Protein AF-A0AB34JRW6-F1 (afdb_monomer_lite)

InterPro domains:
  IPR007140 Protein of unknown function DUF350 [PF03994] (34-172)
  IPR007140 Protein of unknown function DUF350 [PF03994] (275-368)
  IPR007140 Protein of unknown function DUF350 [PF03994] (418-549)
  IPR007140 Protein of unknown function DUF350 [PF03994] (557-683)

Sequence (696 aa):
MVNCSLEADFTWAERIGSTCPYEAEYSPFQWNYFVSFIVVVVWFLIARLLFDGYYRLTGSLPNFSLAEHLTRRDNPALAVQVAAYFFSIGLVTRGSLISLPIDDDKLGEYFYTFFAYQTLGLAFMACVMLINDYLILRQIHNFTAIIQKHNVGVACVEGGSLIASAIVVAAAADGQYRTSEINPAGEAITSTDFGLGVLATLVYWALGQTLLISYVLLHGWLYSMDIDISNVAIVHTLYMEQEAEVEMTSASASDAPPAAPEAPLAPSARPQSMLSQIEANGNPAAGLSLAFDLVVAGVAIRTPIRAGYSLMTMAIWVPSVLLVALPLIHVYMDVIILRATNYRHNVIHKRNWGAALLLGSLKLLVVLLLDTIYQSNCATHAYIDHGLCEEPKYPNSLGGRLAVSAIPDVLRWQAPLALVLLLLLLLAIKLLVRLRFALLSSSFSLDDSLADASTSATAIVFAGHSFGQGLVLVGVATCADADVGRHAADLFGWTAIGCVLMLVSQLLNDKLIVRGLSNAQALLDDNVAVAMMEAGQSVATGVVIHATMVGGGTDFAEALGSTLIFWVLSQVLLLLFTAVYRKMTVFDDLEQIKSGNVAAGLGGAMTLVSLALGMAYPIRQYGSIAVFVPVALTGFALLVALRRVLDWLILPGDKLDDEILQVNWGAALIEGALACAIGLITNTYIKQRPDFDVCA

Secondary structure (DSSP, 8-state):
-------TT--HHHHHH---THHHHT-S--HHHHHHHHHHHHHHHHHHHHHHHHHHHHSS-TT--HHHHHTTT--HHHHHHHHHHHHHHHHHHHHHHTTS---GGGHHHHHHHHHHHHHHHHHHHHHHHHHIIIIISTTS-HHIIIIIT--HHHHHHHHHHHHHHHHHHHHHHHS--EEEEE-TTS-EEEEE-HHHHHHHHHHHHHHHHHHHHHHHHHHHHHHHS---GGGSHHHHHHHHHHHHHHHHHHTTS--PPPPPPPPPPPS------HHHHHHHH--HHHHHHHHHHHHHHHHHHHHHHHHH--HHHHHHHHHHIIIIIHHHHHHHIIIIII-SS-HHIIIIIS--HHHHHHHHHHHHHHHHHHHHHHHHHHHTTTTS-SSSS--S---SSHHHHHH------TTSTHHHHHHHHHHHHHHHHHHHHHHHHHTT-TT--HHHHHH-TT--HHHHHHHHHHHHHHHHHHHHHHS--SSHHHHHHHHHHHHHHHHHHHHHHHHHHHHHTSTTS-HHHHHHTT-HHHHHHHHHHHHHHHHHHHHHHHS--SSHHHHHHHHHHHHHHHHHHHHHHHHHHHHHSSS-HHHHHHTT-HHHHHHHHHHHHHHHHHHHHHHHHH--HHHHHHHHHHHHHHHHHHHHHHHHHT--SS-HHHHHHTT-HHHHHHHHHHHHHHHHHHTTSSPPPTT--TT-

Structure (mmCIF, N/CA/C/O backbone):
data_AF-A0AB34JRW6-F1
#
_entry.id   AF-A0AB34JRW6-F1
#
loop_
_atom_site.group_PDB
_atom_site.id
_atom_site.type_symbol
_atom_site.label_atom_id
_atom_site.label_alt_id
_atom_site.label_comp_id
_atom_site.label_asym_id
_atom_site.label_entity_id
_atom_site.label_seq_id
_atom_site.pdbx_PDB_ins_code
_atom_site.Cartn_x
_atom_site.Cartn_y
_atom_site.Cartn_z
_atom_site.occupancy
_atom_site.B_iso_or_equiv
_atom_site.auth_seq_id
_atom_site.auth_comp_id
_atom_site.auth_asym_id
_atom_site.auth_atom_id
_atom_site.pdbx_PDB_model_num
ATOM 1 N N . MET A 1 1 ? 13.818 -32.829 -27.548 1.00 27.98 1 MET A N 1
ATOM 2 C CA . MET A 1 1 ? 14.180 -31.577 -26.858 1.00 27.98 1 MET A CA 1
ATOM 3 C C . MET A 1 1 ? 13.610 -30.465 -27.708 1.00 27.98 1 MET A C 1
ATOM 5 O O . MET A 1 1 ? 14.049 -30.323 -28.840 1.00 27.98 1 MET A O 1
ATOM 9 N N . VAL A 1 2 ? 12.542 -29.817 -27.247 1.00 27.11 2 VAL A N 1
ATOM 10 C CA . VAL A 1 2 ? 11.942 -28.687 -27.966 1.00 27.11 2 VAL A CA 1
ATOM 11 C C . VAL A 1 2 ? 12.869 -27.494 -27.755 1.00 27.11 2 VAL A C 1
ATOM 13 O O . VAL A 1 2 ? 13.210 -27.172 -26.618 1.00 27.11 2 VAL A O 1
ATOM 16 N N . ASN A 1 3 ? 13.345 -26.918 -28.853 1.00 27.55 3 ASN A N 1
ATOM 17 C CA . ASN A 1 3 ? 14.213 -25.752 -28.851 1.00 27.55 3 ASN A CA 1
ATOM 18 C C . ASN A 1 3 ? 13.314 -24.530 -28.588 1.00 27.55 3 ASN A C 1
ATOM 20 O O . ASN A 1 3 ? 12.630 -24.082 -29.499 1.00 27.55 3 ASN A O 1
ATOM 24 N N . CYS A 1 4 ? 13.257 -24.024 -27.350 1.00 39.09 4 CYS A N 1
ATOM 25 C CA . CYS A 1 4 ? 12.584 -22.752 -27.027 1.00 39.09 4 CYS A CA 1
ATOM 26 C C . CYS A 1 4 ? 13.472 -21.560 -27.445 1.00 39.09 4 CYS A C 1
ATOM 28 O O . CYS A 1 4 ? 13.741 -20.673 -26.640 1.00 39.09 4 CYS A O 1
ATOM 30 N N . SER A 1 5 ? 13.991 -21.560 -28.675 1.00 33.88 5 SER A N 1
ATOM 31 C CA . SER A 1 5 ? 14.497 -20.340 -29.303 1.00 33.88 5 SER A CA 1
ATOM 32 C C . SER A 1 5 ? 13.310 -19.666 -29.970 1.00 33.88 5 SER A C 1
ATOM 34 O O . SER A 1 5 ? 12.653 -20.299 -30.790 1.00 33.88 5 SER A O 1
ATOM 36 N N . LEU A 1 6 ? 13.044 -18.423 -29.575 1.00 44.66 6 LEU A N 1
ATOM 37 C CA . LEU A 1 6 ? 12.052 -17.504 -30.130 1.00 44.66 6 LEU A CA 1
ATOM 38 C C . LEU A 1 6 ? 11.912 -17.633 -31.657 1.00 44.66 6 LEU A C 1
ATOM 40 O O . LEU A 1 6 ? 12.622 -16.979 -32.414 1.00 44.66 6 LEU A O 1
ATOM 44 N N . GLU A 1 7 ? 10.958 -18.437 -32.106 1.00 32.19 7 GLU A N 1
ATOM 45 C CA . GLU A 1 7 ? 10.229 -18.149 -33.333 1.00 32.19 7 GLU A CA 1
ATOM 46 C C . GLU A 1 7 ? 8.869 -17.607 -32.894 1.00 32.19 7 GLU A C 1
ATOM 48 O O . GLU A 1 7 ? 8.283 -18.080 -31.916 1.00 32.19 7 GLU A O 1
ATOM 53 N N . ALA A 1 8 ? 8.390 -16.579 -33.589 1.00 41.38 8 ALA A N 1
ATOM 54 C CA . ALA A 1 8 ? 7.147 -15.851 -33.329 1.00 41.38 8 ALA A CA 1
ATOM 55 C C . ALA A 1 8 ? 5.862 -16.711 -33.445 1.00 41.38 8 ALA A C 1
ATOM 57 O O . ALA A 1 8 ? 4.761 -16.171 -33.481 1.00 41.38 8 ALA A O 1
ATOM 58 N N . ASP A 1 9 ? 5.996 -18.038 -33.469 1.00 37.75 9 ASP A N 1
ATOM 59 C CA . ASP A 1 9 ? 4.977 -19.002 -33.877 1.00 37.75 9 ASP A CA 1
ATOM 60 C C . ASP A 1 9 ? 4.357 -19.794 -32.708 1.00 37.75 9 ASP A C 1
ATOM 62 O O . ASP A 1 9 ? 3.50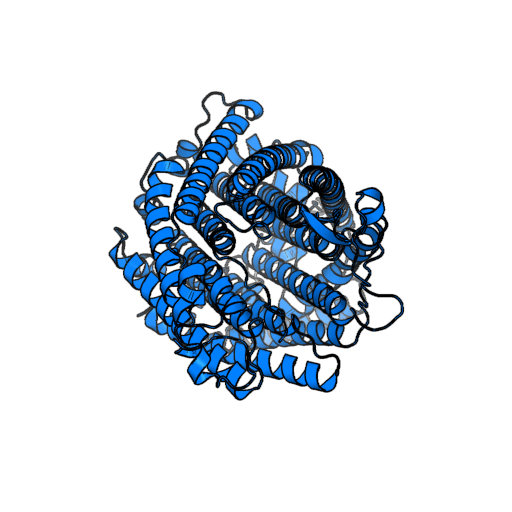9 -20.654 -32.938 1.00 37.75 9 ASP A O 1
ATOM 66 N N . PHE A 1 10 ? 4.716 -19.513 -31.447 1.00 43.59 10 PHE A N 1
ATOM 67 C CA . PHE A 1 10 ? 4.037 -20.146 -30.307 1.00 43.59 10 PHE A CA 1
ATOM 68 C C . PHE A 1 10 ? 2.667 -19.518 -30.048 1.00 43.59 10 PHE A C 1
ATOM 70 O O . PHE A 1 10 ? 2.553 -18.348 -29.653 1.00 43.59 10 PHE A O 1
ATOM 77 N N . THR A 1 11 ? 1.628 -20.341 -30.189 1.00 49.56 11 THR A N 1
ATOM 78 C CA . THR A 1 11 ? 0.256 -19.966 -29.841 1.00 49.56 11 THR A CA 1
ATOM 79 C C . THR A 1 11 ? 0.128 -19.745 -28.328 1.00 49.56 11 THR A C 1
ATOM 81 O O . THR A 1 11 ? 0.809 -20.381 -27.522 1.00 49.56 11 THR A O 1
ATOM 84 N N . TRP A 1 12 ? -0.760 -18.844 -27.900 1.00 47.09 12 TRP A N 1
ATOM 85 C CA . TRP A 1 12 ? -0.991 -18.542 -26.477 1.00 47.09 12 TRP A CA 1
ATOM 86 C C . TRP A 1 12 ? -1.320 -19.796 -25.637 1.00 47.09 12 TRP A C 1
ATOM 88 O O . TRP A 1 12 ? -0.900 -19.923 -24.486 1.00 47.09 12 TRP A O 1
ATOM 98 N N . ALA A 1 13 ? -2.022 -20.764 -26.236 1.00 48.78 13 ALA A N 1
ATOM 99 C CA . ALA A 1 13 ? -2.359 -22.040 -25.611 1.00 48.78 13 ALA A CA 1
ATOM 100 C C . ALA A 1 13 ? -1.110 -22.888 -25.316 1.00 48.78 13 ALA A C 1
ATOM 102 O O . ALA A 1 13 ? -1.056 -23.582 -24.299 1.00 48.78 13 ALA A O 1
ATOM 103 N N . GLU A 1 14 ? -0.086 -22.797 -26.167 1.00 52.56 14 GLU A N 1
ATOM 104 C CA . GLU A 1 14 ? 1.203 -23.444 -25.942 1.00 52.56 14 GLU A CA 1
ATOM 105 C C . GLU A 1 14 ? 1.994 -22.715 -24.854 1.00 52.56 14 GLU A C 1
ATOM 107 O O . GLU A 1 14 ? 2.523 -23.390 -23.984 1.00 52.56 14 GLU A O 1
ATOM 112 N N . ARG A 1 15 ? 1.979 -21.375 -24.779 1.00 53.22 15 ARG A N 1
ATOM 113 C CA . ARG A 1 15 ? 2.625 -20.620 -23.677 1.00 53.22 15 ARG A CA 1
ATOM 114 C C . ARG A 1 15 ? 2.057 -20.933 -22.290 1.00 53.22 15 ARG A C 1
ATOM 116 O O . ARG A 1 15 ? 2.799 -20.942 -21.311 1.00 53.22 15 ARG A O 1
ATOM 123 N N . ILE A 1 16 ? 0.754 -21.196 -22.196 1.00 52.34 16 ILE A N 1
ATOM 124 C CA . ILE A 1 16 ? 0.094 -21.557 -20.933 1.00 52.34 16 ILE A CA 1
ATOM 125 C C . ILE A 1 16 ? 0.426 -22.996 -20.498 1.00 52.34 16 ILE A C 1
ATOM 127 O O . ILE A 1 16 ? 0.453 -23.274 -19.296 1.00 52.34 16 ILE A O 1
ATOM 131 N N . GLY A 1 17 ? 0.659 -23.904 -21.455 1.00 42.84 17 GLY A N 1
ATOM 132 C CA . GLY A 1 17 ? 0.840 -25.341 -21.213 1.00 42.84 17 GLY A CA 1
ATOM 133 C C . GLY A 1 17 ? 2.259 -25.897 -21.402 1.00 42.84 17 GLY A C 1
ATOM 134 O O . GLY A 1 17 ? 2.504 -27.038 -21.010 1.00 42.84 17 GLY A O 1
ATOM 135 N N . SER A 1 18 ? 3.187 -25.157 -22.013 1.00 46.69 18 SER A N 1
ATOM 136 C CA . SER A 1 18 ? 4.520 -25.657 -22.363 1.00 46.69 18 SER A CA 1
ATOM 137 C C . SER A 1 18 ? 5.499 -25.539 -21.203 1.00 46.69 18 SER A C 1
ATOM 139 O O . SER A 1 18 ? 5.735 -24.443 -20.705 1.00 46.69 18 SER A O 1
ATOM 141 N N . THR A 1 19 ? 6.162 -26.645 -20.870 1.00 45.03 19 THR A N 1
ATOM 142 C CA . THR A 1 19 ? 7.348 -26.647 -20.014 1.00 45.03 19 THR A CA 1
ATOM 143 C C . THR A 1 19 ? 8.577 -26.245 -20.836 1.00 45.03 19 THR A C 1
ATOM 145 O O . THR A 1 19 ? 9.192 -27.104 -21.479 1.00 45.03 19 THR A O 1
ATOM 148 N N . CYS A 1 20 ? 8.932 -24.958 -20.895 1.00 45.50 20 CYS A N 1
ATOM 149 C CA . CYS A 1 20 ? 10.197 -24.569 -21.534 1.00 45.50 20 CYS A CA 1
ATOM 150 C C . CYS A 1 20 ? 11.399 -24.983 -20.657 1.00 45.50 20 CYS A C 1
ATOM 152 O O . CYS A 1 20 ? 11.293 -24.969 -19.432 1.00 45.50 20 CYS A O 1
ATOM 154 N N . PRO A 1 21 ? 12.576 -25.289 -21.242 1.00 41.41 21 PRO A N 1
ATOM 155 C CA . PRO A 1 21 ? 13.793 -25.637 -20.493 1.00 41.41 21 PRO A CA 1
ATOM 156 C C . PRO A 1 21 ? 14.215 -24.583 -19.455 1.00 41.41 21 PRO A C 1
ATOM 158 O O . PRO A 1 21 ? 14.851 -24.921 -18.461 1.00 41.41 21 PRO A O 1
ATOM 161 N N . TYR A 1 22 ? 13.814 -23.325 -19.665 1.00 47.12 22 TYR A N 1
ATOM 162 C CA . TYR A 1 22 ? 14.003 -22.214 -18.735 1.00 47.12 22 TYR A CA 1
ATOM 163 C C . TYR A 1 22 ? 13.305 -22.431 -17.376 1.00 47.12 22 TYR A C 1
ATOM 165 O O . TYR A 1 22 ? 13.802 -21.966 -16.357 1.00 47.12 22 TYR A O 1
ATOM 173 N N . GLU A 1 23 ? 12.203 -23.185 -17.294 1.00 49.03 23 GLU A N 1
ATOM 174 C CA . GLU A 1 23 ? 11.442 -23.358 -16.042 1.00 49.03 23 GLU A CA 1
ATOM 175 C C . GLU A 1 23 ? 12.239 -24.024 -14.907 1.00 49.03 23 GLU A C 1
ATOM 177 O O . GLU A 1 23 ? 11.952 -23.783 -13.736 1.00 49.03 23 GLU A O 1
ATOM 182 N N . ALA A 1 24 ? 13.270 -24.816 -15.228 1.00 47.69 24 ALA A N 1
ATOM 183 C CA . ALA A 1 24 ? 14.164 -25.392 -14.223 1.00 47.69 24 ALA A CA 1
ATOM 184 C C . ALA A 1 24 ? 15.139 -24.352 -13.634 1.00 47.69 24 ALA A C 1
ATOM 186 O O . ALA A 1 24 ? 15.441 -24.407 -12.442 1.00 47.69 24 ALA A O 1
ATOM 187 N N . GLU A 1 25 ? 15.594 -23.390 -14.443 1.00 52.62 25 GLU A N 1
ATOM 188 C CA . GLU A 1 25 ? 16.485 -22.299 -14.022 1.00 52.62 25 GLU A CA 1
ATOM 189 C C . GLU A 1 25 ? 15.723 -21.211 -13.241 1.00 52.62 25 GLU A C 1
ATOM 191 O O . GLU A 1 25 ? 16.265 -20.613 -12.315 1.00 52.62 25 GLU A O 1
ATOM 196 N N . TYR A 1 26 ? 14.430 -21.035 -13.534 1.00 56.06 26 TYR A N 1
ATOM 197 C CA . TYR A 1 26 ? 13.517 -20.101 -12.856 1.00 56.06 26 TYR A CA 1
ATOM 198 C C . TYR A 1 26 ? 12.636 -20.763 -11.780 1.00 56.06 26 TYR A C 1
ATOM 200 O O . TYR A 1 26 ? 11.609 -20.208 -11.379 1.00 56.06 26 TYR A O 1
ATOM 208 N N . SER A 1 27 ? 13.017 -21.952 -11.301 1.00 59.50 27 SER A N 1
ATOM 209 C CA . SER A 1 27 ? 12.303 -22.634 -10.218 1.00 59.50 27 SER A CA 1
ATOM 210 C C . SER A 1 27 ? 12.288 -21.769 -8.949 1.00 59.50 27 SER A C 1
ATOM 212 O O . SER A 1 27 ? 13.347 -21.314 -8.516 1.00 59.50 27 SER A O 1
ATOM 214 N N . PRO A 1 28 ? 11.135 -21.593 -8.274 1.00 56.53 28 PRO A N 1
ATOM 215 C CA . PRO A 1 28 ? 11.078 -20.879 -6.997 1.00 56.53 28 PRO A CA 1
ATOM 216 C C . PRO A 1 28 ? 11.750 -21.635 -5.842 1.00 56.53 28 PRO A C 1
ATOM 218 O O . PRO A 1 28 ? 11.892 -21.092 -4.749 1.00 56.53 28 PRO A O 1
ATOM 221 N N . PHE A 1 29 ? 12.157 -22.890 -6.051 1.00 64.31 29 PHE A N 1
ATOM 222 C CA . PHE A 1 29 ? 12.715 -23.762 -5.019 1.00 64.31 29 PHE A CA 1
ATOM 223 C C . PHE A 1 29 ? 14.243 -23.808 -5.061 1.00 64.31 29 PHE A C 1
ATOM 225 O O . PHE A 1 29 ? 14.841 -24.884 -5.083 1.00 64.31 29 PHE A O 1
ATOM 232 N N . GLN A 1 30 ? 14.888 -22.642 -5.072 1.00 72.75 30 GLN A N 1
ATOM 233 C CA . GLN A 1 30 ? 16.339 -22.571 -4.938 1.00 72.75 30 GLN A CA 1
ATOM 234 C C . GLN A 1 30 ? 16.746 -22.463 -3.470 1.00 72.75 30 GLN A C 1
ATOM 236 O O . GLN A 1 30 ? 16.150 -21.724 -2.680 1.00 72.75 30 GLN A O 1
ATOM 241 N N . TRP A 1 31 ? 17.814 -23.175 -3.111 1.00 78.62 31 TRP A N 1
ATOM 242 C CA . TRP A 1 31 ? 18.386 -23.122 -1.766 1.00 78.62 31 TRP A CA 1
ATOM 243 C C . TRP A 1 31 ? 18.749 -21.687 -1.359 1.00 78.62 31 TRP A C 1
ATOM 245 O O . TRP A 1 31 ? 18.465 -21.270 -0.237 1.00 78.62 31 TRP A O 1
ATOM 255 N N . ASN A 1 32 ? 19.280 -20.895 -2.292 1.00 81.25 32 ASN A N 1
ATOM 256 C CA . ASN A 1 32 ? 19.655 -19.506 -2.035 1.00 81.25 32 ASN A CA 1
ATOM 257 C C . ASN A 1 32 ? 18.455 -18.620 -1.680 1.00 81.25 32 ASN A C 1
ATOM 259 O O . ASN A 1 32 ? 18.581 -17.734 -0.833 1.00 81.25 32 ASN A O 1
ATOM 263 N N . TYR A 1 33 ? 17.281 -18.868 -2.271 1.00 82.06 33 TYR A N 1
ATOM 264 C CA . TYR A 1 33 ? 16.058 -18.130 -1.943 1.00 82.06 33 TYR A CA 1
ATOM 265 C C . TYR A 1 33 ? 15.588 -18.461 -0.526 1.00 82.06 33 TYR A C 1
ATOM 267 O O . TYR A 1 33 ? 15.254 -17.561 0.243 1.00 82.06 33 TYR A O 1
ATOM 275 N N . PHE A 1 34 ? 15.644 -19.739 -0.140 1.00 81.94 34 PHE A N 1
ATOM 276 C CA . PHE A 1 34 ? 15.315 -20.170 1.219 1.00 81.94 34 PHE A CA 1
ATOM 277 C C . PHE A 1 34 ? 16.259 -19.558 2.264 1.00 81.94 34 PHE A C 1
ATOM 279 O O . PHE A 1 34 ? 15.800 -19.011 3.269 1.00 81.94 34 PHE A O 1
ATOM 286 N N . VAL A 1 35 ? 17.573 -19.584 2.013 1.00 86.25 35 VAL A N 1
ATOM 287 C CA . VAL A 1 35 ? 18.565 -18.943 2.892 1.00 86.25 35 VAL A CA 1
ATOM 288 C C . VAL A 1 35 ? 18.308 -17.439 2.986 1.00 86.25 35 VAL A C 1
ATOM 290 O O . VAL A 1 35 ? 18.292 -16.890 4.087 1.00 86.25 35 VAL A O 1
ATOM 293 N N . SER A 1 36 ? 18.044 -16.778 1.858 1.00 86.00 36 SER A N 1
ATOM 294 C CA . SER A 1 36 ? 17.745 -15.342 1.818 1.00 86.00 36 SER A CA 1
ATOM 295 C C . SER A 1 36 ? 16.490 -14.991 2.615 1.00 86.00 36 SER A C 1
ATOM 297 O O . SER A 1 36 ? 16.491 -14.010 3.356 1.00 86.00 36 SER A O 1
ATOM 299 N N . PHE A 1 37 ? 15.446 -15.818 2.535 1.00 86.69 37 PHE A N 1
ATOM 300 C CA . PHE A 1 37 ? 14.238 -15.665 3.342 1.00 86.69 37 PHE A CA 1
ATOM 301 C C . PHE A 1 37 ? 14.528 -15.789 4.842 1.00 86.69 37 PHE A C 1
ATOM 303 O O . PHE A 1 37 ? 14.095 -14.940 5.621 1.00 86.69 37 PHE A O 1
ATOM 310 N N . ILE A 1 38 ? 15.312 -16.791 5.262 1.00 88.00 38 ILE A N 1
ATOM 311 C CA . ILE A 1 38 ? 15.716 -16.925 6.671 1.00 88.00 38 ILE A CA 1
ATOM 312 C C . ILE A 1 38 ? 16.501 -15.695 7.135 1.00 88.00 38 ILE A C 1
ATOM 314 O O . ILE A 1 38 ? 16.234 -15.181 8.220 1.00 88.00 38 ILE A O 1
ATOM 318 N N . VAL A 1 39 ? 17.431 -15.191 6.320 1.00 90.62 39 VAL A N 1
ATOM 319 C CA . VAL A 1 39 ? 18.201 -13.980 6.644 1.00 90.62 39 VAL A CA 1
ATOM 320 C C . VAL A 1 39 ? 17.282 -12.771 6.826 1.00 90.62 39 VAL A C 1
ATOM 322 O O . VAL A 1 39 ? 17.451 -12.027 7.790 1.00 90.62 39 VAL A O 1
ATOM 325 N N . VAL A 1 40 ? 16.270 -12.604 5.972 1.00 89.88 40 VAL A N 1
ATOM 326 C CA . VAL A 1 40 ? 15.258 -11.546 6.117 1.00 89.88 40 VAL A CA 1
ATOM 327 C C . VAL A 1 40 ? 14.470 -11.696 7.421 1.00 89.88 40 VAL A C 1
ATOM 329 O O . VAL A 1 40 ? 14.318 -10.722 8.155 1.00 89.88 40 VAL A O 1
ATOM 332 N N . VAL A 1 41 ? 14.019 -12.904 7.771 1.00 88.75 41 VAL A N 1
ATOM 333 C CA . VAL A 1 41 ? 13.300 -13.158 9.036 1.00 88.75 41 VAL A CA 1
ATOM 334 C C . VAL A 1 41 ? 14.179 -12.840 10.253 1.00 88.75 41 VAL A C 1
ATOM 336 O O . VAL A 1 41 ? 13.736 -12.165 11.185 1.00 88.75 41 VAL A O 1
ATOM 339 N N . VAL A 1 42 ? 15.447 -13.261 10.236 1.00 90.06 42 VAL A N 1
ATOM 340 C CA . VAL A 1 42 ? 16.431 -12.921 11.279 1.00 90.06 42 VAL A CA 1
ATOM 341 C C . VAL A 1 42 ? 16.696 -11.412 11.324 1.00 90.06 42 VAL A C 1
ATOM 343 O O . VAL A 1 42 ? 16.959 -10.856 12.390 1.00 90.06 42 VAL A O 1
ATOM 346 N N . TRP A 1 43 ? 16.584 -10.712 10.199 1.00 92.12 43 TRP A N 1
ATOM 347 C CA . TRP A 1 43 ? 16.726 -9.265 10.176 1.00 92.12 43 TRP A CA 1
ATOM 348 C C . TRP A 1 43 ? 15.549 -8.537 10.837 1.00 92.12 43 TRP A C 1
ATOM 350 O O . TRP A 1 43 ? 15.767 -7.622 11.630 1.00 92.12 43 TRP A O 1
ATOM 360 N N . PHE A 1 44 ? 14.308 -8.971 10.594 1.00 91.12 44 PHE A N 1
ATOM 361 C CA . PHE A 1 44 ? 13.128 -8.433 11.291 1.00 91.12 44 PHE A CA 1
ATOM 362 C C . PHE A 1 44 ? 13.228 -8.588 12.811 1.00 91.12 44 PHE A C 1
ATOM 364 O O . PHE A 1 44 ? 12.836 -7.703 13.572 1.00 91.12 44 PHE A O 1
ATOM 371 N N . LEU A 1 45 ? 13.840 -9.681 13.252 1.00 90.00 45 LEU A N 1
ATOM 372 C CA . LEU A 1 45 ? 14.218 -9.917 14.638 1.00 90.00 45 LEU A CA 1
ATOM 373 C C . LEU A 1 45 ? 15.167 -8.865 15.204 1.00 90.00 45 LEU A C 1
ATOM 375 O O . LEU A 1 45 ? 14.932 -8.310 16.277 1.00 90.00 45 LEU A O 1
ATOM 379 N N . ILE A 1 46 ? 16.260 -8.613 14.485 1.00 91.81 46 ILE A N 1
ATOM 380 C CA . ILE A 1 46 ? 17.267 -7.626 14.872 1.00 91.81 46 ILE A CA 1
ATOM 381 C C . ILE A 1 46 ? 16.622 -6.242 14.928 1.00 91.81 46 ILE A C 1
ATOM 383 O O . ILE A 1 46 ? 16.810 -5.519 15.903 1.00 91.81 46 ILE A O 1
ATOM 387 N N . ALA A 1 47 ? 15.802 -5.905 13.934 1.00 92.56 47 ALA A N 1
ATOM 388 C CA . ALA A 1 47 ? 15.050 -4.662 13.912 1.00 92.56 47 ALA A CA 1
ATOM 389 C C . ALA A 1 47 ? 14.125 -4.519 15.128 1.00 92.56 47 ALA A C 1
ATOM 391 O O . ALA A 1 47 ? 14.116 -3.474 15.771 1.00 92.56 47 ALA A O 1
ATOM 392 N N . ARG A 1 48 ? 13.414 -5.585 15.514 1.00 91.75 48 ARG A N 1
ATOM 393 C CA . ARG A 1 48 ? 12.591 -5.604 16.730 1.00 91.75 48 ARG A CA 1
ATOM 394 C C . ARG A 1 48 ? 13.421 -5.333 17.991 1.00 91.75 48 ARG A C 1
ATOM 396 O O . ARG A 1 48 ? 13.021 -4.528 18.826 1.00 91.75 48 ARG A O 1
ATOM 403 N N . LEU A 1 49 ? 14.593 -5.958 18.128 1.00 90.75 49 LEU A N 1
ATOM 404 C CA . LEU A 1 49 ? 15.490 -5.719 19.269 1.00 90.75 49 LEU A CA 1
ATOM 405 C C . LEU A 1 49 ? 16.044 -4.289 19.288 1.00 90.75 49 LEU A C 1
ATOM 407 O O . LEU A 1 49 ? 16.186 -3.694 20.356 1.00 90.75 49 LEU A O 1
ATOM 411 N N . LEU A 1 50 ? 16.352 -3.730 18.118 1.00 91.44 50 LEU A N 1
ATOM 412 C CA . LEU A 1 50 ? 16.822 -2.354 17.987 1.00 91.44 50 LEU A CA 1
ATOM 413 C C . LEU A 1 50 ? 15.712 -1.341 18.274 1.00 91.44 50 LEU A C 1
ATOM 415 O O . LEU A 1 50 ? 15.999 -0.309 18.872 1.00 91.44 50 LEU A O 1
ATOM 419 N N . PHE A 1 51 ? 14.461 -1.649 17.933 1.00 91.44 51 PHE A N 1
ATOM 420 C CA . PHE A 1 51 ? 13.300 -0.851 18.321 1.00 91.44 51 PHE A CA 1
ATOM 421 C C . PHE A 1 51 ? 13.115 -0.837 19.849 1.00 91.44 51 PHE A C 1
ATOM 423 O O . PHE A 1 51 ? 13.007 0.236 20.445 1.00 91.44 51 PHE A O 1
ATOM 430 N N . ASP A 1 52 ? 13.193 -2.000 20.511 1.00 89.19 52 ASP A N 1
ATOM 431 C CA . ASP A 1 52 ? 13.191 -2.090 21.983 1.00 89.19 52 ASP A CA 1
ATOM 432 C C . ASP A 1 52 ? 14.345 -1.268 22.584 1.00 89.19 52 ASP A C 1
ATOM 434 O O . ASP A 1 52 ? 14.162 -0.523 23.551 1.00 89.19 52 ASP A O 1
ATOM 438 N N . GLY A 1 53 ? 15.542 -1.382 21.998 1.00 89.25 53 GLY A N 1
ATOM 439 C CA . GLY A 1 53 ? 16.736 -0.640 22.399 1.00 89.25 53 GLY A CA 1
ATOM 440 C C . GLY A 1 53 ? 16.583 0.873 22.245 1.00 89.25 53 GLY A C 1
ATOM 441 O O . GLY A 1 53 ? 16.934 1.609 23.167 1.00 89.25 53 GLY A O 1
ATOM 442 N N . TYR A 1 54 ? 16.011 1.336 21.131 1.00 89.31 54 TYR A N 1
ATOM 443 C CA . TYR A 1 54 ? 15.716 2.747 20.889 1.00 89.31 54 TYR A CA 1
ATOM 444 C C . TYR A 1 54 ? 14.872 3.318 22.029 1.00 89.31 54 TYR A C 1
ATOM 446 O O . TYR A 1 54 ? 15.277 4.291 22.661 1.00 89.31 54 TYR A O 1
ATOM 454 N N . TYR A 1 55 ? 13.767 2.654 22.374 1.00 87.50 55 TYR A N 1
ATOM 455 C CA . TYR A 1 55 ? 12.863 3.103 23.433 1.00 87.50 55 TYR A CA 1
ATOM 456 C C . TYR A 1 55 ? 13.475 3.071 24.835 1.00 87.50 55 TYR A C 1
ATOM 458 O O . TYR A 1 55 ? 13.181 3.942 25.656 1.00 87.50 55 TYR A O 1
ATOM 466 N N . ARG A 1 56 ? 14.364 2.113 25.119 1.00 87.62 56 ARG A N 1
ATOM 467 C CA . ARG A 1 56 ? 15.120 2.085 26.383 1.00 87.62 56 ARG A CA 1
ATOM 468 C C . ARG A 1 56 ? 16.094 3.253 26.506 1.00 87.62 56 ARG A C 1
ATOM 470 O O . ARG A 1 56 ? 16.313 3.736 27.614 1.00 87.62 56 ARG A O 1
ATOM 477 N N . LEU A 1 57 ? 16.676 3.694 25.390 1.00 85.50 57 LEU A N 1
ATOM 478 C CA . LEU A 1 57 ? 17.640 4.793 25.354 1.00 85.50 57 LEU A CA 1
ATOM 479 C C . LEU A 1 57 ? 16.960 6.169 25.365 1.00 85.50 57 LEU A C 1
ATOM 481 O O . LEU A 1 57 ? 17.415 7.060 26.077 1.00 85.50 57 LEU A O 1
ATOM 485 N N . THR A 1 58 ? 15.881 6.352 24.600 1.00 81.19 58 THR A N 1
ATOM 486 C CA . THR A 1 58 ? 15.217 7.658 24.426 1.00 81.19 58 THR A CA 1
ATOM 487 C C . THR A 1 58 ? 14.081 7.900 25.423 1.00 81.19 58 THR A C 1
ATOM 489 O O . THR A 1 58 ? 13.828 9.037 25.814 1.00 81.19 58 THR A O 1
ATOM 492 N N . GLY A 1 59 ? 13.402 6.843 25.876 1.00 67.19 59 GLY A N 1
ATOM 493 C CA . GLY A 1 59 ? 12.117 6.930 26.571 1.00 67.19 59 GLY A CA 1
ATOM 494 C C . GLY A 1 59 ? 12.155 7.129 28.085 1.00 67.19 59 GLY A C 1
ATOM 495 O O . GLY A 1 59 ? 11.115 7.094 28.731 1.00 67.19 59 GLY A O 1
ATOM 496 N N . SER A 1 60 ? 13.326 7.289 28.706 1.00 64.44 60 SER A N 1
ATOM 497 C CA . SER A 1 60 ? 13.455 7.347 30.179 1.00 64.44 60 SER A CA 1
ATOM 498 C C . SER A 1 60 ? 12.861 6.132 30.936 1.00 64.44 60 SER A C 1
ATOM 500 O O . SER A 1 60 ? 12.714 6.183 32.157 1.00 64.44 60 SER A O 1
ATOM 502 N N . LEU A 1 61 ? 12.545 5.024 30.246 1.00 73.38 61 LEU A N 1
ATOM 503 C CA . LEU A 1 61 ? 12.111 3.745 30.824 1.00 73.38 61 LEU A CA 1
ATOM 504 C C . LEU A 1 61 ? 13.174 2.661 30.562 1.00 73.38 61 LEU A C 1
ATOM 506 O O . LEU A 1 61 ? 13.096 1.957 29.552 1.00 73.38 61 LEU A O 1
ATOM 510 N N . PRO A 1 62 ? 14.145 2.457 31.473 1.00 72.56 62 PRO A N 1
ATOM 511 C CA . PRO A 1 62 ? 15.201 1.458 31.277 1.00 72.56 62 PRO A CA 1
ATOM 512 C C . PRO A 1 62 ? 14.670 0.015 31.186 1.00 72.56 62 PRO A C 1
ATOM 514 O O . PRO A 1 62 ? 15.317 -0.840 30.586 1.00 72.56 62 PRO A O 1
ATOM 517 N N . ASN A 1 63 ? 13.467 -0.244 31.716 1.00 80.44 63 ASN A N 1
ATOM 518 C CA . ASN A 1 63 ? 12.805 -1.553 31.698 1.00 80.44 63 ASN A CA 1
ATOM 519 C C . ASN A 1 63 ? 11.722 -1.680 30.608 1.00 80.44 63 ASN A C 1
ATOM 521 O O . ASN A 1 63 ? 10.824 -2.507 30.742 1.00 80.44 63 ASN A O 1
ATOM 525 N N . PHE A 1 64 ? 11.763 -0.866 29.547 1.00 86.19 64 PHE A N 1
ATOM 526 C CA . PHE A 1 64 ? 10.789 -0.974 28.459 1.00 86.19 64 PHE A CA 1
ATOM 527 C C . PHE A 1 64 ? 10.792 -2.378 27.821 1.00 86.19 64 PHE A C 1
ATOM 529 O O . PHE A 1 64 ? 11.846 -2.925 27.462 1.00 86.19 64 PHE A O 1
ATOM 536 N N . SER A 1 65 ? 9.591 -2.938 27.664 1.00 87.19 65 SER A N 1
ATOM 537 C CA . SER A 1 65 ? 9.325 -4.211 26.995 1.00 87.19 65 SER A CA 1
ATOM 538 C C . SER A 1 65 ? 8.202 -4.025 25.982 1.00 87.19 65 SER A C 1
ATOM 540 O O . SER A 1 65 ? 7.051 -3.806 26.362 1.00 87.19 65 SER A O 1
ATOM 542 N N . LEU A 1 66 ? 8.527 -4.136 24.692 1.00 87.38 66 LEU A N 1
ATOM 543 C CA . LEU A 1 66 ? 7.549 -4.006 23.612 1.00 87.38 66 LEU A CA 1
ATOM 544 C C . LEU A 1 66 ? 6.411 -5.017 23.748 1.00 87.38 66 LEU A C 1
ATOM 546 O O . LEU A 1 66 ? 5.246 -4.652 23.624 1.00 87.38 66 LEU A O 1
ATOM 550 N N . ALA A 1 67 ? 6.741 -6.265 24.079 1.00 84.12 67 ALA A N 1
ATOM 551 C CA . ALA A 1 67 ? 5.741 -7.308 24.229 1.00 84.12 67 ALA A CA 1
ATOM 552 C C . ALA A 1 67 ? 4.743 -7.001 25.352 1.00 84.12 67 ALA A C 1
ATOM 554 O O . ALA A 1 67 ? 3.548 -7.172 25.150 1.00 84.12 67 ALA A O 1
ATOM 555 N N . GLU A 1 68 ? 5.198 -6.482 26.501 1.00 85.88 68 GLU A N 1
ATOM 556 C CA . GLU A 1 68 ? 4.297 -6.092 27.598 1.00 85.88 68 GLU A CA 1
ATOM 557 C C . GLU A 1 68 ? 3.325 -4.993 27.157 1.00 85.88 68 GLU A C 1
ATOM 559 O O . GLU A 1 68 ? 2.142 -5.038 27.491 1.00 85.88 68 GLU A O 1
ATOM 564 N N . HIS A 1 69 ? 3.820 -4.010 26.402 1.00 87.38 69 HIS A N 1
ATOM 565 C CA . HIS A 1 69 ? 3.002 -2.892 25.949 1.00 87.38 69 HIS A CA 1
ATOM 566 C C . HIS A 1 69 ? 2.007 -3.269 24.842 1.00 87.38 69 HIS A C 1
ATOM 568 O O . HIS A 1 69 ? 0.938 -2.668 24.788 1.00 87.38 69 HIS A O 1
ATOM 574 N N . LEU A 1 70 ? 2.339 -4.235 23.982 1.00 86.25 70 LEU A N 1
ATOM 575 C CA . LEU A 1 70 ? 1.459 -4.681 22.895 1.00 86.25 70 LEU A CA 1
ATOM 576 C C . LEU A 1 70 ? 0.416 -5.717 23.333 1.00 86.25 70 LEU A C 1
ATOM 578 O O . LEU A 1 70 ? -0.689 -5.690 22.811 1.00 86.25 70 LEU A O 1
ATOM 582 N N . THR A 1 71 ? 0.768 -6.606 24.266 1.00 82.81 71 THR A N 1
ATOM 583 C CA . THR A 1 71 ? -0.117 -7.685 24.747 1.00 82.81 71 THR A CA 1
ATOM 584 C C . THR A 1 71 ? -0.886 -7.214 25.983 1.00 82.81 71 THR A C 1
ATOM 586 O O . THR A 1 71 ? -1.996 -6.704 25.905 1.00 82.81 71 THR A O 1
ATOM 589 N N . ARG A 1 72 ? -0.234 -7.223 27.150 1.00 83.06 72 ARG A N 1
ATOM 590 C CA . ARG A 1 72 ? -0.866 -6.954 28.451 1.00 83.06 72 ARG A CA 1
ATOM 591 C C . ARG A 1 72 ? -1.444 -5.556 28.613 1.00 83.06 72 ARG A C 1
ATOM 593 O O . ARG A 1 72 ? -2.399 -5.389 29.367 1.00 83.06 72 ARG A O 1
ATOM 600 N N . ARG A 1 73 ? -0.818 -4.541 28.014 1.00 85.06 73 ARG A N 1
ATOM 601 C CA . ARG A 1 73 ? -1.321 -3.158 28.082 1.00 85.06 73 ARG A CA 1
ATOM 602 C C . ARG A 1 73 ? -2.175 -2.763 26.886 1.00 85.06 73 ARG A C 1
ATOM 604 O O . ARG A 1 73 ? -2.699 -1.652 26.932 1.00 85.06 73 ARG A O 1
ATOM 611 N N . ASP A 1 74 ? -2.250 -3.623 25.867 1.00 87.12 74 ASP A N 1
ATOM 612 C CA . ASP A 1 74 ? -2.984 -3.410 24.619 1.00 87.12 74 ASP A CA 1
ATOM 613 C C . ASP A 1 74 ? -2.873 -1.956 24.130 1.00 87.12 74 ASP A C 1
ATOM 615 O O . ASP A 1 74 ? -3.831 -1.184 24.154 1.00 87.12 74 ASP A O 1
ATOM 619 N N . ASN A 1 75 ? -1.645 -1.510 23.834 1.00 92.38 75 ASN A N 1
ATOM 620 C CA . ASN A 1 75 ? -1.403 -0.137 23.398 1.00 92.38 75 ASN A CA 1
ATOM 621 C C . ASN A 1 75 ? -1.588 -0.012 21.870 1.00 92.38 75 ASN A C 1
ATOM 623 O O . ASN A 1 75 ? -0.659 -0.335 21.116 1.00 92.38 75 ASN A O 1
ATOM 627 N N . PRO A 1 76 ? -2.720 0.544 21.390 1.00 92.56 76 PRO A N 1
ATOM 628 C CA . PRO A 1 76 ? -2.999 0.652 19.960 1.00 92.56 76 PRO A CA 1
ATOM 629 C C . PRO A 1 76 ? -2.077 1.636 19.237 1.00 92.56 76 PRO A C 1
ATOM 631 O O . PRO A 1 76 ? -1.743 1.439 18.071 1.00 92.56 76 PRO A O 1
ATOM 634 N N . ALA A 1 77 ? -1.646 2.703 19.915 1.00 94.94 77 ALA A N 1
ATOM 635 C CA . ALA A 1 77 ? -0.752 3.690 19.322 1.00 94.94 77 ALA A CA 1
ATOM 636 C C . ALA A 1 77 ? 0.618 3.065 19.039 1.00 94.94 77 ALA A C 1
ATOM 638 O O . ALA A 1 77 ? 1.158 3.207 17.944 1.00 94.94 77 ALA A O 1
ATOM 639 N N . LEU A 1 78 ? 1.149 2.306 20.000 1.00 94.75 78 LEU A N 1
ATOM 640 C CA . LEU A 1 78 ? 2.398 1.578 19.801 1.00 94.75 78 LEU A CA 1
ATOM 641 C C . LEU A 1 78 ? 2.268 0.550 18.671 1.00 94.75 78 LEU A C 1
ATOM 643 O O . LEU A 1 78 ? 3.182 0.424 17.859 1.00 94.75 78 LEU A O 1
ATOM 647 N N . ALA A 1 79 ? 1.126 -0.135 18.572 1.00 94.31 79 ALA A N 1
ATOM 648 C CA . ALA A 1 79 ? 0.896 -1.103 17.508 1.00 94.31 79 ALA A CA 1
ATOM 649 C C . ALA A 1 79 ? 0.937 -0.478 16.103 1.00 94.31 79 ALA A C 1
ATOM 651 O O . ALA A 1 79 ? 1.609 -1.010 15.220 1.00 94.31 79 ALA A O 1
ATOM 652 N N . VAL A 1 80 ? 0.296 0.683 15.908 1.00 96.69 80 VAL A N 1
ATOM 653 C CA . VAL A 1 80 ? 0.334 1.432 14.636 1.00 96.69 80 VAL A CA 1
ATOM 654 C C . VAL A 1 80 ? 1.767 1.784 14.238 1.00 96.69 80 VAL A C 1
ATOM 656 O O . VAL A 1 80 ? 2.174 1.564 13.096 1.00 96.69 80 VAL A O 1
ATOM 659 N N . GLN A 1 81 ? 2.550 2.300 15.182 1.00 96.00 81 GLN A N 1
ATOM 660 C CA . GLN A 1 81 ? 3.929 2.701 14.925 1.00 96.00 81 GLN A CA 1
ATOM 661 C C . GLN A 1 81 ? 4.827 1.501 14.586 1.00 96.00 81 GLN A C 1
ATOM 663 O O . GLN A 1 81 ? 5.607 1.559 13.636 1.00 96.00 81 GLN A O 1
ATOM 668 N N . VAL A 1 82 ? 4.707 0.403 15.336 1.00 95.00 82 VAL A N 1
ATOM 669 C CA . VAL A 1 82 ? 5.495 -0.824 15.135 1.00 95.00 82 VAL A CA 1
ATOM 670 C C . VAL A 1 82 ? 5.157 -1.480 13.797 1.00 95.00 82 VAL A C 1
ATOM 672 O O . VAL A 1 82 ? 6.059 -1.893 13.066 1.00 95.00 82 VAL A O 1
ATOM 675 N N . ALA A 1 83 ? 3.874 -1.527 13.434 1.00 96.00 83 ALA A N 1
ATOM 676 C CA . ALA A 1 83 ? 3.433 -2.029 12.139 1.00 96.00 83 ALA A CA 1
ATOM 677 C C . ALA A 1 83 ? 4.041 -1.216 10.984 1.00 96.00 83 ALA A C 1
ATOM 679 O O . ALA A 1 83 ? 4.602 -1.790 10.048 1.00 96.00 83 ALA A O 1
ATOM 680 N N . ALA A 1 84 ? 4.005 0.119 11.078 1.00 97.88 84 ALA A N 1
ATOM 681 C CA . ALA A 1 84 ? 4.621 0.999 10.089 1.00 97.88 84 ALA A CA 1
ATOM 682 C C . ALA A 1 84 ? 6.146 0.820 10.023 1.00 97.88 84 ALA A C 1
ATOM 684 O O . ALA A 1 84 ? 6.702 0.740 8.931 1.00 97.88 84 ALA A O 1
ATOM 685 N N . TYR A 1 85 ? 6.818 0.686 11.169 1.00 96.81 85 TYR A N 1
ATOM 686 C CA . TYR A 1 85 ? 8.259 0.443 11.246 1.00 96.81 85 TYR A CA 1
ATOM 687 C C . TYR A 1 85 ? 8.676 -0.848 10.525 1.00 96.81 85 TYR A C 1
ATOM 689 O O . TYR A 1 85 ? 9.586 -0.825 9.692 1.00 96.81 85 TYR A O 1
ATOM 697 N N . PHE A 1 86 ? 7.989 -1.968 10.778 1.00 95.38 86 PHE A N 1
ATOM 698 C CA . PHE A 1 86 ? 8.281 -3.221 10.079 1.00 95.38 86 PHE A CA 1
ATOM 699 C C . PHE A 1 86 ? 7.944 -3.148 8.590 1.00 95.38 86 PHE A C 1
ATOM 701 O O . PHE A 1 86 ? 8.732 -3.608 7.761 1.00 95.38 86 PHE A O 1
ATOM 708 N N . PHE A 1 87 ? 6.828 -2.518 8.223 1.00 97.12 87 PHE A N 1
ATOM 709 C CA . PHE A 1 87 ? 6.500 -2.322 6.814 1.00 97.12 87 PHE A CA 1
ATOM 710 C C . PHE A 1 87 ? 7.568 -1.487 6.087 1.00 97.12 87 PHE A C 1
ATOM 712 O O . PHE A 1 87 ? 8.006 -1.855 4.997 1.00 97.12 87 PHE A O 1
ATOM 719 N N . SER A 1 88 ? 8.066 -0.425 6.725 1.00 98.06 88 SER A N 1
ATOM 720 C CA . SER A 1 88 ? 9.167 0.405 6.229 1.00 98.06 88 SER A CA 1
ATOM 721 C C . SER A 1 88 ? 10.454 -0.380 6.002 1.00 98.06 88 SER A C 1
ATOM 723 O O . SER A 1 88 ? 11.097 -0.204 4.967 1.00 98.06 88 SER A O 1
ATOM 725 N N . ILE A 1 89 ? 10.825 -1.273 6.923 1.00 95.88 89 ILE A N 1
ATOM 726 C CA . ILE A 1 89 ? 11.984 -2.156 6.732 1.00 95.88 89 ILE A CA 1
ATOM 727 C C . ILE A 1 89 ? 11.777 -3.036 5.503 1.00 95.88 89 ILE A C 1
ATOM 729 O O . ILE A 1 89 ? 12.656 -3.092 4.650 1.00 95.88 89 ILE A O 1
ATOM 733 N N . GLY A 1 90 ? 10.592 -3.634 5.355 1.00 95.44 90 GLY A N 1
ATOM 734 C CA . GLY A 1 90 ? 10.250 -4.429 4.177 1.00 95.44 90 GLY A CA 1
ATOM 735 C C . GLY A 1 90 ? 10.364 -3.660 2.860 1.00 95.44 90 GLY A C 1
ATOM 736 O O . GLY A 1 90 ? 10.885 -4.190 1.878 1.00 95.44 90 GLY A O 1
ATOM 737 N N . LEU A 1 91 ? 9.934 -2.394 2.836 1.00 96.38 91 LEU A N 1
ATOM 738 C CA . LEU A 1 91 ? 10.083 -1.524 1.667 1.00 96.38 91 LEU A CA 1
ATOM 739 C C . LEU A 1 91 ? 11.554 -1.267 1.325 1.00 96.38 91 LEU A C 1
ATOM 741 O O . LEU A 1 91 ? 11.924 -1.380 0.154 1.00 96.38 91 LEU A O 1
ATOM 745 N N . VAL A 1 92 ? 12.391 -0.965 2.323 1.00 96.19 92 VAL A N 1
ATOM 746 C CA . VAL A 1 92 ? 13.840 -0.777 2.130 1.00 96.19 92 VAL A CA 1
ATOM 747 C C . VAL A 1 92 ? 14.487 -2.065 1.629 1.00 96.19 92 VAL A C 1
ATOM 749 O O . VAL A 1 92 ? 15.223 -2.024 0.644 1.00 96.19 92 VAL A O 1
ATOM 752 N N . THR A 1 93 ? 14.167 -3.208 2.245 1.00 94.00 93 THR A N 1
ATOM 753 C CA . THR A 1 93 ? 14.638 -4.527 1.812 1.00 94.00 93 THR A CA 1
ATOM 754 C C . THR A 1 93 ? 14.299 -4.768 0.347 1.00 94.00 93 THR A C 1
ATOM 756 O O . THR A 1 93 ? 15.202 -4.992 -0.457 1.00 94.00 93 THR A O 1
ATOM 759 N N . ARG A 1 94 ? 13.020 -4.638 -0.030 1.00 91.88 94 ARG A N 1
ATOM 760 C CA . ARG A 1 94 ? 12.581 -4.823 -1.416 1.00 91.88 94 ARG A CA 1
ATOM 761 C C . ARG A 1 94 ? 13.314 -3.881 -2.369 1.00 91.88 94 ARG A C 1
ATOM 763 O O . ARG A 1 94 ? 13.776 -4.328 -3.410 1.00 91.88 94 ARG A O 1
ATOM 770 N N . GLY A 1 95 ? 13.406 -2.593 -2.034 1.00 89.69 95 GLY A N 1
ATOM 771 C CA . GLY A 1 95 ? 14.068 -1.595 -2.877 1.00 89.69 95 GLY A CA 1
ATOM 772 C C . GLY A 1 95 ? 15.535 -1.927 -3.137 1.00 89.69 95 GLY A C 1
ATOM 773 O O . GLY A 1 95 ? 15.961 -1.917 -4.280 1.00 89.69 95 GLY A O 1
ATOM 774 N N . SER A 1 96 ? 16.283 -2.310 -2.102 1.00 90.06 96 SER A N 1
ATOM 775 C CA . SER A 1 96 ? 17.711 -2.635 -2.239 1.00 90.06 96 SER A CA 1
ATOM 776 C C . SER A 1 96 ? 18.013 -3.926 -3.006 1.00 90.06 96 SER A C 1
ATOM 778 O O . SER A 1 96 ? 19.151 -4.117 -3.421 1.00 90.06 96 SER A O 1
ATOM 780 N N . LEU A 1 97 ? 17.032 -4.824 -3.167 1.00 87.00 97 LEU A N 1
ATOM 781 C CA . LEU A 1 97 ? 17.256 -6.169 -3.715 1.00 87.00 97 LEU A CA 1
ATOM 782 C C . LEU A 1 97 ? 16.548 -6.435 -5.043 1.00 87.00 97 LEU A C 1
ATOM 784 O O . LEU A 1 97 ? 16.902 -7.385 -5.729 1.00 87.00 97 LEU A O 1
ATOM 788 N N . ILE A 1 98 ? 15.556 -5.631 -5.433 1.00 81.00 98 ILE A N 1
ATOM 789 C CA . ILE A 1 98 ? 14.745 -5.912 -6.629 1.00 81.00 98 ILE A CA 1
ATOM 790 C C . ILE A 1 98 ? 15.565 -5.969 -7.927 1.00 81.00 98 ILE A C 1
ATOM 792 O O . ILE A 1 98 ? 15.238 -6.752 -8.812 1.00 81.00 98 ILE A O 1
ATOM 796 N N . SER A 1 99 ? 16.641 -5.184 -8.017 1.00 72.00 99 SER A N 1
ATOM 797 C CA . SER A 1 99 ? 17.535 -5.133 -9.179 1.00 72.00 99 SER A CA 1
ATOM 798 C C . SER A 1 99 ? 18.762 -6.060 -9.052 1.00 72.00 99 SER A C 1
ATOM 800 O O . SER A 1 99 ? 19.632 -6.040 -9.925 1.00 72.00 99 SER A O 1
ATOM 802 N N . LEU A 1 100 ? 18.849 -6.868 -7.985 1.00 76.12 100 LEU A N 1
ATOM 803 C CA . LEU A 1 100 ? 19.970 -7.769 -7.697 1.00 76.12 100 LEU A CA 1
ATOM 804 C C . LEU A 1 100 ? 19.500 -9.232 -7.655 1.00 76.12 100 LEU A C 1
ATOM 806 O O . LEU A 1 100 ? 19.028 -9.690 -6.611 1.00 76.12 100 LEU A O 1
ATOM 810 N N . PRO A 1 101 ? 19.628 -9.987 -8.763 1.00 69.62 101 PRO A N 1
ATOM 811 C CA . PRO A 1 101 ? 19.250 -11.393 -8.775 1.00 69.62 101 PRO A CA 1
ATOM 812 C C . PRO A 1 101 ? 20.131 -12.203 -7.816 1.00 69.62 101 PRO A C 1
ATOM 814 O O . PRO A 1 101 ? 21.332 -11.960 -7.678 1.00 69.62 101 PRO A O 1
ATOM 817 N N . ILE A 1 102 ? 19.522 -13.194 -7.167 1.00 72.81 102 ILE A N 1
ATOM 818 C CA . ILE A 1 102 ? 20.224 -14.139 -6.297 1.00 72.81 102 ILE A CA 1
ATOM 819 C C . ILE A 1 102 ? 20.808 -15.249 -7.183 1.00 72.81 102 ILE A C 1
ATOM 821 O O . ILE A 1 102 ? 20.184 -16.291 -7.371 1.00 72.81 102 ILE A O 1
ATOM 825 N N . ASP A 1 103 ? 21.990 -14.999 -7.743 1.00 71.94 103 ASP A N 1
ATOM 826 C CA . ASP A 1 103 ? 22.770 -15.965 -8.530 1.00 71.94 103 ASP A CA 1
ATOM 827 C C . ASP A 1 103 ? 23.961 -16.497 -7.702 1.00 71.94 103 ASP A C 1
ATOM 829 O O . ASP A 1 103 ? 24.546 -15.750 -6.912 1.00 71.94 103 ASP A O 1
ATOM 833 N N . ASP A 1 104 ? 24.353 -17.766 -7.897 1.00 69.38 104 ASP A N 1
ATOM 834 C CA . ASP A 1 104 ? 25.431 -18.427 -7.128 1.00 69.38 104 ASP A CA 1
ATOM 835 C C . ASP A 1 104 ? 26.751 -17.634 -7.150 1.00 69.38 104 ASP A C 1
ATOM 837 O O . ASP A 1 104 ? 27.387 -17.441 -6.111 1.00 69.38 104 ASP A O 1
ATOM 841 N N . ASP A 1 105 ? 27.120 -17.086 -8.309 1.00 74.31 105 ASP A N 1
ATOM 842 C CA . ASP A 1 105 ? 28.363 -16.325 -8.492 1.00 74.31 105 ASP A CA 1
ATOM 843 C C . ASP A 1 105 ? 28.328 -14.925 -7.846 1.00 74.31 105 ASP A C 1
ATOM 845 O O . ASP A 1 105 ? 29.373 -14.313 -7.618 1.00 74.31 105 ASP A O 1
ATOM 849 N N . LYS A 1 106 ? 27.133 -14.404 -7.531 1.00 75.00 106 LYS A N 1
ATOM 850 C CA . LYS A 1 106 ? 26.913 -13.050 -6.982 1.00 75.00 106 LYS A CA 1
ATOM 851 C C . LYS A 1 106 ? 26.312 -13.047 -5.579 1.00 75.00 106 LYS A C 1
ATOM 853 O O . LYS A 1 106 ? 25.972 -11.990 -5.046 1.00 75.00 106 LYS A O 1
ATOM 858 N N . LEU A 1 107 ? 26.242 -14.207 -4.930 1.00 82.62 107 LEU A N 1
ATOM 859 C CA . LEU A 1 107 ? 25.654 -14.353 -3.599 1.00 82.62 107 LEU A CA 1
ATOM 860 C C . LEU A 1 107 ? 26.330 -13.448 -2.548 1.00 82.62 107 LEU A C 1
ATOM 862 O O . LEU A 1 107 ? 25.670 -12.907 -1.660 1.00 82.62 107 LEU A O 1
ATOM 866 N N . GLY A 1 108 ? 27.644 -13.229 -2.674 1.00 85.12 108 GLY A N 1
ATOM 867 C CA . GLY A 1 108 ? 28.388 -12.296 -1.823 1.00 85.12 108 GLY A CA 1
ATOM 868 C C . GLY A 1 108 ? 27.964 -10.830 -1.997 1.00 85.12 108 GLY A C 1
ATOM 869 O O . GLY A 1 108 ? 27.782 -10.132 -1.000 1.00 85.12 108 GLY A O 1
ATOM 870 N N . GLU A 1 109 ? 27.762 -10.376 -3.241 1.00 84.38 109 GLU A N 1
ATOM 871 C CA . GLU A 1 109 ? 27.282 -9.019 -3.565 1.00 84.38 109 GLU A CA 1
ATOM 872 C C . GLU A 1 109 ? 25.868 -8.804 -3.018 1.00 84.38 109 GLU A C 1
ATOM 874 O O . GLU A 1 109 ? 25.595 -7.774 -2.398 1.00 84.38 109 GLU A O 1
ATOM 879 N N . TYR A 1 110 ? 25.004 -9.812 -3.172 1.00 86.94 110 TYR A N 1
ATOM 880 C CA . TYR A 1 110 ? 23.646 -9.814 -2.634 1.00 86.94 110 TYR A CA 1
ATOM 881 C C . TYR A 1 110 ? 23.636 -9.620 -1.113 1.00 86.94 110 TYR A C 1
ATOM 883 O O . TYR A 1 110 ? 23.015 -8.679 -0.617 1.00 86.94 110 TYR A O 1
ATOM 891 N N . PHE A 1 111 ? 24.352 -10.459 -0.352 1.00 90.00 111 PHE A N 1
ATOM 892 C CA . PHE A 1 111 ? 24.334 -10.363 1.112 1.00 90.00 111 PHE A CA 1
ATOM 893 C C . PHE A 1 111 ? 25.022 -9.106 1.636 1.00 90.00 111 PHE A C 1
ATOM 895 O O . PHE A 1 111 ? 24.512 -8.484 2.569 1.00 90.00 111 PHE A O 1
ATOM 902 N N . TYR A 1 112 ? 26.149 -8.694 1.052 1.00 88.88 112 TYR A N 1
ATOM 903 C CA . TYR A 1 112 ? 26.796 -7.450 1.465 1.00 88.88 112 TYR A CA 1
ATOM 904 C C . TYR A 1 112 ? 25.886 -6.238 1.214 1.00 88.88 112 TYR A C 1
ATOM 906 O O . TYR A 1 112 ? 25.727 -5.399 2.103 1.00 88.88 112 TYR A O 1
ATOM 914 N N . THR A 1 113 ? 25.223 -6.189 0.053 1.00 89.19 113 THR A N 1
ATOM 915 C CA . THR A 1 113 ? 24.281 -5.117 -0.283 1.00 89.19 113 THR A CA 1
ATOM 916 C C . THR A 1 113 ? 23.067 -5.146 0.641 1.00 89.19 113 THR A C 1
ATOM 918 O O . THR A 1 113 ? 22.697 -4.106 1.188 1.00 89.19 113 THR A O 1
ATOM 921 N N . PHE A 1 114 ? 22.504 -6.331 0.901 1.00 92.50 114 PHE A N 1
ATOM 922 C CA . PHE A 1 114 ? 21.448 -6.525 1.890 1.00 92.50 114 PHE A CA 1
ATOM 923 C C . PHE A 1 114 ? 21.844 -5.911 3.236 1.00 92.50 114 PHE A C 1
ATOM 925 O O . PHE A 1 114 ? 21.195 -4.968 3.687 1.00 92.50 114 PHE A O 1
ATOM 932 N N . PHE A 1 115 ? 22.929 -6.381 3.861 1.00 94.31 115 PHE A N 1
ATOM 933 C CA . PHE A 1 115 ? 23.313 -5.930 5.200 1.00 94.31 115 PHE A CA 1
ATOM 934 C C . PHE A 1 115 ? 23.650 -4.438 5.248 1.00 94.31 115 PHE A C 1
ATOM 936 O O . PHE A 1 115 ? 23.303 -3.769 6.227 1.00 94.31 115 PHE A O 1
ATOM 943 N N . ALA A 1 116 ? 24.279 -3.893 4.205 1.00 93.12 116 ALA A N 1
ATOM 944 C CA . ALA A 1 116 ? 24.604 -2.475 4.148 1.00 93.12 116 ALA A CA 1
ATOM 945 C C . ALA A 1 116 ? 23.346 -1.598 4.081 1.00 93.12 116 ALA A C 1
ATOM 947 O O . ALA A 1 116 ? 23.177 -0.706 4.917 1.00 93.12 116 ALA A O 1
ATOM 948 N N . TYR A 1 117 ? 22.433 -1.879 3.147 1.00 94.44 117 TYR A N 1
ATOM 949 C CA . TYR A 1 117 ? 21.192 -1.114 3.017 1.00 94.44 117 TYR A CA 1
ATOM 950 C C . TYR A 1 117 ? 20.247 -1.331 4.185 1.00 94.44 117 TYR A C 1
ATOM 952 O O . TYR A 1 117 ? 19.564 -0.392 4.586 1.00 94.44 117 TYR A O 1
ATOM 960 N N . GLN A 1 118 ? 20.223 -2.526 4.770 1.00 94.88 118 GLN A N 1
ATOM 961 C CA . GLN A 1 118 ? 19.390 -2.757 5.934 1.00 94.88 118 GLN A CA 1
ATOM 962 C C . GLN A 1 118 ? 19.910 -1.992 7.159 1.00 94.88 118 GLN A C 1
ATOM 964 O O . GLN A 1 118 ? 19.126 -1.362 7.869 1.00 94.88 118 GLN A O 1
ATOM 969 N N . THR A 1 119 ? 21.227 -1.973 7.383 1.00 95.38 119 THR A N 1
ATOM 970 C CA . THR A 1 119 ? 21.838 -1.179 8.464 1.00 95.38 119 THR A CA 1
ATOM 971 C C . THR A 1 119 ? 21.580 0.314 8.258 1.00 95.38 119 THR A C 1
ATOM 973 O O . THR A 1 119 ? 21.165 1.007 9.188 1.00 95.38 119 THR A O 1
ATOM 976 N N . LEU A 1 120 ? 21.765 0.802 7.027 1.00 95.81 120 LEU A N 1
ATOM 977 C CA . LEU A 1 120 ? 21.479 2.187 6.661 1.00 95.81 120 LEU A CA 1
ATOM 978 C C . LEU A 1 120 ? 19.991 2.527 6.844 1.00 95.81 120 LEU A C 1
ATOM 980 O O . LEU A 1 120 ? 19.657 3.559 7.419 1.00 95.81 120 LEU A O 1
ATOM 984 N N . GLY A 1 121 ? 19.099 1.635 6.412 1.00 95.94 121 GLY A N 1
ATOM 985 C CA . GLY A 1 121 ? 17.654 1.768 6.558 1.00 95.94 121 GLY A CA 1
ATOM 986 C C . GLY A 1 121 ? 17.227 1.890 8.016 1.00 95.94 121 GLY A C 1
ATOM 987 O O . GLY A 1 121 ? 16.466 2.794 8.348 1.00 95.94 121 GLY A O 1
ATOM 988 N N . LEU A 1 122 ? 17.760 1.048 8.906 1.00 95.69 122 LEU A N 1
ATOM 989 C CA . LEU A 1 122 ? 17.484 1.136 10.343 1.00 95.69 122 LEU A CA 1
ATOM 990 C C . LEU A 1 122 ? 17.979 2.448 10.956 1.00 95.69 122 LEU A C 1
ATOM 992 O O . LEU A 1 122 ? 17.253 3.061 11.741 1.00 95.69 122 LEU A O 1
ATOM 996 N N . ALA A 1 123 ? 19.175 2.901 10.572 1.00 96.19 123 ALA A N 1
ATOM 997 C CA . ALA A 1 123 ? 19.694 4.195 11.005 1.00 96.19 123 ALA A CA 1
ATOM 998 C C . ALA A 1 123 ? 18.774 5.340 10.552 1.00 96.19 123 ALA A C 1
ATOM 1000 O O . ALA A 1 123 ? 18.411 6.194 11.360 1.00 96.19 123 ALA A O 1
ATOM 1001 N N . PHE A 1 124 ? 18.319 5.320 9.297 1.00 97.38 124 PHE A N 1
ATOM 1002 C CA . PHE A 1 124 ? 17.361 6.298 8.786 1.00 97.38 124 PHE A CA 1
ATOM 1003 C C . PHE A 1 124 ? 16.017 6.252 9.508 1.00 97.38 124 PHE A C 1
ATOM 1005 O O . PHE A 1 124 ? 15.501 7.314 9.845 1.00 97.38 124 PHE A O 1
ATOM 1012 N N . MET A 1 125 ? 15.458 5.070 9.788 1.00 96.06 125 MET A N 1
ATOM 1013 C CA . MET A 1 125 ? 14.205 4.971 10.547 1.00 96.06 125 MET A CA 1
ATOM 1014 C C . MET A 1 125 ? 14.364 5.566 11.949 1.00 96.06 125 MET A C 1
ATOM 1016 O O . MET A 1 125 ? 13.537 6.378 12.352 1.00 96.06 125 MET A O 1
ATOM 1020 N N . ALA A 1 126 ? 15.465 5.278 12.651 1.00 94.81 126 ALA A N 1
ATOM 1021 C CA . ALA A 1 126 ? 15.753 5.901 13.944 1.00 94.81 126 ALA A CA 1
ATOM 1022 C C . ALA A 1 126 ? 15.884 7.434 13.838 1.00 94.81 126 ALA A C 1
ATOM 1024 O O . ALA A 1 126 ? 15.349 8.162 14.675 1.00 94.81 126 ALA A O 1
ATOM 1025 N N . CYS A 1 127 ? 16.539 7.945 12.787 1.00 95.62 127 CYS A N 1
ATOM 1026 C CA . CYS A 1 127 ? 16.603 9.382 12.518 1.00 95.62 127 CYS A CA 1
ATOM 1027 C C . CYS A 1 127 ? 15.218 9.988 12.259 1.00 95.62 127 CYS A C 1
ATOM 1029 O O . CYS A 1 127 ? 14.936 11.069 12.766 1.00 95.62 127 CYS A O 1
ATOM 1031 N N . VAL A 1 128 ? 14.345 9.311 11.509 1.00 96.56 128 VAL A N 1
ATOM 1032 C CA . VAL A 1 128 ? 12.975 9.774 11.234 1.00 96.56 128 VAL A CA 1
ATOM 1033 C C . VAL A 1 128 ? 12.145 9.844 12.514 1.00 96.56 128 VAL A C 1
ATOM 1035 O O . VAL A 1 128 ? 11.413 10.816 12.694 1.00 96.56 128 VAL A O 1
ATOM 1038 N N . MET A 1 129 ? 12.285 8.877 13.424 1.00 93.38 129 MET A N 1
ATOM 1039 C CA . MET A 1 129 ? 11.618 8.917 14.733 1.00 93.38 129 MET A CA 1
ATOM 1040 C C . MET A 1 129 ? 12.075 10.142 15.547 1.00 93.38 129 MET A C 1
ATOM 1042 O O . MET A 1 129 ? 11.249 10.881 16.077 1.00 93.38 129 MET A O 1
ATOM 1046 N N . LEU A 1 130 ? 13.383 10.439 15.560 1.00 92.81 130 LEU A N 1
ATOM 1047 C CA . LEU A 1 130 ? 13.924 11.645 16.210 1.00 92.81 130 LEU A CA 1
ATOM 1048 C C . LEU A 1 130 ? 13.455 12.943 15.530 1.00 92.81 130 LEU A C 1
ATOM 1050 O O . LEU A 1 130 ? 13.110 13.909 16.204 1.00 92.81 130 LEU A O 1
ATOM 1054 N N . ILE A 1 131 ? 13.426 12.983 14.196 1.00 93.19 131 ILE A N 1
ATOM 1055 C CA . ILE A 1 131 ? 12.908 14.127 13.432 1.00 93.19 131 ILE A CA 1
ATOM 1056 C C . ILE A 1 131 ? 11.435 14.367 13.770 1.00 93.19 131 ILE A C 1
ATOM 1058 O O . ILE A 1 131 ? 11.035 15.518 13.936 1.00 93.19 131 ILE A O 1
ATOM 1062 N N . ASN A 1 132 ? 10.629 13.312 13.896 1.00 92.31 132 ASN A N 1
ATOM 1063 C CA . ASN A 1 132 ? 9.229 13.465 14.274 1.00 92.31 132 ASN A CA 1
ATOM 1064 C C . ASN A 1 132 ? 9.094 14.084 15.664 1.00 92.31 132 ASN A C 1
ATOM 1066 O O . ASN A 1 132 ? 8.373 15.068 15.790 1.00 92.31 132 ASN A O 1
ATOM 1070 N N . ASP A 1 133 ? 9.841 13.586 16.649 1.00 90.06 133 ASP A N 1
ATOM 1071 C CA . ASP A 1 133 ? 9.803 14.085 18.030 1.00 90.06 133 ASP A CA 1
ATOM 1072 C C . ASP A 1 133 ? 10.254 15.555 18.143 1.00 90.06 133 ASP A C 1
ATOM 1074 O O . ASP A 1 133 ? 9.625 16.372 18.811 1.00 90.06 133 ASP A O 1
ATOM 1078 N N . TYR A 1 134 ? 11.336 15.935 17.454 1.00 88.88 134 TYR A N 1
ATOM 1079 C CA . TYR A 1 134 ? 11.951 17.257 17.639 1.00 88.88 134 TYR A CA 1
ATOM 1080 C C . TYR A 1 134 ? 11.556 18.310 16.600 1.00 88.88 134 TYR A C 1
ATOM 1082 O O . TYR A 1 134 ? 11.686 19.508 16.872 1.00 88.88 134 TYR A O 1
ATOM 1090 N N . LEU A 1 135 ? 11.118 17.910 15.400 1.00 88.56 135 LEU A N 1
ATOM 1091 C CA . LEU A 1 135 ? 10.849 18.835 14.294 1.00 88.56 135 LEU A CA 1
ATOM 1092 C C . LEU A 1 135 ? 9.393 18.862 13.830 1.00 88.56 135 LEU A C 1
ATOM 1094 O O . LEU A 1 135 ? 8.953 19.949 13.448 1.00 88.56 135 LEU A O 1
ATOM 1098 N N . ILE A 1 136 ? 8.665 17.743 13.848 1.00 86.88 136 ILE A N 1
ATOM 1099 C CA . ILE A 1 136 ? 7.275 17.689 13.358 1.00 86.88 136 ILE A CA 1
ATOM 1100 C C . ILE A 1 136 ? 6.282 17.869 14.515 1.00 86.88 136 ILE A C 1
ATOM 1102 O O . ILE A 1 136 ? 5.461 18.784 14.473 1.00 86.88 136 ILE A O 1
ATOM 1106 N N . LEU A 1 137 ? 6.396 17.056 15.564 1.00 87.62 137 LEU A N 1
ATOM 1107 C CA . LEU A 1 137 ? 5.508 17.013 16.731 1.00 87.62 137 LEU A CA 1
ATOM 1108 C C . LEU A 1 137 ? 6.178 17.648 17.959 1.00 87.62 137 LEU A C 1
ATOM 1110 O O . LEU A 1 137 ? 6.409 17.019 18.985 1.00 87.62 137 LEU A O 1
ATOM 1114 N N . ARG A 1 138 ? 6.540 18.930 17.839 1.00 84.94 138 ARG A N 1
ATOM 1115 C CA . ARG A 1 138 ? 7.412 19.607 18.818 1.00 84.94 138 ARG A CA 1
ATOM 1116 C C . ARG A 1 138 ? 6.755 19.910 20.164 1.00 84.94 138 ARG A C 1
ATOM 1118 O O . ARG A 1 138 ? 7.463 20.299 21.092 1.00 84.94 138 ARG A O 1
ATOM 1125 N N . GLN A 1 139 ? 5.426 19.860 20.273 1.00 82.50 139 GLN A N 1
ATOM 1126 C CA . GLN A 1 139 ? 4.741 20.275 21.503 1.00 82.50 139 GLN A CA 1
ATOM 1127 C C . GLN A 1 139 ? 4.717 19.166 22.553 1.00 82.50 139 GLN A C 1
ATOM 1129 O O . GLN A 1 139 ? 4.539 19.456 23.738 1.00 82.50 139 GLN A O 1
ATOM 1134 N N . ILE A 1 140 ? 4.864 17.901 22.146 1.00 82.56 140 ILE A N 1
ATOM 1135 C CA . ILE A 1 140 ? 4.800 16.750 23.046 1.00 82.56 140 ILE A CA 1
ATOM 1136 C C . ILE A 1 140 ? 5.832 15.717 22.624 1.00 82.56 140 ILE A C 1
ATOM 1138 O O . ILE A 1 140 ? 5.848 15.305 21.476 1.00 82.56 140 ILE A O 1
ATOM 1142 N N . HIS A 1 141 ? 6.592 15.203 23.593 1.00 86.81 141 HIS A N 1
ATOM 1143 C CA . HIS A 1 141 ? 7.449 14.049 23.348 1.00 86.81 141 HIS A CA 1
ATOM 1144 C C . HIS A 1 141 ? 6.637 12.834 22.877 1.00 86.81 141 HIS A C 1
ATOM 1146 O O . HIS A 1 141 ? 5.772 12.340 23.612 1.00 86.81 141 HIS A O 1
ATOM 1152 N N . ASN A 1 142 ? 6.964 12.310 21.698 1.00 86.44 142 ASN A N 1
ATOM 1153 C CA . ASN A 1 142 ? 6.338 11.155 21.062 1.00 86.44 142 ASN A CA 1
ATOM 1154 C C . ASN A 1 142 ? 6.349 9.939 21.981 1.00 86.44 142 ASN A C 1
ATOM 1156 O O . ASN A 1 142 ? 5.350 9.232 22.071 1.00 86.44 142 ASN A O 1
ATOM 1160 N N . PHE A 1 143 ? 7.429 9.738 22.742 1.00 86.62 143 PHE A N 1
ATOM 1161 C CA . PHE A 1 143 ? 7.483 8.695 23.763 1.00 86.62 143 PHE A CA 1
ATOM 1162 C C . PHE A 1 143 ? 6.300 8.789 24.737 1.00 86.62 143 PHE A C 1
ATOM 1164 O O . PHE A 1 143 ? 5.545 7.836 24.920 1.00 86.62 143 PHE A O 1
ATOM 1171 N N . THR A 1 144 ? 6.111 9.960 25.342 1.00 87.19 144 THR A N 1
ATOM 1172 C CA . THR A 1 144 ? 5.022 10.210 26.288 1.00 87.19 144 THR A CA 1
ATOM 1173 C C . THR A 1 144 ? 3.668 10.082 25.597 1.00 87.19 144 THR A C 1
ATOM 1175 O O . THR A 1 144 ? 2.744 9.488 26.152 1.00 87.19 144 THR A O 1
ATOM 1178 N N . ALA A 1 145 ? 3.539 10.607 24.378 1.00 90.38 145 ALA A N 1
ATOM 1179 C CA . ALA A 1 145 ? 2.299 10.545 23.618 1.00 90.38 145 ALA A CA 1
ATOM 1180 C C . ALA A 1 145 ? 1.885 9.101 23.282 1.00 90.38 145 ALA A C 1
ATOM 1182 O O . ALA A 1 145 ? 0.748 8.719 23.544 1.00 90.38 145 ALA A O 1
ATOM 1183 N N . ILE A 1 146 ? 2.796 8.286 22.754 1.00 92.25 146 ILE A N 1
ATOM 1184 C CA . ILE A 1 146 ? 2.507 6.925 22.291 1.00 92.25 146 ILE A CA 1
ATOM 1185 C C . ILE A 1 146 ? 2.452 5.957 23.475 1.00 92.25 146 ILE A C 1
ATOM 1187 O O . ILE A 1 146 ? 1.470 5.238 23.640 1.00 92.25 146 ILE A O 1
ATOM 1191 N N . ILE A 1 147 ? 3.468 5.954 24.342 1.00 90.38 147 ILE A N 1
ATOM 1192 C CA . ILE A 1 147 ? 3.608 4.932 25.389 1.00 90.38 147 ILE A CA 1
ATOM 1193 C C . ILE A 1 147 ? 2.720 5.213 26.598 1.00 90.38 147 ILE A C 1
ATOM 1195 O O . ILE A 1 147 ? 2.124 4.284 27.133 1.00 90.38 147 ILE A O 1
ATOM 1199 N N . GLN A 1 148 ? 2.636 6.468 27.049 1.00 88.00 148 GLN A N 1
ATOM 1200 C CA . GLN A 1 148 ? 1.900 6.808 28.275 1.00 88.00 148 GLN A CA 1
ATOM 1201 C C . GLN A 1 148 ? 0.471 7.269 27.990 1.00 88.00 148 GLN A C 1
ATOM 1203 O O . GLN A 1 148 ? -0.434 6.940 28.750 1.00 88.00 148 GLN A O 1
ATOM 1208 N N . LYS A 1 149 ? 0.261 8.036 26.912 1.00 90.25 149 LYS A N 1
ATOM 1209 C CA . LYS A 1 149 ? -1.059 8.586 26.557 1.00 90.25 149 LYS A CA 1
ATOM 1210 C C . LYS A 1 149 ? -1.814 7.769 25.506 1.00 90.25 149 LYS A C 1
ATOM 1212 O O . LYS A 1 149 ? -2.952 8.116 25.213 1.00 90.25 149 LYS A O 1
ATOM 1217 N N . HIS A 1 150 ? -1.196 6.729 24.937 1.00 93.44 150 HIS A N 1
ATOM 1218 C CA . HIS A 1 150 ? -1.787 5.870 23.901 1.00 93.44 150 HIS A CA 1
ATOM 1219 C C . HIS A 1 150 ? -2.364 6.693 22.726 1.00 93.44 150 HIS A C 1
ATOM 1221 O O . HIS A 1 150 ? -3.416 6.383 22.169 1.00 93.44 150 HIS A O 1
ATOM 1227 N N . ASN A 1 151 ? -1.687 7.787 22.359 1.00 94.19 151 ASN A N 1
ATOM 1228 C CA . ASN A 1 151 ? -2.148 8.722 21.338 1.00 94.19 151 ASN A CA 1
ATOM 1229 C C . ASN A 1 151 ? -1.927 8.148 19.930 1.00 94.19 151 ASN A C 1
ATOM 1231 O O . ASN A 1 151 ? -0.847 8.273 19.348 1.00 94.19 151 ASN A O 1
ATOM 1235 N N . VAL A 1 152 ? -2.982 7.547 19.377 1.00 94.50 152 VAL A N 1
ATOM 1236 C CA . VAL A 1 152 ? -2.983 6.945 18.035 1.00 94.50 152 VAL A CA 1
ATOM 1237 C C . VAL A 1 152 ? -2.714 7.983 16.942 1.00 94.50 152 VAL A C 1
ATOM 1239 O O . VAL A 1 152 ? -2.046 7.671 15.965 1.00 94.50 152 VAL A O 1
ATOM 1242 N N . GLY A 1 153 ? -3.162 9.233 17.111 1.00 94.44 153 GLY A N 1
ATOM 1243 C CA . GLY A 1 153 ? -2.911 10.295 16.134 1.00 94.44 153 GLY A CA 1
ATOM 1244 C C . GLY A 1 153 ? -1.418 10.575 15.944 1.00 94.44 153 GLY A C 1
ATOM 1245 O O . GLY A 1 153 ? -0.950 10.652 14.810 1.00 94.44 153 GLY A O 1
ATOM 1246 N N . VAL A 1 154 ? -0.662 10.662 17.043 1.00 95.25 154 VAL A N 1
ATOM 1247 C CA . VAL A 1 154 ? 0.803 10.825 17.005 1.00 95.25 154 VAL A CA 1
ATOM 1248 C C . VAL A 1 154 ? 1.473 9.613 16.354 1.00 95.25 154 VAL A C 1
ATOM 1250 O O . VAL A 1 154 ? 2.316 9.780 15.474 1.00 95.25 154 VAL A O 1
ATOM 1253 N N . ALA A 1 155 ? 1.045 8.399 16.714 1.00 96.56 155 ALA A N 1
ATOM 1254 C CA . ALA A 1 155 ? 1.569 7.176 16.112 1.00 96.56 155 ALA A CA 1
ATOM 1255 C C . ALA A 1 155 ? 1.303 7.081 14.602 1.00 96.56 155 ALA A C 1
ATOM 1257 O O . ALA A 1 155 ? 2.180 6.642 13.860 1.00 96.56 155 ALA A O 1
ATOM 1258 N N . CYS A 1 156 ? 0.134 7.527 14.128 1.00 96.62 156 CYS A N 1
ATOM 1259 C CA . CYS A 1 156 ? -0.170 7.600 12.701 1.00 96.62 156 CYS A CA 1
ATOM 1260 C C . CYS A 1 156 ? 0.809 8.526 11.968 1.00 96.62 156 CYS A C 1
ATOM 1262 O O . CYS A 1 156 ? 1.363 8.122 10.950 1.00 96.62 156 CYS A O 1
ATOM 1264 N N . VAL A 1 157 ? 1.060 9.739 12.478 1.00 95.25 157 VAL A N 1
ATOM 1265 C CA . VAL A 1 157 ? 1.992 10.696 11.844 1.00 95.25 157 VAL A CA 1
ATOM 1266 C C . VAL A 1 157 ? 3.406 10.128 11.775 1.00 95.25 157 VAL A C 1
ATOM 1268 O O . VAL A 1 157 ? 4.057 10.201 10.729 1.00 95.25 157 VAL A O 1
ATOM 1271 N N . GLU A 1 158 ? 3.873 9.528 12.868 1.00 95.94 158 GLU A N 1
ATOM 1272 C CA . GLU A 1 158 ? 5.195 8.914 12.902 1.00 95.94 158 GLU A CA 1
ATOM 1273 C C . GLU A 1 158 ? 5.280 7.709 11.952 1.00 95.94 158 GLU A C 1
ATOM 1275 O O . GLU A 1 158 ? 6.229 7.601 11.175 1.00 95.94 158 GLU A O 1
ATOM 1280 N N . GLY A 1 159 ? 4.250 6.860 11.920 1.00 97.31 159 GLY A N 1
ATOM 1281 C CA . GLY A 1 159 ? 4.146 5.744 10.981 1.00 97.31 159 GLY A CA 1
ATOM 1282 C C . GLY A 1 159 ? 4.118 6.191 9.515 1.00 97.31 159 GLY A C 1
ATOM 1283 O O . GLY A 1 159 ? 4.850 5.648 8.688 1.00 97.31 159 GLY A O 1
ATOM 1284 N N . GLY A 1 160 ? 3.345 7.228 9.186 1.00 97.62 160 GLY A N 1
ATOM 1285 C CA . GLY A 1 160 ? 3.307 7.822 7.848 1.00 97.62 160 GLY A CA 1
ATOM 1286 C C . GLY A 1 160 ? 4.663 8.386 7.423 1.00 97.62 160 GLY A C 1
ATOM 1287 O O . GLY A 1 160 ? 5.105 8.138 6.303 1.00 97.62 160 GLY A O 1
ATOM 1288 N N . SER A 1 161 ? 5.370 9.060 8.336 1.00 97.62 161 SER A N 1
ATOM 1289 C CA . SER A 1 161 ? 6.740 9.539 8.110 1.00 97.62 161 SER A CA 1
ATOM 1290 C C . SER A 1 161 ? 7.730 8.399 7.855 1.00 97.62 161 SER A C 1
ATOM 1292 O O . SER A 1 161 ? 8.553 8.489 6.941 1.00 97.62 161 SER A O 1
ATOM 1294 N N . LEU A 1 162 ? 7.653 7.315 8.638 1.00 98.31 162 LEU A N 1
ATOM 1295 C CA . LEU A 1 162 ? 8.492 6.128 8.460 1.00 98.31 162 LEU A CA 1
ATOM 1296 C C . LEU A 1 162 ? 8.260 5.491 7.088 1.00 98.31 162 LEU A C 1
ATOM 1298 O O . LEU A 1 162 ? 9.226 5.158 6.395 1.00 98.31 162 LEU A O 1
ATOM 1302 N N . ILE A 1 163 ? 7.001 5.329 6.674 1.00 98.62 163 ILE A N 1
ATOM 1303 C CA . ILE A 1 163 ? 6.652 4.729 5.378 1.00 98.62 163 ILE A CA 1
ATOM 1304 C C . ILE A 1 163 ? 7.092 5.647 4.234 1.00 98.62 163 ILE A C 1
ATOM 1306 O O . ILE A 1 163 ? 7.742 5.186 3.297 1.00 98.62 163 ILE A O 1
ATOM 1310 N N . ALA A 1 164 ? 6.821 6.952 4.325 1.00 98.31 164 ALA A N 1
ATOM 1311 C CA . ALA A 1 164 ? 7.241 7.936 3.330 1.00 98.31 164 ALA A CA 1
ATOM 1312 C C . ALA A 1 164 ? 8.765 7.944 3.141 1.00 98.31 164 ALA A C 1
ATOM 1314 O O . ALA A 1 164 ? 9.257 7.863 2.014 1.00 98.31 164 ALA A O 1
ATOM 1315 N N . SER A 1 165 ? 9.519 7.960 4.245 1.00 98.19 165 SER A N 1
ATOM 1316 C CA . SER A 1 165 ? 10.978 7.845 4.229 1.00 98.19 165 SER A CA 1
ATOM 1317 C C . SER A 1 165 ? 11.436 6.547 3.567 1.00 98.19 165 SER A C 1
ATOM 1319 O O . SER A 1 165 ? 12.320 6.566 2.712 1.00 98.19 165 SER A O 1
ATOM 1321 N N . ALA A 1 166 ? 10.832 5.416 3.935 1.00 98.31 166 ALA A N 1
ATOM 1322 C CA . ALA A 1 166 ? 11.189 4.115 3.385 1.00 98.31 166 ALA A CA 1
ATOM 1323 C C . ALA A 1 166 ? 10.930 4.022 1.878 1.00 98.31 166 ALA A C 1
ATOM 1325 O O . ALA A 1 166 ? 11.735 3.427 1.171 1.00 98.31 166 ALA A O 1
ATOM 1326 N N . ILE A 1 167 ? 9.866 4.651 1.367 1.00 97.62 167 ILE A N 1
ATOM 1327 C CA . ILE A 1 167 ? 9.584 4.734 -0.073 1.00 97.62 167 ILE A CA 1
ATOM 1328 C C . ILE A 1 167 ? 10.709 5.472 -0.814 1.00 97.62 167 ILE A C 1
ATOM 1330 O O . ILE A 1 167 ? 11.151 5.004 -1.866 1.00 97.62 167 ILE A O 1
ATOM 1334 N N . VAL A 1 168 ? 11.197 6.589 -0.263 1.00 96.50 168 VAL A N 1
ATOM 1335 C CA . VAL A 1 168 ? 12.313 7.361 -0.841 1.00 96.50 168 VAL A CA 1
ATOM 1336 C C . VAL A 1 168 ? 13.606 6.545 -0.822 1.00 96.50 168 VAL A C 1
ATOM 1338 O O . VAL A 1 168 ? 14.282 6.446 -1.845 1.00 96.50 168 VAL A O 1
ATOM 1341 N N . VAL A 1 169 ? 13.924 5.910 0.312 1.00 96.38 169 VAL A N 1
ATOM 1342 C CA . VAL A 1 169 ? 15.108 5.042 0.444 1.00 96.38 169 VAL A CA 1
ATOM 1343 C C . VAL A 1 169 ? 15.028 3.874 -0.530 1.00 96.38 169 VAL A C 1
ATOM 1345 O O . VAL A 1 169 ? 15.996 3.609 -1.228 1.00 96.38 169 VAL A O 1
ATOM 1348 N N . ALA A 1 170 ? 13.878 3.206 -0.621 1.00 94.88 170 ALA A N 1
ATOM 1349 C CA . ALA A 1 170 ? 13.676 2.075 -1.515 1.00 94.88 170 ALA A CA 1
ATOM 1350 C C . ALA A 1 170 ? 13.857 2.468 -2.987 1.00 94.88 170 ALA A C 1
ATOM 1352 O O . ALA A 1 170 ? 14.470 1.724 -3.740 1.00 94.88 170 ALA A O 1
ATOM 1353 N N . ALA A 1 171 ? 13.356 3.637 -3.396 1.00 91.31 171 ALA A N 1
ATOM 1354 C CA . ALA A 1 171 ? 13.531 4.148 -4.755 1.00 91.31 171 ALA A CA 1
ATOM 1355 C C . ALA A 1 171 ? 14.987 4.521 -5.066 1.00 91.31 171 ALA A C 1
ATOM 1357 O O . ALA A 1 171 ? 15.464 4.294 -6.177 1.00 91.31 171 ALA A O 1
ATOM 1358 N N . ALA A 1 172 ? 15.694 5.092 -4.091 1.00 90.75 172 ALA A N 1
ATOM 1359 C CA . ALA A 1 172 ? 17.099 5.426 -4.256 1.00 90.75 172 ALA A CA 1
ATOM 1360 C C . ALA A 1 172 ? 17.986 4.173 -4.246 1.00 90.75 172 ALA A C 1
ATOM 1362 O O . ALA A 1 172 ? 18.921 4.108 -5.032 1.00 90.75 172 ALA A O 1
ATOM 1363 N N . ALA A 1 173 ? 17.674 3.172 -3.422 1.00 89.25 173 ALA A N 1
ATOM 1364 C CA . ALA A 1 173 ? 18.415 1.915 -3.328 1.00 89.25 173 ALA A CA 1
ATOM 1365 C C . ALA A 1 173 ? 18.222 1.004 -4.551 1.00 89.25 173 ALA A C 1
ATOM 1367 O O . ALA A 1 173 ? 19.161 0.327 -4.947 1.00 89.25 173 ALA A O 1
ATOM 1368 N N . ASP A 1 174 ? 17.031 1.020 -5.157 1.00 81.44 174 ASP A N 1
ATOM 1369 C CA . ASP A 1 174 ? 16.713 0.275 -6.386 1.00 81.44 174 ASP A CA 1
ATOM 1370 C C . ASP A 1 174 ? 17.520 0.763 -7.595 1.00 81.44 174 ASP A C 1
ATOM 1372 O O . ASP A 1 174 ? 17.752 0.018 -8.546 1.00 81.44 174 ASP A O 1
ATOM 1376 N N . GLY A 1 175 ? 17.965 2.022 -7.558 1.00 60.56 175 GLY A N 1
ATOM 1377 C CA . GLY A 1 175 ? 18.612 2.651 -8.691 1.00 60.56 175 GLY A CA 1
ATOM 1378 C C . GLY A 1 175 ? 19.689 1.801 -9.299 1.00 60.56 175 GLY A C 1
ATOM 1379 O O . GLY A 1 175 ? 20.631 1.396 -8.634 1.00 60.56 175 GLY A O 1
ATOM 1380 N N . GLN A 1 176 ? 19.542 1.499 -10.581 1.00 64.81 176 GLN A N 1
ATOM 1381 C CA . GLN A 1 176 ? 20.527 0.713 -11.294 1.00 64.81 176 GLN A CA 1
ATOM 1382 C C . GLN A 1 176 ? 21.781 1.581 -11.472 1.00 64.81 176 GLN A C 1
ATOM 1384 O O . GLN A 1 176 ? 21.986 2.258 -12.485 1.00 64.81 176 GLN A O 1
ATOM 1389 N N . TYR A 1 177 ? 22.628 1.608 -10.442 1.00 71.69 177 TYR A N 1
ATOM 1390 C CA . TYR A 1 177 ? 23.919 2.287 -10.422 1.00 71.69 177 TYR A CA 1
ATOM 1391 C C . TYR A 1 177 ? 24.917 1.460 -11.217 1.00 71.69 177 TYR A C 1
ATOM 1393 O O . TYR A 1 177 ? 25.886 0.952 -10.680 1.00 71.69 177 TYR A O 1
ATOM 1401 N N . ARG A 1 178 ? 24.647 1.262 -12.506 1.00 69.25 178 ARG A N 1
ATOM 1402 C CA . ARG A 1 178 ? 25.551 0.547 -13.400 1.00 69.25 178 ARG A CA 1
ATOM 1403 C C . ARG A 1 178 ? 26.582 1.517 -13.961 1.00 69.25 178 ARG A C 1
ATOM 1405 O O . ARG A 1 178 ? 26.219 2.607 -14.409 1.00 69.25 178 ARG A O 1
ATOM 1412 N N . THR A 1 179 ? 27.844 1.124 -13.938 1.00 67.56 179 THR A N 1
ATOM 1413 C CA . THR A 1 179 ? 28.928 1.763 -14.683 1.00 67.56 179 THR A CA 1
ATOM 1414 C C . THR A 1 179 ? 29.269 0.880 -15.872 1.00 67.56 179 THR A C 1
ATOM 1416 O O . THR A 1 179 ? 29.129 -0.338 -15.807 1.00 67.56 179 THR A O 1
ATOM 1419 N N . SER A 1 180 ? 29.653 1.490 -16.992 1.00 68.06 180 SER A N 1
ATOM 1420 C CA . SER A 1 180 ? 30.088 0.765 -18.187 1.00 68.06 180 SER A CA 1
ATOM 1421 C C . SER A 1 180 ? 31.554 1.070 -18.465 1.00 68.06 180 SER A C 1
ATOM 1423 O O . SER A 1 180 ? 31.927 2.239 -18.604 1.00 68.06 180 SER A O 1
ATOM 1425 N N . GLU A 1 181 ? 32.367 0.019 -18.551 1.00 71.31 181 GLU A N 1
ATOM 1426 C CA . GLU A 1 181 ? 33.780 0.066 -18.924 1.00 71.31 181 GLU A CA 1
ATOM 1427 C C . GLU A 1 181 ? 34.016 -0.771 -20.182 1.00 71.31 181 GLU A C 1
ATOM 1429 O O . GLU A 1 181 ? 33.369 -1.793 -20.383 1.00 71.31 181 GLU A O 1
ATOM 1434 N N . ILE A 1 182 ? 34.936 -0.352 -21.052 1.00 76.00 182 ILE A N 1
ATOM 1435 C CA . ILE A 1 182 ? 35.294 -1.119 -22.253 1.00 76.00 182 ILE A CA 1
ATOM 1436 C C . ILE A 1 182 ? 36.458 -2.041 -21.895 1.00 76.00 182 ILE A C 1
ATOM 1438 O O . ILE A 1 182 ? 37.511 -1.574 -21.458 1.00 76.00 182 ILE A O 1
ATOM 1442 N N . ASN A 1 183 ? 36.278 -3.346 -22.078 1.00 76.31 183 ASN A N 1
ATOM 1443 C CA . ASN A 1 183 ? 37.322 -4.329 -21.829 1.00 76.31 183 ASN A CA 1
ATOM 1444 C C . ASN A 1 183 ? 38.426 -4.269 -22.911 1.00 76.31 183 ASN A C 1
ATOM 1446 O O . ASN A 1 183 ? 38.233 -3.674 -23.974 1.00 76.31 183 ASN A O 1
ATOM 1450 N N . PRO A 1 184 ? 39.592 -4.907 -22.697 1.00 77.44 184 PRO A N 1
ATOM 1451 C CA . PRO A 1 184 ? 40.669 -4.936 -23.692 1.00 77.44 184 PRO A CA 1
ATOM 1452 C C . PRO A 1 184 ? 40.292 -5.580 -25.040 1.00 77.44 184 PRO A C 1
ATOM 1454 O O . PRO A 1 184 ? 41.022 -5.401 -26.012 1.00 77.44 184 PRO A O 1
ATOM 1457 N N . ALA A 1 185 ? 39.181 -6.323 -25.103 1.00 78.06 185 ALA A N 1
ATOM 1458 C CA . ALA A 1 185 ? 38.625 -6.912 -26.322 1.00 78.06 185 ALA A CA 1
ATOM 1459 C C . ALA A 1 185 ? 37.637 -5.978 -27.058 1.00 78.06 185 ALA A C 1
ATOM 1461 O O . ALA A 1 185 ? 37.164 -6.324 -28.137 1.00 78.06 185 ALA A O 1
ATOM 1462 N N . GLY A 1 186 ? 37.360 -4.785 -26.518 1.00 70.12 186 GLY A N 1
ATOM 1463 C CA . GLY A 1 186 ? 36.446 -3.801 -27.101 1.00 70.12 186 GLY A CA 1
ATOM 1464 C C . GLY A 1 186 ? 34.976 -3.965 -26.698 1.00 70.12 186 GLY A C 1
ATOM 1465 O O . GLY A 1 186 ? 34.129 -3.251 -27.230 1.00 70.12 186 GLY A O 1
ATOM 1466 N N . GLU A 1 187 ? 34.654 -4.862 -25.765 1.00 69.81 187 GLU A N 1
ATOM 1467 C CA . GLU A 1 187 ? 33.287 -5.108 -25.291 1.00 69.81 187 GLU A CA 1
ATOM 1468 C C . GLU A 1 187 ? 32.970 -4.260 -24.053 1.00 69.81 187 GLU A C 1
ATOM 1470 O O . GLU A 1 187 ? 33.802 -4.099 -23.158 1.00 69.81 187 GLU A O 1
ATOM 1475 N N . ALA A 1 188 ? 31.749 -3.734 -23.973 1.00 64.94 188 ALA A N 1
ATOM 1476 C CA . ALA A 1 188 ? 31.282 -2.998 -22.805 1.00 64.94 188 ALA A CA 1
ATOM 1477 C C . ALA A 1 188 ? 30.916 -3.965 -21.665 1.00 64.94 188 ALA A C 1
ATOM 1479 O O . ALA A 1 188 ? 29.947 -4.713 -21.763 1.00 64.94 188 ALA A O 1
ATOM 1480 N N . ILE A 1 189 ? 31.661 -3.919 -20.563 1.00 65.81 189 ILE A N 1
ATOM 1481 C CA . ILE A 1 189 ? 31.335 -4.586 -19.304 1.00 65.81 189 ILE A CA 1
ATOM 1482 C C . ILE A 1 189 ? 30.558 -3.599 -18.439 1.00 65.81 189 ILE A C 1
ATOM 1484 O O . ILE A 1 189 ? 31.053 -2.520 -18.116 1.00 65.81 189 ILE A O 1
ATOM 1488 N N . THR A 1 190 ? 29.339 -3.968 -18.052 1.00 66.81 190 THR A N 1
ATOM 1489 C CA . THR A 1 190 ? 28.548 -3.203 -17.083 1.00 66.81 190 THR A CA 1
ATOM 1490 C C . THR A 1 190 ? 28.628 -3.834 -15.700 1.00 66.81 190 THR A C 1
ATOM 1492 O O . THR A 1 190 ? 28.263 -5.001 -15.549 1.00 66.81 190 THR A O 1
ATOM 1495 N N . SER A 1 191 ? 29.052 -3.076 -14.691 1.00 68.19 191 SER A N 1
ATOM 1496 C CA . SER A 1 191 ? 29.104 -3.515 -13.291 1.00 68.19 191 SER A CA 1
ATOM 1497 C C . SER A 1 191 ? 28.253 -2.613 -12.399 1.00 68.19 191 SER A C 1
ATOM 1499 O O . SER A 1 191 ? 28.015 -1.450 -12.718 1.00 68.19 191 SER A O 1
ATOM 1501 N N . THR A 1 192 ? 27.739 -3.157 -11.296 1.00 74.69 192 THR A N 1
ATOM 1502 C CA . THR A 1 192 ? 27.022 -2.375 -10.283 1.00 74.69 192 THR A CA 1
ATOM 1503 C C . THR A 1 192 ? 28.030 -1.615 -9.418 1.00 74.69 192 THR A C 1
ATOM 1505 O O . THR A 1 192 ? 28.897 -2.217 -8.789 1.00 74.69 192 THR A O 1
ATOM 1508 N N . ASP A 1 193 ? 27.909 -0.294 -9.345 1.00 83.00 193 ASP A N 1
ATOM 1509 C CA . ASP A 1 193 ? 28.663 0.561 -8.434 1.00 83.00 193 ASP A CA 1
ATOM 1510 C C . ASP A 1 193 ? 27.887 0.733 -7.125 1.00 83.00 193 ASP A C 1
ATOM 1512 O O . ASP A 1 193 ? 27.059 1.634 -6.944 1.00 83.00 193 ASP A O 1
ATOM 1516 N N . PHE A 1 194 ? 28.178 -0.170 -6.193 1.00 85.56 194 PHE A N 1
ATOM 1517 C CA . PHE A 1 194 ? 27.617 -0.151 -4.850 1.00 85.56 194 PHE A CA 1
ATOM 1518 C C . PHE A 1 194 ? 27.890 1.175 -4.113 1.00 85.56 194 PHE A C 1
ATOM 1520 O O . PHE A 1 194 ? 27.006 1.709 -3.440 1.00 85.56 194 PHE A O 1
ATOM 1527 N N . GLY A 1 195 ? 29.101 1.730 -4.238 1.00 87.38 195 GLY A N 1
ATOM 1528 C CA . GLY A 1 195 ? 29.497 2.946 -3.524 1.00 87.38 195 GLY A CA 1
ATOM 1529 C C . GLY A 1 195 ? 28.708 4.164 -3.997 1.00 87.38 195 GLY A C 1
ATOM 1530 O O . GLY A 1 195 ? 28.209 4.946 -3.182 1.00 87.38 195 GLY A O 1
ATOM 1531 N N . LEU A 1 196 ? 28.531 4.282 -5.314 1.00 85.94 196 LEU A N 1
ATOM 1532 C CA . LEU A 1 196 ? 27.669 5.289 -5.919 1.00 85.94 196 LEU A CA 1
ATOM 1533 C C . LEU A 1 196 ? 26.217 5.138 -5.453 1.00 85.94 196 LEU A C 1
ATOM 1535 O O . LEU A 1 196 ? 25.575 6.145 -5.148 1.00 85.94 196 LEU A O 1
ATOM 1539 N N . GLY A 1 197 ? 25.722 3.903 -5.343 1.00 87.94 197 GLY A N 1
ATOM 1540 C CA . GLY A 1 197 ? 24.365 3.640 -4.875 1.00 87.94 197 GLY A CA 1
ATOM 1541 C C . GLY A 1 197 ? 24.113 4.049 -3.430 1.00 87.94 197 GLY A C 1
ATOM 1542 O O . GLY A 1 197 ? 23.106 4.704 -3.136 1.00 87.94 197 GLY A O 1
ATOM 1543 N N . VAL A 1 198 ? 25.051 3.757 -2.527 1.00 91.75 198 VAL A N 1
ATOM 1544 C CA . VAL A 1 198 ? 24.979 4.211 -1.130 1.00 91.75 198 VAL A CA 1
ATOM 1545 C C . VAL A 1 198 ? 25.023 5.737 -1.054 1.00 91.75 198 VAL A C 1
ATOM 1547 O O . VAL A 1 198 ? 24.206 6.342 -0.355 1.00 91.75 198 VAL A O 1
ATOM 1550 N N . LEU A 1 199 ? 25.930 6.379 -1.798 1.00 91.81 199 LEU A N 1
ATOM 1551 C CA . LEU A 1 199 ? 26.062 7.837 -1.798 1.00 91.81 199 LEU A CA 1
ATOM 1552 C C . LEU A 1 199 ? 24.801 8.527 -2.330 1.00 91.81 199 LEU A C 1
ATOM 1554 O O . LEU A 1 199 ? 24.310 9.476 -1.717 1.00 91.81 199 LEU A O 1
ATOM 1558 N N . ALA A 1 200 ? 24.250 8.038 -3.440 1.00 88.81 200 ALA A N 1
ATOM 1559 C CA . ALA A 1 200 ? 22.997 8.541 -3.983 1.00 88.81 200 ALA A CA 1
ATOM 1560 C C . ALA A 1 200 ? 21.854 8.364 -2.976 1.00 88.81 200 ALA A C 1
ATOM 1562 O O . ALA A 1 200 ? 21.101 9.305 -2.736 1.00 88.81 200 ALA A O 1
ATOM 1563 N N . THR A 1 201 ? 21.771 7.208 -2.315 1.00 93.62 201 THR A N 1
ATOM 1564 C CA . THR A 1 201 ? 20.753 6.944 -1.288 1.00 93.62 201 THR A CA 1
ATOM 1565 C C . THR A 1 201 ? 20.845 7.926 -0.120 1.00 93.62 201 THR A C 1
ATOM 1567 O O . THR A 1 201 ? 19.818 8.453 0.302 1.00 93.62 201 THR A O 1
ATOM 1570 N N . LEU A 1 202 ? 22.052 8.243 0.362 1.00 95.44 202 LEU A N 1
ATOM 1571 C CA . LEU A 1 202 ? 22.266 9.262 1.399 1.00 95.44 202 LEU A CA 1
ATOM 1572 C C . LEU A 1 202 ? 21.772 10.648 0.955 1.00 95.44 202 LEU A C 1
ATOM 1574 O O . LEU A 1 202 ? 21.061 11.320 1.704 1.00 95.44 202 LEU A O 1
ATOM 1578 N N . VAL A 1 203 ? 22.123 11.064 -0.266 1.00 94.06 203 VAL A N 1
ATOM 1579 C CA . VAL A 1 203 ? 21.729 12.368 -0.824 1.00 94.06 203 VAL A CA 1
ATOM 1580 C C . VAL A 1 203 ? 20.214 12.455 -1.002 1.00 94.06 203 VAL A C 1
ATOM 1582 O O . VAL A 1 203 ? 19.590 13.405 -0.528 1.00 94.06 203 VAL A O 1
ATOM 1585 N N . TYR A 1 204 ? 19.604 11.455 -1.637 1.00 93.12 204 TYR A N 1
ATOM 1586 C CA . TYR A 1 204 ? 18.164 11.432 -1.884 1.00 93.12 204 TYR A CA 1
ATOM 1587 C C . TYR A 1 204 ? 17.345 11.293 -0.615 1.00 93.12 204 TYR A C 1
ATOM 1589 O O . TYR A 1 204 ? 16.289 11.914 -0.516 1.00 93.12 204 TYR A O 1
ATOM 1597 N N . TRP A 1 205 ? 17.830 10.538 0.370 1.00 96.19 205 TRP A N 1
ATOM 1598 C CA . TRP A 1 205 ? 17.178 10.491 1.667 1.00 96.19 205 TRP A CA 1
ATOM 1599 C C . TRP A 1 205 ? 17.196 11.868 2.335 1.00 96.19 205 TRP A C 1
ATOM 1601 O O . TRP A 1 205 ? 16.138 12.353 2.719 1.00 96.19 205 TRP A O 1
ATOM 1611 N N . ALA A 1 206 ? 18.345 12.548 2.403 1.00 96.38 206 ALA A N 1
ATOM 1612 C CA . ALA A 1 206 ? 18.437 13.875 3.019 1.00 96.38 206 ALA A CA 1
ATOM 1613 C C . ALA A 1 206 ? 17.548 14.923 2.319 1.00 96.38 206 ALA A C 1
ATOM 1615 O O . ALA A 1 206 ? 16.844 15.697 2.978 1.00 96.38 206 ALA A O 1
ATOM 1616 N N . LEU A 1 207 ? 17.534 14.927 0.982 1.00 94.75 207 LEU A N 1
ATOM 1617 C CA . LEU A 1 207 ? 16.655 15.791 0.191 1.00 94.75 207 LEU A CA 1
ATOM 1618 C C . LEU A 1 207 ? 15.178 15.441 0.399 1.00 94.75 207 LEU A C 1
ATOM 1620 O O . LEU A 1 207 ? 14.366 16.330 0.650 1.00 94.75 207 LEU A O 1
ATOM 1624 N N . GLY A 1 208 ? 14.836 14.153 0.352 1.00 95.31 208 GLY A N 1
ATOM 1625 C CA . GLY A 1 208 ? 13.481 13.664 0.582 1.00 95.31 208 GLY A CA 1
ATOM 1626 C C . GLY A 1 208 ? 12.964 14.017 1.975 1.00 95.31 208 GLY A C 1
ATOM 1627 O O . GLY A 1 208 ? 11.857 14.531 2.089 1.00 95.31 208 GLY A O 1
ATOM 1628 N N . GLN A 1 209 ? 13.777 13.844 3.023 1.00 96.19 209 GLN A N 1
ATOM 1629 C CA . GLN A 1 209 ? 13.423 14.266 4.383 1.00 96.19 209 GLN A CA 1
ATOM 1630 C C . GLN A 1 209 ? 13.184 15.770 4.466 1.00 96.19 209 GLN A C 1
ATOM 1632 O O . GLN A 1 209 ? 12.208 16.205 5.071 1.00 96.19 209 GLN A O 1
ATOM 1637 N N . THR A 1 210 ? 14.039 16.569 3.823 1.00 95.00 210 THR A N 1
ATOM 1638 C CA . THR A 1 210 ? 13.867 18.026 3.782 1.00 95.00 210 THR A CA 1
ATOM 1639 C C . THR A 1 210 ? 12.530 18.393 3.137 1.00 95.00 210 THR A C 1
ATOM 1641 O O . THR A 1 210 ? 11.774 19.168 3.716 1.00 95.00 210 THR A O 1
ATOM 1644 N N . LEU A 1 211 ? 12.195 17.788 1.991 1.00 94.50 211 LEU A N 1
ATOM 1645 C CA . LEU A 1 211 ? 10.924 18.008 1.294 1.00 94.50 211 LEU A CA 1
ATOM 1646 C C . LEU A 1 211 ? 9.712 17.565 2.124 1.00 94.50 211 LEU A C 1
ATOM 1648 O O . LEU A 1 211 ? 8.736 18.307 2.194 1.00 94.50 211 LEU A O 1
ATOM 1652 N N . LEU A 1 212 ? 9.778 16.407 2.790 1.00 94.44 212 LEU A N 1
ATOM 1653 C CA . LEU A 1 212 ? 8.714 15.923 3.678 1.00 94.44 212 LEU A CA 1
ATOM 1654 C C . LEU A 1 212 ? 8.477 16.892 4.845 1.00 94.44 212 LEU A C 1
ATOM 1656 O O . LEU A 1 212 ? 7.340 17.286 5.098 1.00 94.44 212 LEU A O 1
ATOM 1660 N N . ILE A 1 213 ? 9.545 17.340 5.513 1.00 93.62 213 ILE A N 1
ATOM 1661 C CA . ILE A 1 213 ? 9.456 18.316 6.609 1.00 93.62 213 ILE A CA 1
ATOM 1662 C C . ILE A 1 213 ? 8.887 19.643 6.095 1.00 93.62 213 ILE A C 1
ATOM 1664 O O . ILE A 1 213 ? 7.970 20.196 6.702 1.00 93.62 213 ILE A O 1
ATOM 1668 N N . SER A 1 214 ? 9.396 20.156 4.969 1.00 91.00 214 SER A N 1
ATOM 1669 C CA . SER A 1 214 ? 8.889 21.386 4.352 1.00 91.00 214 SER A CA 1
ATOM 1670 C C . SER A 1 214 ? 7.407 21.279 4.003 1.00 91.00 214 SER A C 1
ATOM 1672 O O . SER A 1 214 ? 6.661 22.221 4.261 1.00 91.00 214 SER A O 1
ATOM 1674 N N . TYR A 1 215 ? 6.970 20.136 3.474 1.00 90.31 215 TYR A N 1
ATOM 1675 C CA . TYR A 1 215 ? 5.573 19.888 3.141 1.00 90.31 215 TYR A CA 1
ATOM 1676 C C . TYR A 1 215 ? 4.677 19.915 4.383 1.00 90.31 215 TYR A C 1
ATOM 1678 O O . TYR A 1 215 ? 3.680 20.633 4.384 1.00 90.31 215 TYR A O 1
ATOM 1686 N N . VAL A 1 216 ? 5.053 19.233 5.471 1.00 87.62 216 VAL A N 1
ATOM 1687 C CA . VAL A 1 216 ? 4.266 19.252 6.718 1.00 87.62 216 VAL A CA 1
ATOM 1688 C C . VAL A 1 216 ? 4.198 20.650 7.328 1.00 87.62 216 VAL A C 1
ATOM 1690 O O . VAL A 1 216 ? 3.128 21.080 7.758 1.00 87.62 216 VAL A O 1
ATOM 1693 N N . LEU A 1 217 ? 5.314 21.386 7.352 1.00 84.75 217 LEU A N 1
ATOM 1694 C CA . LEU A 1 217 ? 5.346 22.749 7.888 1.00 84.75 217 LEU A CA 1
ATOM 1695 C C . LEU A 1 217 ? 4.497 23.709 7.049 1.00 84.75 217 LEU A C 1
ATOM 1697 O O . LEU A 1 217 ? 3.751 24.514 7.607 1.00 84.75 217 LEU A O 1
ATOM 1701 N N . LEU A 1 218 ? 4.570 23.599 5.720 1.00 83.25 218 LEU A N 1
ATOM 1702 C CA . LEU A 1 218 ? 3.747 24.386 4.808 1.00 83.25 218 LEU A CA 1
ATOM 1703 C C . LEU A 1 218 ? 2.264 24.045 4.967 1.00 83.25 218 LEU A C 1
ATOM 1705 O O . LEU A 1 218 ? 1.439 24.948 5.049 1.00 83.25 218 LEU A O 1
ATOM 1709 N N . HIS A 1 219 ? 1.927 22.759 5.058 1.00 76.19 219 HIS A N 1
ATOM 1710 C CA . HIS A 1 219 ? 0.562 22.300 5.287 1.00 76.19 219 HIS A CA 1
ATOM 1711 C C . HIS A 1 219 ? 0.033 22.822 6.630 1.00 76.19 219 HIS A C 1
ATOM 1713 O O . HIS A 1 219 ? -1.038 23.417 6.689 1.00 76.19 219 HIS A O 1
ATOM 1719 N N . GLY A 1 220 ? 0.814 22.711 7.707 1.00 71.31 220 GLY A N 1
ATOM 1720 C CA . GLY A 1 220 ? 0.463 23.272 9.013 1.00 71.31 220 GLY A CA 1
ATOM 1721 C C . GLY A 1 220 ? 0.233 24.786 8.973 1.00 71.31 220 GLY A C 1
ATOM 1722 O O . GLY A 1 220 ? -0.712 25.276 9.592 1.00 71.31 220 GLY A O 1
ATOM 1723 N N . TRP A 1 221 ? 1.050 25.518 8.211 1.00 70.88 221 TRP A N 1
ATOM 1724 C CA . TRP A 1 221 ? 0.881 26.954 8.001 1.00 70.88 221 TRP A CA 1
ATOM 1725 C C . TRP A 1 221 ? -0.390 27.276 7.207 1.00 70.88 221 TRP A C 1
ATOM 1727 O O . TRP A 1 221 ? -1.193 28.082 7.672 1.00 70.88 221 TRP A O 1
ATOM 1737 N N . LEU A 1 222 ? -0.635 26.603 6.079 1.00 67.00 222 LEU A N 1
ATOM 1738 C CA . LEU A 1 222 ? -1.832 26.802 5.253 1.00 67.00 222 LEU A CA 1
ATOM 1739 C C . LEU A 1 222 ? -3.121 26.548 6.042 1.00 67.00 222 LEU A C 1
ATOM 1741 O O . LEU A 1 222 ? -4.043 27.349 5.969 1.00 67.00 222 LEU A O 1
ATOM 1745 N N . TYR A 1 223 ? -3.169 25.492 6.857 1.00 63.50 223 TYR A N 1
ATOM 1746 C CA . TYR A 1 223 ? -4.337 25.189 7.698 1.00 63.50 223 TYR A CA 1
ATOM 1747 C C . TYR A 1 223 ? -4.509 26.144 8.883 1.00 63.50 223 TYR A C 1
ATOM 1749 O O . TYR A 1 223 ? -5.581 26.190 9.484 1.00 63.50 223 TYR A O 1
ATOM 1757 N N . SER A 1 224 ? -3.458 26.880 9.251 1.00 60.28 224 SER A N 1
ATOM 1758 C CA . SER A 1 224 ? -3.551 27.951 10.247 1.00 60.28 224 SER A CA 1
ATOM 1759 C C . SER A 1 224 ? -4.075 29.261 9.656 1.00 60.28 224 SER A C 1
ATOM 1761 O O . SER A 1 224 ? -4.538 30.120 10.406 1.00 60.28 224 SER A O 1
ATOM 1763 N N . MET A 1 225 ? -4.022 29.418 8.328 1.00 55.38 225 MET A N 1
ATOM 1764 C CA . MET A 1 225 ? -4.670 30.527 7.642 1.00 55.38 225 MET A CA 1
ATOM 1765 C C . MET A 1 225 ? -6.174 30.250 7.612 1.00 55.38 225 MET A C 1
ATOM 1767 O O . MET A 1 225 ? -6.611 29.246 7.055 1.00 55.38 225 MET A O 1
ATOM 1771 N N . ASP A 1 226 ? -6.976 31.134 8.207 1.00 46.69 226 ASP A N 1
ATOM 1772 C CA . ASP A 1 226 ? -8.442 31.109 8.108 1.00 46.69 226 ASP A CA 1
ATOM 1773 C C . ASP A 1 226 ? -8.870 31.525 6.690 1.00 46.69 226 ASP A C 1
ATOM 1775 O O . ASP A 1 226 ? -9.423 32.597 6.449 1.00 46.69 226 ASP A O 1
ATOM 1779 N N . ILE A 1 227 ? -8.546 30.689 5.702 1.00 48.56 227 ILE A N 1
ATOM 1780 C CA . ILE A 1 227 ? -9.121 30.807 4.370 1.00 48.56 227 ILE A CA 1
ATOM 1781 C C . ILE A 1 227 ? -10.497 30.171 4.472 1.00 48.56 227 ILE A C 1
ATOM 1783 O O . ILE A 1 227 ? -10.662 28.955 4.389 1.00 48.56 227 ILE A O 1
ATOM 1787 N N . ASP A 1 228 ? -11.485 31.018 4.718 1.00 41.22 228 ASP A N 1
ATOM 1788 C CA . ASP A 1 228 ? -12.880 30.631 4.716 1.00 41.22 228 ASP A CA 1
ATOM 1789 C C . ASP A 1 228 ? -13.316 30.359 3.268 1.00 41.22 228 ASP A C 1
ATOM 1791 O O . ASP A 1 228 ? -13.783 31.246 2.552 1.00 41.22 228 ASP A O 1
ATOM 1795 N N . ILE A 1 229 ? -13.088 29.127 2.797 1.00 43.00 229 ILE A N 1
ATOM 1796 C CA . ILE A 1 229 ? -13.453 28.679 1.440 1.00 43.00 229 ILE A CA 1
ATOM 1797 C C . ILE A 1 229 ? -14.976 28.785 1.231 1.00 43.00 229 ILE A C 1
ATOM 1799 O O . ILE A 1 229 ? -15.430 28.884 0.092 1.00 43.00 229 ILE A O 1
ATOM 1803 N N . SER A 1 230 ? -15.764 28.862 2.312 1.00 38.91 230 SER A N 1
ATOM 1804 C CA . SER A 1 230 ? -17.200 29.141 2.236 1.00 38.91 230 SER A CA 1
ATOM 1805 C C . SER A 1 230 ? -17.514 30.522 1.645 1.00 38.91 230 SER A C 1
ATOM 1807 O O . SER A 1 230 ? -18.580 30.686 1.072 1.00 38.91 230 SER A O 1
ATOM 1809 N N . ASN A 1 231 ? -16.577 31.482 1.671 1.00 36.56 231 ASN A N 1
ATOM 1810 C CA . ASN A 1 231 ? -16.731 32.811 1.061 1.00 36.56 231 ASN A CA 1
ATOM 1811 C C . ASN A 1 231 ? -16.250 32.886 -0.400 1.00 36.56 231 ASN A C 1
ATOM 1813 O O . ASN A 1 231 ? -16.303 33.951 -1.022 1.00 36.56 231 ASN A O 1
ATOM 1817 N N . VAL A 1 232 ? -15.792 31.776 -0.991 1.00 44.81 232 VAL A N 1
ATOM 1818 C CA . VAL A 1 232 ? -15.610 31.700 -2.445 1.00 44.81 232 VAL A CA 1
ATOM 1819 C C . VAL A 1 232 ? -17.007 31.660 -3.059 1.00 44.81 232 VAL A C 1
ATOM 1821 O O . VAL A 1 232 ? -17.743 30.701 -2.854 1.00 44.81 232 VAL A O 1
ATOM 1824 N N . ALA A 1 233 ? -17.385 32.701 -3.806 1.00 36.34 233 ALA A N 1
ATOM 1825 C CA . ALA A 1 233 ? -18.764 32.938 -4.254 1.00 36.34 233 ALA A CA 1
ATOM 1826 C C . ALA A 1 233 ? -19.452 31.727 -4.917 1.00 36.34 233 ALA A C 1
ATOM 1828 O O . ALA A 1 233 ? -20.655 31.564 -4.750 1.00 36.34 233 ALA A O 1
ATOM 1829 N N . ILE A 1 234 ? -18.694 30.873 -5.618 1.00 45.66 234 ILE A N 1
ATOM 1830 C CA . ILE A 1 234 ? -19.172 29.633 -6.261 1.00 45.66 234 ILE A CA 1
ATOM 1831 C C . ILE A 1 234 ? -19.505 28.547 -5.224 1.00 45.66 234 ILE A C 1
ATOM 1833 O O . ILE A 1 234 ? -20.489 27.831 -5.357 1.00 45.66 234 ILE A O 1
ATOM 1837 N N . VAL A 1 235 ? -18.697 28.431 -4.173 1.00 42.62 235 VAL A N 1
ATOM 1838 C CA . VAL A 1 235 ? -18.867 27.449 -3.099 1.00 42.62 235 VAL A CA 1
ATOM 1839 C C . VAL A 1 235 ? -20.026 27.864 -2.185 1.00 42.62 235 VAL A C 1
ATOM 1841 O O . VAL A 1 235 ? -20.867 27.035 -1.859 1.00 42.62 235 VAL A O 1
ATOM 1844 N N . HIS A 1 236 ? -20.146 29.157 -1.867 1.00 40.75 236 HIS A N 1
ATOM 1845 C CA . HIS A 1 236 ? -21.274 29.706 -1.104 1.00 40.75 236 HIS A CA 1
ATOM 1846 C C . HIS A 1 236 ? -22.629 29.514 -1.807 1.00 40.75 236 HIS A C 1
ATOM 1848 O O . HIS A 1 236 ? -23.627 29.222 -1.156 1.00 40.75 236 HIS A O 1
ATOM 1854 N N . THR A 1 237 ? -22.689 29.693 -3.134 1.00 46.97 237 THR A N 1
ATOM 1855 C CA . THR A 1 237 ? -23.938 29.484 -3.894 1.00 46.97 237 THR A CA 1
ATOM 1856 C C . THR A 1 237 ? -24.328 28.012 -3.944 1.00 46.97 237 THR A C 1
ATOM 1858 O O . THR A 1 237 ? -25.497 27.708 -3.737 1.00 46.97 237 THR A O 1
ATOM 1861 N N . LEU A 1 238 ? -23.357 27.108 -4.119 1.00 47.88 238 LEU A N 1
ATOM 1862 C CA . LEU A 1 238 ? -23.601 25.664 -4.067 1.00 47.88 238 LEU A CA 1
ATOM 1863 C C . LEU A 1 238 ? -24.088 25.207 -2.682 1.00 47.88 238 LEU A C 1
ATOM 1865 O O . LEU A 1 238 ? -25.025 24.421 -2.609 1.00 47.88 238 LEU A O 1
ATOM 1869 N N . TYR A 1 239 ? -23.513 25.727 -1.591 1.00 45.59 239 TYR A N 1
ATOM 1870 C CA . TYR A 1 239 ? -23.950 25.378 -0.233 1.00 45.59 239 TYR A CA 1
ATOM 1871 C C . TYR A 1 239 ? -25.335 25.946 0.120 1.00 45.59 239 TYR A C 1
ATOM 1873 O O . TYR A 1 239 ? -26.134 25.249 0.741 1.00 45.59 239 TYR A O 1
ATOM 1881 N N . MET A 1 240 ? -25.656 27.170 -0.315 1.00 42.34 240 MET A N 1
ATOM 1882 C CA . MET A 1 240 ? -26.968 27.785 -0.060 1.00 42.34 240 MET A CA 1
ATOM 1883 C C . MET A 1 240 ? -28.114 27.116 -0.837 1.00 42.34 240 MET A C 1
ATOM 1885 O O . MET A 1 240 ? -29.220 27.008 -0.313 1.00 42.34 240 MET A O 1
ATOM 1889 N N . GLU A 1 241 ? -27.876 26.640 -2.066 1.00 49.12 241 GLU A N 1
ATOM 1890 C CA . GLU A 1 241 ? -28.865 25.817 -2.789 1.00 49.12 241 GLU A CA 1
ATOM 1891 C C . GLU A 1 241 ? -29.101 24.466 -2.090 1.00 49.12 241 GLU A C 1
ATOM 1893 O O . GLU A 1 241 ? -30.216 23.943 -2.104 1.00 49.12 241 GLU A O 1
ATOM 1898 N N . GLN A 1 242 ? -28.074 23.932 -1.427 1.00 48.06 242 GLN A N 1
ATOM 1899 C CA . GLN A 1 242 ? -28.088 22.621 -0.783 1.00 48.06 242 GLN A CA 1
ATOM 1900 C C . GLN A 1 242 ? -28.825 22.618 0.569 1.00 48.06 242 GLN A C 1
ATOM 1902 O O . GLN A 1 242 ? -29.586 21.690 0.839 1.00 48.06 242 GLN A O 1
ATOM 1907 N N . GLU A 1 243 ? -28.675 23.661 1.395 1.00 41.41 243 GLU A N 1
ATOM 1908 C CA . GLU A 1 243 ? -29.476 23.820 2.625 1.00 41.41 243 GLU A CA 1
ATOM 1909 C C . GLU A 1 243 ? -30.972 24.003 2.311 1.00 41.41 243 GLU A C 1
ATOM 1911 O O . GLU A 1 243 ? -31.825 23.422 2.987 1.00 41.41 243 GLU A O 1
ATOM 1916 N N . ALA A 1 244 ? -31.301 24.710 1.224 1.00 42.88 244 ALA A N 1
ATOM 1917 C CA . ALA A 1 244 ? -32.685 24.909 0.793 1.00 42.88 244 ALA A CA 1
ATOM 1918 C C . ALA A 1 244 ? -33.377 23.603 0.337 1.00 42.88 244 ALA A C 1
ATOM 1920 O O . ALA A 1 244 ? -34.578 23.431 0.561 1.00 42.88 244 ALA A O 1
ATOM 1921 N N . GLU A 1 245 ? -32.644 22.659 -0.270 1.00 39.94 245 GLU A N 1
ATOM 1922 C CA . GLU A 1 245 ? -33.166 21.336 -0.662 1.00 39.94 245 GLU A CA 1
ATOM 1923 C C . GLU A 1 245 ? -33.414 20.408 0.548 1.00 39.94 245 GLU A C 1
ATOM 1925 O O . GLU A 1 245 ? -34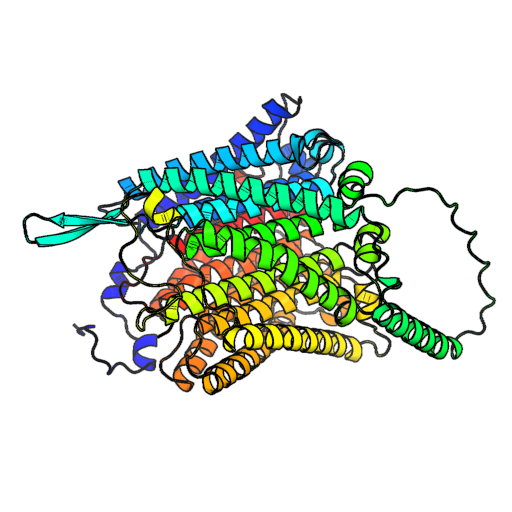.387 19.641 0.570 1.00 39.94 245 GLU A O 1
ATOM 1930 N N . VAL A 1 246 ? -32.575 20.504 1.586 1.00 41.16 246 VAL A N 1
ATOM 1931 C CA . VAL A 1 246 ? -32.696 19.723 2.833 1.00 41.16 246 VAL A CA 1
ATOM 1932 C C . VAL A 1 246 ? -33.832 20.250 3.727 1.00 41.16 246 VAL A C 1
ATOM 1934 O O . VAL A 1 246 ? -34.591 19.464 4.306 1.00 41.16 246 VAL A O 1
ATOM 1937 N N . GLU A 1 247 ? -34.036 21.568 3.796 1.00 41.22 247 GLU A N 1
ATOM 1938 C CA . GLU A 1 247 ? -35.180 22.152 4.515 1.00 41.22 247 GLU A CA 1
ATOM 1939 C C . GLU A 1 247 ? -36.522 21.838 3.833 1.00 41.22 247 GLU A C 1
ATOM 1941 O O . GLU A 1 247 ? -37.506 21.527 4.508 1.00 41.22 247 GLU A O 1
ATOM 1946 N N . MET A 1 248 ? -36.581 21.824 2.496 1.00 40.81 248 MET A N 1
ATOM 1947 C CA . MET A 1 248 ? -37.816 21.473 1.778 1.00 40.81 248 MET A CA 1
ATOM 1948 C C . MET A 1 248 ? -38.210 19.996 1.915 1.00 40.81 248 MET A C 1
ATOM 1950 O O . MET A 1 248 ? -39.401 19.678 1.897 1.00 40.81 248 MET A O 1
ATOM 1954 N N . THR A 1 249 ? -37.245 19.087 2.067 1.00 38.25 249 THR A N 1
ATOM 1955 C CA . THR A 1 249 ? -37.517 17.648 2.230 1.00 38.25 249 THR A CA 1
ATOM 1956 C C . THR A 1 249 ? -37.898 17.279 3.668 1.00 38.25 249 THR A C 1
ATOM 1958 O O . THR A 1 249 ? -38.797 16.457 3.869 1.00 38.25 249 THR A O 1
ATOM 1961 N N . SER A 1 250 ? -37.312 17.946 4.668 1.00 37.84 250 SER A N 1
ATOM 1962 C CA . SER A 1 250 ? -37.629 17.751 6.094 1.00 37.84 250 SER A CA 1
ATOM 1963 C C . SER A 1 250 ? -38.945 18.407 6.541 1.00 37.84 250 SER A C 1
ATOM 1965 O O . SER A 1 250 ? -39.609 17.893 7.442 1.00 37.84 250 SER A O 1
ATOM 1967 N N . ALA A 1 251 ? -39.407 19.461 5.857 1.00 39.19 251 ALA A N 1
ATOM 1968 C CA . ALA A 1 251 ? -40.684 20.120 6.157 1.00 39.19 251 ALA A CA 1
ATOM 1969 C C . ALA A 1 251 ? -41.935 19.246 5.907 1.00 39.19 251 ALA A C 1
ATOM 1971 O O . ALA A 1 251 ? -43.031 19.610 6.334 1.00 39.19 251 ALA A O 1
ATOM 1972 N N . SER A 1 252 ? -41.803 18.089 5.243 1.00 37.78 252 SER A N 1
ATOM 1973 C CA . SER A 1 252 ? -42.930 17.172 5.005 1.00 37.78 252 SER A CA 1
ATOM 1974 C C . SER A 1 252 ? -43.127 16.102 6.089 1.00 37.78 252 SER A C 1
ATOM 1976 O O . SER A 1 252 ? -44.095 15.343 6.017 1.00 37.78 252 SER A O 1
ATOM 1978 N N . ALA A 1 253 ? -42.253 16.034 7.104 1.00 42.97 253 ALA A N 1
ATOM 1979 C CA . ALA A 1 253 ? -42.276 14.944 8.077 1.00 42.97 253 ALA A CA 1
ATOM 1980 C C . ALA A 1 253 ? -41.787 15.331 9.488 1.00 42.97 253 ALA A C 1
ATOM 1982 O O . ALA A 1 253 ? -40.789 14.787 9.940 1.00 42.97 253 ALA A O 1
ATOM 1983 N N . SER A 1 254 ? -42.509 16.184 10.231 1.00 35.50 254 SER A N 1
ATOM 1984 C CA . SER A 1 254 ? -42.638 16.023 11.700 1.00 35.50 254 SER A CA 1
ATOM 1985 C C . SER A 1 254 ? -43.581 17.043 12.355 1.00 35.50 254 SER A C 1
ATOM 1987 O O . SER A 1 254 ? -43.309 18.240 12.329 1.00 35.50 254 SER A O 1
ATOM 1989 N N . ASP A 1 255 ? -44.604 16.549 13.061 1.00 35.91 255 ASP A N 1
ATOM 1990 C CA . ASP A 1 255 ? -45.410 17.269 14.070 1.00 35.91 255 ASP A CA 1
ATOM 1991 C C . ASP A 1 255 ? -44.745 17.211 15.472 1.00 35.91 255 ASP A C 1
ATOM 1993 O O . ASP A 1 255 ? -45.384 16.918 16.485 1.00 35.91 255 ASP A O 1
ATOM 1997 N N . ALA A 1 256 ? -43.430 17.442 15.562 1.00 37.28 256 ALA A N 1
ATOM 1998 C CA . ALA A 1 256 ? -42.717 17.478 16.844 1.00 37.28 256 ALA A CA 1
ATOM 1999 C C . ALA A 1 256 ? -42.408 18.930 17.260 1.00 37.28 256 ALA A C 1
ATOM 2001 O O . ALA A 1 256 ? -41.990 19.724 16.416 1.00 37.28 256 ALA A O 1
ATOM 2002 N N . PRO A 1 257 ? -42.596 19.314 18.540 1.00 33.66 257 PRO A N 1
ATOM 2003 C CA . PRO A 1 257 ? -42.292 20.668 18.990 1.00 33.66 257 PRO A CA 1
ATOM 2004 C C . PRO A 1 257 ? -40.785 20.955 18.869 1.00 33.66 257 PRO A C 1
ATOM 2006 O O . PRO A 1 257 ? -39.975 20.061 19.129 1.00 33.66 257 PRO A O 1
ATOM 2009 N N . PRO A 1 258 ? -40.396 22.191 18.504 1.00 36.75 258 PRO A N 1
ATOM 2010 C CA . PRO A 1 258 ? -39.004 22.534 18.251 1.00 36.75 258 PRO A CA 1
ATOM 2011 C C . PRO A 1 258 ? -38.168 22.360 19.521 1.00 36.75 258 PRO A C 1
ATOM 2013 O O . PRO A 1 258 ? -38.526 22.856 20.595 1.00 36.75 258 PRO A O 1
ATOM 2016 N N . ALA A 1 259 ? -37.045 21.653 19.389 1.00 36.97 259 ALA A N 1
ATOM 2017 C CA . ALA A 1 259 ? -36.020 21.605 20.420 1.00 36.97 259 ALA A CA 1
ATOM 2018 C C . ALA A 1 259 ? -35.516 23.029 20.709 1.00 36.97 259 ALA A C 1
ATOM 2020 O O . ALA A 1 259 ? -35.416 23.864 19.808 1.00 36.97 259 ALA A O 1
ATOM 2021 N N . ALA A 1 260 ? -35.241 23.318 21.983 1.00 31.70 260 ALA A N 1
ATOM 2022 C CA . ALA A 1 260 ? -34.756 24.624 22.412 1.00 31.70 260 ALA A CA 1
ATOM 2023 C C . ALA A 1 260 ? -33.470 25.007 21.651 1.00 31.70 260 ALA A C 1
ATOM 2025 O O . ALA A 1 260 ? -32.622 24.137 21.446 1.00 31.70 260 ALA A O 1
ATOM 2026 N N . PRO A 1 261 ? -33.300 26.284 21.258 1.00 36.78 261 PRO A N 1
ATOM 2027 C CA . PRO A 1 261 ? -32.113 26.718 20.535 1.00 36.78 261 PRO A CA 1
ATOM 2028 C C . PRO A 1 261 ? -30.871 26.483 21.397 1.00 36.78 261 PRO A C 1
ATOM 2030 O O . PRO A 1 261 ? -30.810 26.929 22.548 1.00 36.78 261 PRO A O 1
ATOM 2033 N N . GLU A 1 262 ? -29.892 25.768 20.842 1.00 36.91 262 GLU A N 1
ATOM 2034 C CA . GLU A 1 262 ? -28.572 25.634 21.449 1.00 36.91 262 GLU A CA 1
ATOM 2035 C C . GLU A 1 262 ? -27.999 27.029 21.721 1.00 36.91 262 GLU A C 1
ATOM 2037 O O . GLU A 1 262 ? -28.072 27.938 20.890 1.00 36.91 262 GLU A O 1
ATOM 2042 N N . ALA A 1 263 ? -27.468 27.220 22.930 1.00 30.12 263 ALA A N 1
ATOM 2043 C CA . ALA A 1 263 ? -26.854 28.479 23.318 1.00 30.12 263 ALA A CA 1
ATOM 2044 C C . ALA A 1 263 ? -25.705 28.819 22.348 1.00 30.12 263 ALA A C 1
ATOM 2046 O O . ALA A 1 263 ? -24.917 27.930 22.016 1.00 30.12 263 ALA A O 1
ATOM 2047 N N . PRO A 1 264 ? -25.560 30.086 21.919 1.00 33.47 264 PRO A N 1
ATOM 2048 C CA . PRO A 1 264 ? -24.484 30.466 21.019 1.00 33.47 264 PRO A CA 1
ATOM 2049 C C . PRO A 1 264 ? -23.136 30.165 21.681 1.00 33.47 264 PRO A C 1
ATOM 2051 O O . PRO A 1 264 ? -22.824 30.684 22.756 1.00 33.47 264 PRO A O 1
ATOM 2054 N N . LEU A 1 265 ? -22.356 29.295 21.033 1.00 35.34 265 LEU A N 1
ATOM 2055 C CA . LEU A 1 265 ? -20.974 28.985 21.386 1.00 35.34 265 LEU A CA 1
ATOM 2056 C C . LEU A 1 265 ? -20.203 30.292 21.617 1.00 35.34 265 LEU A C 1
ATOM 2058 O O . LEU A 1 265 ? -20.168 31.172 20.756 1.00 35.34 265 LEU A O 1
ATOM 2062 N N . ALA A 1 266 ? -19.591 30.426 22.795 1.00 31.08 266 ALA A N 1
ATOM 2063 C CA . ALA A 1 266 ? -18.759 31.576 23.121 1.00 31.08 266 ALA A CA 1
ATOM 2064 C C . ALA A 1 266 ? -17.626 31.731 22.081 1.00 31.08 266 ALA A C 1
ATOM 2066 O O . ALA A 1 266 ? -17.016 30.730 21.692 1.00 31.08 266 ALA A O 1
ATOM 2067 N N . PRO A 1 267 ? -17.288 32.961 21.648 1.00 41.12 267 PRO A N 1
ATOM 2068 C CA . PRO A 1 267 ? -16.223 33.187 20.683 1.00 41.12 267 PRO A CA 1
ATOM 2069 C C . PRO A 1 267 ? -14.867 33.062 21.388 1.00 41.12 267 PRO A C 1
ATOM 2071 O O . PRO A 1 267 ? -14.265 34.050 21.804 1.00 41.12 267 PRO A O 1
ATOM 2074 N N . SER A 1 268 ? -14.380 31.836 21.575 1.00 40.50 268 SER A N 1
ATOM 2075 C CA . SER A 1 268 ? -13.037 31.611 22.109 1.00 40.50 268 SER A CA 1
ATOM 2076 C C . SER A 1 268 ? -12.431 30.288 21.649 1.00 40.50 268 SER A C 1
ATOM 2078 O O . SER A 1 268 ? -12.484 29.290 22.360 1.00 40.50 268 SER A O 1
ATOM 2080 N N . ALA A 1 269 ? -11.775 30.301 20.493 1.00 40.66 269 ALA A N 1
ATOM 2081 C CA . ALA A 1 269 ? -10.518 29.587 20.278 1.00 40.66 269 ALA A CA 1
ATOM 2082 C C . ALA A 1 269 ? -9.917 30.063 18.953 1.00 40.66 269 ALA A C 1
ATOM 2084 O O . ALA A 1 269 ? -10.608 30.102 17.940 1.00 40.66 269 ALA A O 1
ATOM 2085 N N . ARG A 1 270 ? -8.622 30.402 18.941 1.00 43.12 270 ARG A N 1
ATOM 2086 C CA . ARG A 1 270 ? -7.856 30.470 17.686 1.00 43.12 270 ARG A CA 1
ATOM 2087 C C . ARG A 1 270 ? -8.109 29.186 16.879 1.00 43.12 270 ARG A C 1
ATOM 2089 O O . ARG A 1 270 ? -8.238 28.136 17.518 1.00 43.12 270 ARG A O 1
ATOM 2096 N N . PRO A 1 271 ? -8.120 29.228 15.535 1.00 48.91 271 PRO A N 1
ATOM 2097 C CA . PRO A 1 271 ? -8.167 28.010 14.738 1.00 48.91 271 PRO A CA 1
ATOM 2098 C C . PRO A 1 271 ? -7.047 27.072 15.210 1.00 48.91 271 PRO A C 1
ATOM 2100 O O . PRO A 1 271 ? -5.862 27.396 15.126 1.00 48.91 271 PRO A O 1
ATOM 2103 N N . GLN A 1 272 ? -7.429 25.945 15.817 1.00 60.22 272 GLN A N 1
ATOM 2104 C CA . GLN A 1 272 ? -6.477 24.944 16.289 1.00 60.22 272 GLN A CA 1
ATOM 2105 C C . GLN A 1 272 ? -5.904 24.250 15.052 1.00 60.22 272 GLN A C 1
ATOM 2107 O O . GLN A 1 272 ? -6.659 23.698 14.249 1.00 60.22 272 GLN A O 1
ATOM 2112 N N . SER A 1 273 ? -4.584 24.311 14.879 1.00 72.50 273 SER A N 1
ATOM 2113 C CA . SER A 1 273 ? -3.908 23.661 13.757 1.00 72.50 273 SER A CA 1
ATOM 2114 C C . SER A 1 273 ? -4.100 22.141 13.822 1.00 72.50 273 SER A C 1
ATOM 2116 O O . SER A 1 273 ? -4.327 21.565 14.891 1.00 72.50 273 SER A O 1
ATOM 2118 N N . MET A 1 274 ? -3.992 21.460 12.677 1.00 80.62 274 MET A N 1
ATOM 2119 C CA . MET A 1 274 ? -4.091 19.995 12.615 1.00 80.62 274 MET A CA 1
ATOM 2120 C C . MET A 1 274 ? -3.085 19.320 13.564 1.00 80.62 274 MET A C 1
ATOM 2122 O O . MET A 1 274 ? -3.446 18.397 14.288 1.00 80.62 274 MET A O 1
ATOM 2126 N N . LEU A 1 275 ? -1.858 19.847 13.639 1.00 83.12 275 LEU A N 1
ATOM 2127 C CA . LEU A 1 275 ? -0.830 19.371 14.569 1.00 83.12 275 LEU A CA 1
ATOM 2128 C C . LEU A 1 275 ? -1.250 19.561 16.032 1.00 83.12 275 LEU A C 1
ATOM 2130 O O . LEU A 1 275 ? -1.149 18.618 16.811 1.00 83.12 275 LEU A O 1
ATOM 2134 N N . SER A 1 276 ? -1.830 20.712 16.401 1.00 81.44 276 SER A N 1
ATOM 2135 C CA . SER A 1 276 ? -2.285 20.908 17.784 1.00 81.44 276 SER A CA 1
ATOM 2136 C C . SER A 1 276 ? -3.423 19.956 18.169 1.00 81.44 276 SER A C 1
ATOM 2138 O O . SER A 1 276 ? -3.504 19.531 19.315 1.00 81.44 276 SER A O 1
ATOM 2140 N N . GLN A 1 277 ? -4.293 19.586 17.223 1.00 83.44 277 GLN A N 1
ATOM 2141 C CA . GLN A 1 277 ? -5.352 18.591 17.448 1.00 83.44 277 GLN A CA 1
ATOM 2142 C C . GLN A 1 277 ? -4.791 17.182 17.672 1.00 83.44 277 GLN A C 1
ATOM 2144 O O . GLN A 1 277 ? -5.317 16.418 18.483 1.00 83.44 277 GLN A O 1
ATOM 2149 N N . ILE A 1 278 ? -3.716 16.838 16.967 1.00 85.62 278 ILE A N 1
ATOM 2150 C CA . ILE A 1 278 ? -3.021 15.557 17.117 1.00 85.62 278 ILE A CA 1
ATOM 2151 C C . ILE A 1 278 ? -2.317 15.503 18.475 1.00 85.62 278 ILE A C 1
ATOM 2153 O O . ILE A 1 278 ? -2.511 14.557 19.235 1.00 85.62 278 ILE A O 1
ATOM 2157 N N . GLU A 1 279 ? -1.552 16.540 18.809 1.00 84.50 279 GLU A N 1
ATOM 2158 C CA . GLU A 1 279 ? -0.758 16.600 20.035 1.00 84.50 279 GLU A CA 1
ATOM 2159 C C . GLU A 1 279 ? -1.656 16.739 21.278 1.00 84.50 279 GLU A C 1
ATOM 2161 O O . GLU A 1 279 ? -1.631 15.887 22.168 1.00 84.50 279 GLU A O 1
ATOM 2166 N N . ALA A 1 280 ? -2.492 17.779 21.345 1.00 81.75 280 ALA A N 1
ATOM 2167 C CA . ALA A 1 280 ? -3.244 18.110 22.556 1.00 81.75 280 ALA A CA 1
ATOM 2168 C C . ALA A 1 280 ? -4.470 17.214 22.778 1.00 81.75 280 ALA A C 1
ATOM 2170 O O . ALA A 1 280 ? -4.759 16.841 23.915 1.00 81.75 280 ALA A O 1
ATOM 2171 N N . ASN A 1 281 ? -5.181 16.864 21.702 1.00 82.38 281 ASN A N 1
ATOM 2172 C CA . ASN A 1 281 ? -6.492 16.214 21.785 1.00 82.38 281 ASN A CA 1
ATOM 2173 C C . ASN A 1 281 ? -6.478 14.736 21.372 1.00 82.38 281 ASN A C 1
ATOM 2175 O O . ASN A 1 281 ? -7.520 14.076 21.452 1.00 82.38 281 ASN A O 1
ATOM 2179 N N . GLY A 1 282 ? -5.326 14.234 20.914 1.00 86.62 282 GLY A N 1
ATOM 2180 C CA . GLY A 1 282 ? -5.149 12.854 20.474 1.00 86.62 282 GLY A CA 1
ATOM 2181 C C . GLY A 1 282 ? -6.076 12.448 19.337 1.00 86.62 282 GLY A C 1
ATOM 2182 O O . GLY A 1 282 ? -6.555 11.321 19.331 1.00 86.62 282 GLY A O 1
ATOM 2183 N N . ASN A 1 283 ? -6.389 13.366 18.414 1.00 91.44 283 ASN A N 1
ATOM 2184 C CA . ASN A 1 283 ? -7.329 13.102 17.325 1.00 91.44 283 ASN A CA 1
ATOM 2185 C C . ASN A 1 283 ? -6.739 12.082 16.316 1.00 91.44 283 ASN A C 1
ATOM 2187 O O . ASN A 1 283 ? -5.824 12.441 15.564 1.00 91.44 283 ASN A O 1
ATOM 2191 N N . PRO A 1 284 ? -7.262 10.838 16.250 1.00 92.12 284 PRO A N 1
ATOM 2192 C CA . PRO A 1 284 ? -6.719 9.802 15.375 1.00 92.12 284 PRO A CA 1
ATOM 2193 C C . PRO A 1 284 ? -7.013 10.071 13.897 1.00 92.12 284 PRO A C 1
ATOM 2195 O O . PRO A 1 284 ? -6.178 9.759 13.056 1.00 92.12 284 PRO A O 1
ATOM 2198 N N . ALA A 1 285 ? -8.148 10.698 13.567 1.00 92.62 285 ALA A N 1
ATOM 2199 C CA . ALA A 1 285 ? -8.510 11.030 12.191 1.00 92.62 285 ALA A CA 1
ATOM 2200 C C . ALA A 1 285 ? -7.553 12.072 11.597 1.00 92.62 285 ALA A C 1
ATOM 2202 O O . ALA A 1 285 ? -7.077 11.917 10.474 1.00 92.62 285 ALA A O 1
ATOM 2203 N N . ALA A 1 286 ? -7.223 13.109 12.376 1.00 91.88 286 ALA A N 1
ATOM 2204 C CA . ALA A 1 286 ? -6.251 14.122 11.970 1.00 91.88 286 ALA A CA 1
ATOM 2205 C C . ALA A 1 286 ? -4.855 13.513 11.765 1.00 91.88 286 ALA A C 1
ATOM 2207 O O . ALA A 1 286 ? -4.205 13.787 10.756 1.00 91.88 286 ALA A O 1
ATOM 2208 N N . GLY A 1 287 ? -4.421 12.649 12.690 1.00 93.81 287 GLY A N 1
ATOM 2209 C CA . GLY A 1 287 ? -3.142 11.949 12.576 1.00 93.81 287 GLY A CA 1
ATOM 2210 C C . GLY A 1 287 ? -3.088 11.016 11.369 1.00 93.81 287 GLY A C 1
ATOM 2211 O O . GLY A 1 287 ? -2.110 11.031 10.629 1.00 93.81 287 GLY A O 1
ATOM 2212 N N . LEU A 1 288 ? -4.159 10.252 11.130 1.00 95.19 288 LEU A N 1
ATOM 2213 C CA . LEU A 1 288 ? -4.275 9.352 9.984 1.00 95.19 288 LEU A CA 1
ATOM 2214 C C . LEU A 1 288 ? -4.250 10.113 8.656 1.00 95.19 288 LEU A C 1
ATOM 2216 O O . LEU A 1 288 ? -3.550 9.698 7.736 1.00 95.19 288 LEU A O 1
ATOM 2220 N N . SER A 1 289 ? -4.958 11.240 8.546 1.00 92.81 289 SER A N 1
ATOM 2221 C CA . SER A 1 289 ? -4.922 12.010 7.302 1.00 92.81 289 SER A CA 1
ATOM 2222 C C . SER A 1 289 ? -3.536 12.583 7.019 1.00 92.81 289 SER A C 1
ATOM 2224 O O . SER A 1 289 ? -3.062 12.475 5.890 1.00 92.81 289 SER A O 1
ATOM 2226 N N . LEU A 1 290 ? -2.863 13.148 8.029 1.00 92.69 290 LEU A N 1
ATOM 2227 C CA . LEU A 1 290 ? -1.500 13.651 7.852 1.00 92.69 290 LEU A CA 1
ATOM 2228 C C . LEU A 1 290 ? -0.521 12.516 7.508 1.00 92.69 290 LEU A C 1
ATOM 2230 O O . LEU A 1 290 ? 0.388 12.710 6.704 1.00 92.69 290 LEU A O 1
ATOM 2234 N N . ALA A 1 291 ? -0.728 11.319 8.066 1.00 95.94 291 ALA A N 1
ATOM 2235 C CA . ALA A 1 291 ? 0.046 10.133 7.717 1.00 95.94 291 ALA A CA 1
ATOM 2236 C C . ALA A 1 291 ? -0.093 9.771 6.231 1.00 95.94 291 ALA A C 1
ATOM 2238 O O . ALA A 1 291 ? 0.910 9.520 5.566 1.00 95.94 291 ALA A O 1
ATOM 2239 N N . PHE A 1 292 ? -1.315 9.787 5.690 1.00 95.44 292 PHE A N 1
ATOM 2240 C CA . PHE A 1 292 ? -1.532 9.575 4.260 1.00 95.44 292 PHE A CA 1
ATOM 2241 C C . PHE A 1 292 ? -0.899 10.677 3.414 1.00 95.44 292 PHE A C 1
ATOM 2243 O O . PHE A 1 292 ? -0.222 10.355 2.444 1.00 95.44 292 PHE A O 1
ATOM 2250 N N . ASP A 1 293 ? -1.052 11.948 3.788 1.00 93.62 293 ASP A N 1
ATOM 2251 C CA . ASP A 1 293 ? -0.433 13.067 3.066 1.00 93.62 293 ASP A CA 1
ATOM 2252 C C . ASP A 1 293 ? 1.105 12.930 3.013 1.00 93.62 293 ASP A C 1
ATOM 2254 O O . ASP A 1 293 ? 1.723 13.175 1.975 1.00 93.62 293 ASP A O 1
ATOM 2258 N N . LEU A 1 294 ? 1.730 12.442 4.090 1.00 96.19 294 LEU A N 1
ATOM 2259 C CA . LEU A 1 294 ? 3.156 12.102 4.125 1.00 96.19 294 LEU A CA 1
ATOM 2260 C C . LEU A 1 294 ? 3.514 10.949 3.181 1.00 96.19 294 LEU A C 1
ATOM 2262 O O . LEU A 1 294 ? 4.473 11.062 2.418 1.00 96.19 294 LEU A O 1
ATOM 2266 N N . VAL A 1 295 ? 2.755 9.850 3.198 1.00 97.75 295 VAL A N 1
ATOM 2267 C CA . VAL A 1 295 ? 2.987 8.703 2.300 1.00 97.75 295 VAL A CA 1
ATOM 2268 C C . VAL A 1 295 ? 2.832 9.120 0.837 1.00 97.75 295 VAL A C 1
ATOM 2270 O O . VAL A 1 295 ? 3.678 8.782 0.009 1.00 97.75 295 VAL A O 1
ATOM 2273 N N . VAL A 1 296 ? 1.801 9.906 0.527 1.00 96.81 296 VAL A N 1
ATOM 2274 C CA . VAL A 1 296 ? 1.555 10.501 -0.792 1.00 96.81 296 VAL A CA 1
ATOM 2275 C C . VAL A 1 296 ? 2.753 11.348 -1.229 1.00 96.81 296 VAL A C 1
ATOM 2277 O O . VAL A 1 296 ? 3.243 11.188 -2.349 1.00 96.81 296 VAL A O 1
ATOM 2280 N N . ALA A 1 297 ? 3.285 12.189 -0.338 1.00 96.56 297 ALA A N 1
ATOM 2281 C CA . ALA A 1 297 ? 4.497 12.951 -0.608 1.00 96.56 297 ALA A CA 1
ATOM 2282 C C . ALA A 1 297 ? 5.725 12.061 -0.831 1.00 96.56 297 ALA A C 1
ATOM 2284 O O . ALA A 1 297 ? 6.488 12.306 -1.764 1.00 96.56 297 ALA A O 1
ATOM 2285 N N . GLY A 1 298 ? 5.878 10.982 -0.061 1.00 97.12 298 GLY A N 1
ATOM 2286 C CA . GLY A 1 298 ? 6.919 9.979 -0.279 1.00 97.12 298 GLY A CA 1
ATOM 2287 C C . GLY A 1 298 ? 6.860 9.352 -1.677 1.00 97.12 298 GLY A C 1
ATOM 2288 O O . GLY A 1 298 ? 7.895 9.229 -2.334 1.00 97.12 298 GLY A O 1
ATOM 2289 N N . VAL A 1 299 ? 5.663 9.010 -2.175 1.00 96.44 299 VAL A N 1
ATOM 2290 C CA . VAL A 1 299 ? 5.489 8.484 -3.543 1.00 96.44 299 VAL A CA 1
ATOM 2291 C C . VAL A 1 299 ? 5.831 9.544 -4.593 1.00 96.44 299 VAL A C 1
ATOM 2293 O O . VAL A 1 299 ? 6.597 9.243 -5.507 1.00 96.44 299 VAL A O 1
ATOM 2296 N N . ALA A 1 300 ? 5.356 10.784 -4.434 1.00 94.44 300 ALA A N 1
ATOM 2297 C CA . ALA A 1 300 ? 5.655 11.878 -5.363 1.00 94.44 300 ALA A CA 1
ATOM 2298 C C . ALA A 1 300 ? 7.163 12.192 -5.445 1.00 94.44 300 ALA A C 1
ATOM 2300 O O . ALA A 1 300 ? 7.684 12.460 -6.527 1.00 94.44 300 ALA A O 1
ATOM 2301 N N . ILE A 1 301 ? 7.877 12.123 -4.314 1.00 94.62 301 ILE A N 1
ATOM 2302 C CA . ILE A 1 301 ? 9.338 12.286 -4.236 1.00 94.62 301 ILE A CA 1
ATOM 2303 C C . ILE A 1 301 ? 10.061 11.118 -4.917 1.00 94.62 301 ILE A C 1
ATOM 2305 O O . ILE A 1 301 ? 11.078 11.326 -5.577 1.00 94.62 301 ILE A O 1
ATOM 2309 N N . ARG A 1 302 ? 9.543 9.892 -4.788 1.00 92.56 302 ARG A N 1
ATOM 2310 C CA . ARG A 1 302 ? 10.124 8.692 -5.408 1.00 92.56 302 ARG A CA 1
ATOM 2311 C C . ARG A 1 302 ? 10.098 8.741 -6.942 1.00 92.56 302 ARG A C 1
ATOM 2313 O O . ARG A 1 302 ? 11.025 8.216 -7.555 1.00 92.56 302 ARG A O 1
ATOM 2320 N N . THR A 1 303 ? 9.055 9.293 -7.560 1.00 87.94 303 THR A N 1
ATOM 2321 C CA . THR A 1 303 ? 8.857 9.274 -9.024 1.00 87.94 303 THR A CA 1
ATOM 2322 C C . THR A 1 303 ? 10.096 9.725 -9.821 1.00 87.94 303 THR A C 1
ATOM 2324 O O . THR A 1 303 ? 10.624 8.927 -10.602 1.00 87.94 303 THR A O 1
ATOM 2327 N N . PRO A 1 304 ? 10.645 10.936 -9.597 1.00 84.88 304 PRO A N 1
ATOM 2328 C CA . PRO A 1 304 ? 11.834 11.416 -10.309 1.00 84.88 304 PRO A CA 1
ATOM 2329 C C . PRO A 1 304 ? 13.120 10.658 -9.951 1.00 84.88 304 PRO A C 1
ATOM 2331 O O . PRO A 1 304 ? 14.051 10.623 -10.757 1.00 84.88 304 PRO A O 1
ATOM 2334 N N . ILE A 1 305 ? 13.186 10.033 -8.767 1.00 86.06 305 ILE A N 1
ATOM 2335 C CA . ILE A 1 305 ? 14.323 9.188 -8.378 1.00 86.06 305 ILE A CA 1
ATOM 2336 C C . ILE A 1 305 ? 14.388 7.983 -9.319 1.00 86.06 305 ILE A C 1
ATOM 2338 O O . ILE A 1 305 ? 15.430 7.744 -9.917 1.00 86.06 305 ILE A O 1
ATOM 2342 N N . ARG A 1 306 ? 13.262 7.288 -9.528 1.00 79.38 306 ARG A N 1
ATOM 2343 C CA . ARG A 1 306 ? 13.195 6.115 -10.417 1.00 79.38 306 ARG A CA 1
ATOM 2344 C C . ARG A 1 306 ? 13.417 6.441 -11.889 1.00 79.38 306 ARG A C 1
ATOM 2346 O O . ARG A 1 306 ? 14.013 5.640 -12.596 1.00 79.38 306 ARG A O 1
ATOM 2353 N N . ALA A 1 307 ? 12.941 7.596 -12.343 1.00 73.00 307 ALA A N 1
ATOM 2354 C CA . ALA A 1 307 ? 12.974 7.931 -13.761 1.00 73.00 307 ALA A CA 1
ATOM 2355 C C . ALA A 1 307 ? 14.351 8.378 -14.280 1.00 73.00 307 ALA A C 1
ATOM 2357 O O . ALA A 1 307 ? 14.609 8.293 -15.476 1.00 73.00 307 ALA A O 1
ATOM 2358 N N . GLY A 1 308 ? 15.248 8.872 -13.420 1.00 69.44 308 GLY A N 1
ATOM 2359 C CA . GLY A 1 308 ? 16.546 9.351 -13.909 1.00 69.44 308 GLY A CA 1
ATOM 2360 C C . GLY A 1 308 ? 17.417 10.119 -12.926 1.00 69.44 308 GLY A C 1
ATOM 2361 O O . GLY A 1 308 ? 18.405 10.705 -13.356 1.00 69.44 308 GLY A O 1
ATOM 2362 N N . TYR A 1 309 ? 17.093 10.124 -11.627 1.00 75.56 309 TYR A N 1
ATOM 2363 C CA . TYR A 1 309 ? 17.922 10.756 -10.592 1.00 75.56 309 TYR A CA 1
ATOM 2364 C C . TYR A 1 309 ? 18.199 12.249 -10.847 1.00 75.56 309 TYR A C 1
ATOM 2366 O O . TYR A 1 309 ? 19.307 12.728 -10.617 1.00 75.56 309 TYR A O 1
ATOM 2374 N N . SER A 1 310 ? 17.192 12.992 -11.306 1.00 78.38 310 SER A N 1
ATOM 2375 C CA . SER A 1 310 ? 17.326 14.406 -11.666 1.00 78.38 310 SER A CA 1
ATOM 2376 C C . SER A 1 310 ? 16.866 15.348 -10.549 1.00 78.38 310 SER A C 1
ATOM 2378 O O . SER A 1 310 ? 15.694 15.332 -10.160 1.00 78.38 310 SER A O 1
ATOM 2380 N N . LEU A 1 311 ? 17.746 16.251 -10.093 1.00 84.06 311 LEU A N 1
ATOM 2381 C CA . LEU A 1 311 ? 17.383 17.275 -9.098 1.00 84.06 311 LEU A CA 1
ATOM 2382 C C . LEU A 1 311 ? 16.418 18.323 -9.655 1.00 84.06 311 LEU A C 1
ATOM 2384 O O . LEU A 1 311 ? 15.474 18.721 -8.974 1.00 84.06 311 LEU A O 1
ATOM 2388 N N . MET A 1 312 ? 16.637 18.763 -10.896 1.00 81.31 312 MET A N 1
ATOM 2389 C CA . MET A 1 312 ? 15.758 19.734 -11.553 1.00 81.31 312 MET A CA 1
ATOM 2390 C C . MET A 1 312 ? 14.337 19.184 -11.674 1.00 81.31 312 MET A C 1
ATOM 2392 O O . MET A 1 312 ? 13.360 19.874 -11.395 1.00 81.31 312 MET A O 1
ATOM 2396 N N . THR A 1 313 ? 14.233 17.908 -12.024 1.00 79.69 313 THR A N 1
ATOM 2397 C CA . THR A 1 313 ? 12.955 17.220 -12.136 1.00 79.69 313 THR A CA 1
ATOM 2398 C C . THR A 1 313 ? 12.255 17.123 -10.784 1.00 79.69 313 THR A C 1
ATOM 2400 O O . THR A 1 313 ? 11.071 17.434 -10.700 1.00 79.69 313 THR A O 1
ATOM 2403 N N . MET A 1 314 ? 12.972 16.780 -9.705 1.00 87.00 314 MET A N 1
ATOM 2404 C CA . MET A 1 314 ? 12.406 16.830 -8.351 1.00 87.00 314 MET A CA 1
ATOM 2405 C C . MET A 1 314 ? 11.869 18.222 -8.002 1.00 87.00 314 MET A C 1
ATOM 2407 O O . MET A 1 314 ? 10.767 18.328 -7.466 1.00 87.00 314 MET A O 1
ATOM 2411 N N . ALA A 1 315 ? 12.616 19.280 -8.333 1.00 86.06 315 ALA A N 1
ATOM 2412 C CA . ALA A 1 315 ? 12.243 20.661 -8.034 1.00 86.06 315 ALA A CA 1
ATOM 2413 C C . ALA A 1 315 ? 10.986 21.141 -8.783 1.00 86.06 315 ALA A C 1
ATOM 2415 O O . ALA A 1 315 ? 10.330 22.069 -8.319 1.00 86.06 315 ALA A O 1
ATOM 2416 N N . ILE A 1 316 ? 10.635 20.516 -9.910 1.00 85.69 316 ILE A N 1
ATOM 2417 C CA . ILE A 1 316 ? 9.436 20.848 -10.693 1.00 85.69 316 ILE A CA 1
ATOM 2418 C C . ILE A 1 316 ? 8.285 19.900 -10.346 1.00 85.69 316 ILE A C 1
ATOM 2420 O O . ILE A 1 316 ? 7.189 20.348 -10.004 1.00 85.69 316 ILE A O 1
ATOM 2424 N N . TRP A 1 317 ? 8.526 18.589 -10.406 1.00 87.69 317 TRP A N 1
ATOM 2425 C CA . TRP A 1 317 ? 7.503 17.559 -10.233 1.00 87.69 317 TRP A CA 1
ATOM 2426 C C . TRP A 1 317 ? 6.920 17.552 -8.824 1.00 87.69 317 TRP A C 1
ATOM 2428 O O . TRP A 1 317 ? 5.702 17.612 -8.666 1.00 87.69 317 TRP A O 1
ATOM 2438 N N . VAL A 1 318 ? 7.773 17.529 -7.792 1.00 91.06 318 VAL A N 1
ATOM 2439 C CA . VAL A 1 318 ? 7.304 17.384 -6.407 1.00 91.06 318 VAL A CA 1
ATOM 2440 C C . VAL A 1 318 ? 6.404 18.561 -6.009 1.00 91.06 318 VAL A C 1
ATOM 2442 O O . VAL A 1 318 ? 5.288 18.303 -5.556 1.00 91.06 318 VAL A O 1
ATOM 2445 N N . PRO A 1 319 ? 6.775 19.840 -6.233 1.00 89.88 319 PRO A N 1
ATOM 2446 C CA . PRO A 1 319 ? 5.867 20.949 -5.949 1.00 89.88 319 PRO A CA 1
ATOM 2447 C C . PRO A 1 319 ? 4.609 20.947 -6.822 1.00 89.88 319 PRO A C 1
ATOM 2449 O O . PRO A 1 319 ? 3.537 21.261 -6.314 1.00 89.88 319 PRO A O 1
ATOM 2452 N N . SER A 1 320 ? 4.696 20.560 -8.099 1.00 88.44 320 SER A N 1
ATOM 2453 C CA . SER A 1 320 ? 3.519 20.497 -8.982 1.00 88.44 320 SER A CA 1
ATOM 2454 C C . SER A 1 320 ? 2.485 19.490 -8.472 1.00 88.44 320 SER A C 1
ATOM 2456 O O . SER A 1 320 ? 1.293 19.787 -8.404 1.00 88.44 320 SER A O 1
ATOM 2458 N N . VAL A 1 321 ? 2.933 18.312 -8.035 1.00 89.69 321 VAL A N 1
ATOM 2459 C CA . VAL A 1 321 ? 2.040 17.308 -7.451 1.00 89.69 321 VAL A CA 1
ATOM 2460 C C . VAL A 1 321 ? 1.507 17.783 -6.097 1.00 89.69 321 VAL A C 1
ATOM 2462 O O . VAL A 1 321 ? 0.295 17.791 -5.884 1.00 89.69 321 VAL A O 1
ATOM 2465 N N . LEU A 1 322 ? 2.388 18.215 -5.189 1.00 89.88 322 LEU A N 1
ATOM 2466 C CA . LEU A 1 322 ? 2.015 18.497 -3.800 1.00 89.88 322 LEU A CA 1
ATOM 2467 C C . LEU A 1 322 ? 1.242 19.800 -3.600 1.00 89.88 322 LEU A C 1
ATOM 2469 O O . LEU A 1 322 ? 0.402 19.867 -2.705 1.00 89.88 322 LEU A O 1
ATOM 2473 N N . LEU A 1 323 ? 1.524 20.830 -4.399 1.00 87.81 323 LEU A N 1
ATOM 2474 C CA . LEU A 1 323 ? 0.970 22.176 -4.222 1.00 87.81 323 LEU A CA 1
ATOM 2475 C C . LEU A 1 323 ? -0.100 22.533 -5.256 1.00 87.81 323 LEU A C 1
ATOM 2477 O O . LEU A 1 323 ? -0.784 23.537 -5.076 1.00 87.81 323 LEU A O 1
ATOM 2481 N N . VAL A 1 324 ? -0.262 21.734 -6.317 1.00 86.94 324 VAL A N 1
ATOM 2482 C CA . VAL A 1 324 ? -1.281 21.972 -7.352 1.00 86.94 324 VAL A CA 1
ATOM 2483 C C . VAL A 1 324 ? -2.217 20.777 -7.489 1.00 86.94 324 VAL A C 1
ATOM 2485 O O . VAL A 1 324 ? -3.406 20.907 -7.203 1.00 86.94 324 VAL A O 1
ATOM 2488 N N . ALA A 1 325 ? -1.707 19.603 -7.871 1.00 86.62 325 ALA A N 1
ATOM 2489 C CA . ALA A 1 325 ? -2.565 18.449 -8.148 1.00 86.62 325 ALA A CA 1
ATOM 2490 C C . ALA A 1 325 ? -3.320 17.967 -6.896 1.00 86.62 325 ALA A C 1
ATOM 2492 O O . ALA A 1 325 ? -4.539 17.807 -6.934 1.00 86.62 325 ALA A O 1
ATOM 2493 N N . LEU A 1 326 ? -2.628 17.784 -5.767 1.00 87.19 326 LEU A N 1
ATOM 2494 C CA . LEU A 1 326 ? -3.256 17.303 -4.534 1.00 87.19 326 LEU A CA 1
ATOM 2495 C C . LEU A 1 326 ? -4.306 18.263 -3.956 1.00 87.19 326 LEU A C 1
ATOM 2497 O O . LEU A 1 326 ? -5.374 17.773 -3.587 1.00 87.19 326 LEU A O 1
ATOM 2501 N N . PRO A 1 327 ? -4.084 19.592 -3.893 1.00 86.88 327 PRO A N 1
ATOM 2502 C CA . PRO A 1 327 ? -5.137 20.525 -3.500 1.00 86.88 327 PRO A CA 1
ATOM 2503 C C . PRO A 1 327 ? -6.366 20.485 -4.415 1.00 86.88 327 PRO A C 1
ATOM 2505 O O . PRO A 1 327 ? -7.486 20.503 -3.913 1.00 86.88 327 PRO A O 1
ATOM 2508 N N . LEU A 1 328 ? -6.190 20.371 -5.738 1.00 85.44 328 LEU A N 1
ATOM 2509 C CA . LEU A 1 328 ? -7.319 20.255 -6.673 1.00 85.44 328 LEU A CA 1
ATOM 2510 C C . LEU A 1 328 ? -8.131 18.980 -6.430 1.00 85.44 328 LEU A C 1
ATOM 2512 O O . LEU A 1 328 ? -9.361 19.022 -6.384 1.00 85.44 328 LEU A O 1
ATOM 2516 N N . ILE A 1 329 ? -7.446 17.856 -6.217 1.00 85.69 329 ILE A N 1
ATOM 2517 C CA . ILE A 1 329 ? -8.096 16.598 -5.844 1.00 85.69 329 ILE A CA 1
ATOM 2518 C C . ILE A 1 329 ? -8.793 16.729 -4.498 1.00 85.69 329 ILE A C 1
ATOM 2520 O O . ILE A 1 329 ? -9.915 16.265 -4.356 1.00 85.69 329 ILE A O 1
ATOM 2524 N N . HIS A 1 330 ? -8.177 17.386 -3.519 1.00 86.31 330 HIS A N 1
ATOM 2525 C CA . HIS A 1 330 ? -8.802 17.604 -2.221 1.00 86.31 330 HIS A CA 1
ATOM 2526 C C . HIS A 1 330 ? -10.127 18.370 -2.349 1.00 86.31 330 HIS A C 1
ATOM 2528 O O . HIS A 1 330 ? -11.132 17.935 -1.796 1.00 86.31 330 HIS A O 1
ATOM 2534 N N . VAL A 1 331 ? -10.161 19.434 -3.158 1.00 84.81 331 VAL A N 1
ATOM 2535 C CA . VAL A 1 331 ? -11.396 20.181 -3.451 1.00 84.81 331 VAL A CA 1
ATOM 2536 C C . VAL A 1 331 ? -12.434 19.299 -4.145 1.00 84.81 331 VAL A C 1
ATOM 2538 O O . VAL A 1 331 ? -13.600 19.309 -3.756 1.00 84.81 331 VAL A O 1
ATOM 2541 N N . TYR A 1 332 ? -12.031 18.511 -5.146 1.00 85.25 332 TYR A N 1
ATOM 2542 C CA . TYR A 1 332 ? -12.932 17.564 -5.807 1.00 85.25 332 TYR A CA 1
ATOM 2543 C C . TYR A 1 332 ? -13.548 16.577 -4.808 1.00 85.25 332 TYR A C 1
ATOM 2545 O O . TYR A 1 332 ? -14.752 16.333 -4.822 1.00 85.25 332 TYR A O 1
ATOM 2553 N N . MET A 1 333 ? -12.725 16.032 -3.918 1.00 82.19 333 MET A N 1
ATOM 2554 C CA . MET A 1 333 ? -13.145 15.070 -2.910 1.00 82.19 333 MET A CA 1
ATOM 2555 C C . MET A 1 333 ? -14.158 15.670 -1.931 1.00 82.19 333 MET A C 1
ATOM 2557 O O . MET A 1 333 ? -15.201 15.062 -1.689 1.00 82.19 333 MET A O 1
ATOM 2561 N N . ASP A 1 334 ? -13.900 16.875 -1.435 1.00 82.62 334 ASP A N 1
ATOM 2562 C CA . ASP A 1 334 ? -14.804 17.570 -0.519 1.00 82.62 334 ASP A CA 1
ATOM 2563 C C . ASP A 1 334 ? -16.143 17.912 -1.187 1.00 82.62 334 ASP A C 1
ATOM 2565 O O . ASP A 1 334 ? -17.206 17.586 -0.659 1.00 82.62 334 ASP A O 1
ATOM 2569 N N . VAL A 1 335 ? -16.104 18.515 -2.379 1.00 82.38 335 VAL A N 1
ATOM 2570 C CA . VAL A 1 335 ? -17.304 19.051 -3.043 1.00 82.38 335 VAL A CA 1
ATOM 2571 C C . VAL A 1 335 ? -18.132 17.956 -3.718 1.00 82.38 335 VAL A C 1
ATOM 2573 O O . VAL A 1 335 ? -19.359 17.976 -3.665 1.00 82.38 335 VAL A O 1
ATOM 2576 N N . ILE A 1 336 ? -17.489 16.988 -4.375 1.00 84.25 336 ILE A N 1
ATOM 2577 C CA . ILE A 1 336 ? -18.177 16.020 -5.241 1.00 84.25 336 ILE A CA 1
ATOM 2578 C C . ILE A 1 336 ? -18.402 14.677 -4.544 1.00 84.25 336 ILE A C 1
ATOM 2580 O O . ILE A 1 336 ? -19.469 14.065 -4.712 1.00 84.25 336 ILE A O 1
ATOM 2584 N N . ILE A 1 337 ? -17.414 14.203 -3.779 1.00 83.69 337 ILE A N 1
ATOM 2585 C CA . ILE A 1 337 ? -17.462 12.876 -3.159 1.00 83.69 337 ILE A CA 1
ATOM 2586 C C . ILE A 1 337 ? -18.087 12.913 -1.769 1.00 83.69 337 ILE A C 1
ATOM 2588 O O . ILE A 1 337 ? -18.927 12.060 -1.506 1.00 83.69 337 ILE A O 1
ATOM 2592 N N . LEU A 1 338 ? -17.753 13.873 -0.907 1.00 78.50 338 LEU A N 1
ATOM 2593 C CA . LEU A 1 338 ? -18.355 13.943 0.428 1.00 78.50 338 LEU A CA 1
ATOM 2594 C C . LEU A 1 338 ? -19.720 14.640 0.423 1.00 78.50 338 LEU A C 1
ATOM 2596 O O . LEU A 1 338 ? -20.614 14.133 1.086 1.00 78.50 338 LEU A O 1
ATOM 2600 N N . ARG A 1 339 ? -19.910 15.706 -0.376 1.00 77.44 339 ARG A N 1
ATOM 2601 C CA . ARG A 1 339 ? -21.152 16.501 -0.581 1.00 77.44 339 ARG A CA 1
ATOM 2602 C C . 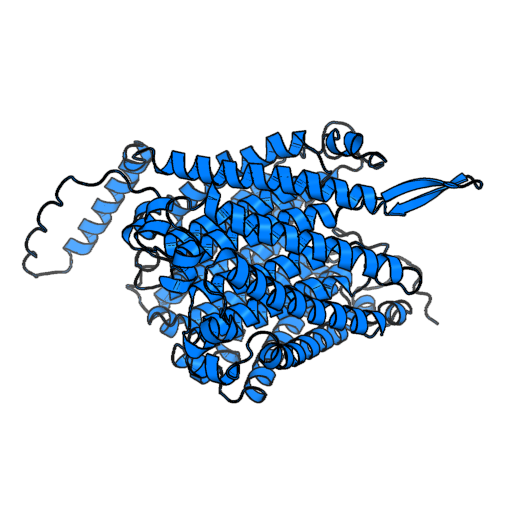ARG A 1 339 ? -21.835 17.058 0.677 1.00 77.44 339 ARG A C 1
ATOM 2604 O O . ARG A 1 339 ? -22.151 18.238 0.686 1.00 77.44 339 ARG A O 1
ATOM 2611 N N . ALA A 1 340 ? -22.104 16.251 1.698 1.00 70.19 340 ALA A N 1
ATOM 2612 C CA . ALA A 1 340 ? -22.849 16.618 2.899 1.00 70.19 340 ALA A CA 1
ATOM 2613 C C . ALA A 1 340 ? -22.030 17.448 3.901 1.00 70.19 340 ALA A C 1
ATOM 2615 O O . ALA A 1 340 ? -22.595 18.256 4.632 1.00 70.19 340 ALA A O 1
ATOM 2616 N N . THR A 1 341 ? -20.706 17.274 3.961 1.00 69.56 341 THR A N 1
ATOM 2617 C CA . THR A 1 341 ? -19.844 18.009 4.900 1.00 69.56 341 THR A CA 1
ATOM 2618 C C . THR A 1 341 ? -18.441 18.239 4.344 1.00 69.56 341 THR A C 1
ATOM 2620 O O . THR A 1 341 ? -17.938 17.468 3.527 1.00 69.56 341 THR A O 1
ATOM 2623 N N . ASN A 1 342 ? -17.780 19.298 4.822 1.00 75.81 342 ASN A N 1
ATOM 2624 C CA . ASN A 1 342 ? -16.393 19.591 4.461 1.00 75.81 342 ASN A CA 1
ATOM 2625 C C . ASN A 1 342 ? -15.389 18.735 5.260 1.00 75.81 342 ASN A C 1
ATOM 2627 O O . ASN A 1 342 ? -15.662 18.279 6.380 1.00 75.81 342 ASN A O 1
ATOM 2631 N N . TYR A 1 343 ? -14.191 18.536 4.702 1.00 76.81 343 TYR A N 1
ATOM 2632 C CA . TYR A 1 343 ? -13.155 17.710 5.321 1.00 76.81 343 TYR A CA 1
ATOM 2633 C C . TYR A 1 343 ? -12.720 18.228 6.690 1.00 76.81 343 TYR A C 1
ATOM 2635 O O . TYR A 1 343 ? -12.559 17.443 7.629 1.00 76.81 343 TYR A O 1
ATOM 2643 N N . ARG A 1 344 ? -12.565 19.551 6.832 1.00 79.00 344 ARG A N 1
ATOM 2644 C CA . ARG A 1 344 ? -12.151 20.177 8.096 1.00 79.00 344 ARG A CA 1
ATOM 2645 C C . ARG A 1 344 ? -13.117 19.801 9.219 1.00 79.00 344 ARG A C 1
ATOM 2647 O O . ARG A 1 344 ? -12.676 19.400 10.292 1.00 79.00 344 ARG A O 1
ATOM 2654 N N . HIS A 1 345 ? -14.421 19.871 8.976 1.00 81.44 345 HIS A N 1
ATOM 2655 C CA . HIS A 1 345 ? -15.435 19.510 9.956 1.00 81.44 345 HIS A CA 1
ATOM 2656 C C . HIS A 1 345 ? -15.429 18.008 10.261 1.00 81.44 345 HIS A C 1
ATOM 2658 O O . HIS A 1 345 ? -15.399 17.633 11.434 1.00 81.44 345 HIS A O 1
ATOM 2664 N N . ASN A 1 346 ? -15.350 17.143 9.246 1.00 82.75 346 ASN A N 1
ATOM 2665 C CA . ASN A 1 346 ? -15.310 15.693 9.463 1.00 82.75 346 ASN A CA 1
ATOM 2666 C C . ASN A 1 346 ? -14.072 15.243 10.248 1.00 82.75 346 ASN A C 1
ATOM 2668 O O . ASN A 1 346 ? -14.191 14.501 11.222 1.00 82.75 346 ASN A O 1
ATOM 2672 N N . VAL A 1 347 ? -12.881 15.695 9.861 1.00 85.31 347 VAL A N 1
ATOM 2673 C CA . VAL A 1 347 ? -11.623 15.192 10.427 1.00 85.31 347 VAL A CA 1
ATOM 2674 C C . VAL A 1 347 ? -11.231 15.919 11.707 1.00 85.31 347 VAL A C 1
ATOM 2676 O O . VAL A 1 347 ? -10.828 15.272 12.676 1.00 85.31 347 VAL A O 1
ATOM 2679 N N . ILE A 1 348 ? -11.367 17.247 11.761 1.00 83.56 348 ILE A N 1
ATOM 2680 C CA . ILE A 1 348 ? -10.956 18.018 12.942 1.00 83.56 348 ILE A CA 1
ATOM 2681 C C . ILE A 1 348 ? -12.028 17.978 14.031 1.00 83.56 348 ILE A C 1
ATOM 2683 O O . ILE A 1 348 ? -11.699 17.692 15.182 1.00 83.56 348 ILE A O 1
ATOM 2687 N N . HIS A 1 349 ? -13.290 18.247 13.683 1.00 82.75 349 HIS A N 1
ATOM 2688 C CA . HIS A 1 349 ? -14.359 18.398 14.674 1.00 82.75 349 HIS A CA 1
ATOM 2689 C C . HIS A 1 349 ? -15.030 17.066 15.010 1.00 82.75 349 HIS A C 1
ATOM 2691 O O . HIS A 1 349 ? -15.054 16.681 16.178 1.00 82.75 349 HIS A O 1
ATOM 2697 N N . LYS A 1 350 ? -15.516 16.332 14.002 1.00 86.25 350 LYS A N 1
ATOM 2698 C CA . LYS A 1 350 ? -16.189 15.041 14.213 1.00 86.25 350 LYS A CA 1
ATOM 2699 C C . LYS A 1 350 ? -15.225 13.882 14.485 1.00 86.25 350 LYS A C 1
ATOM 2701 O O . LYS A 1 350 ? -15.663 12.831 14.936 1.00 86.25 350 LYS A O 1
ATOM 2706 N N . ARG A 1 351 ? -13.921 14.060 14.231 1.00 90.88 351 ARG A N 1
ATOM 2707 C CA . ARG A 1 351 ? -12.888 13.011 14.359 1.00 90.88 351 ARG A CA 1
ATOM 2708 C C . ARG A 1 351 ? -13.218 11.750 13.548 1.00 90.88 351 ARG A C 1
ATOM 2710 O O . ARG A 1 351 ? -12.886 10.638 13.955 1.00 90.88 351 ARG A O 1
ATOM 2717 N N . ASN A 1 352 ? -13.863 11.926 12.397 1.00 90.31 352 ASN A N 1
ATOM 2718 C CA . ASN A 1 352 ? -14.252 10.840 11.509 1.00 90.31 352 ASN A CA 1
ATOM 2719 C C . ASN A 1 352 ? -13.008 10.246 10.828 1.00 90.31 352 ASN A C 1
ATOM 2721 O O . ASN A 1 352 ? -12.482 10.787 9.852 1.00 90.31 352 ASN A O 1
ATOM 2725 N N . TRP A 1 353 ? -12.516 9.133 11.366 1.00 90.88 353 TRP A N 1
ATOM 2726 C CA . TRP A 1 353 ? -11.332 8.448 10.852 1.00 90.88 353 TRP A CA 1
ATOM 2727 C C . TRP A 1 353 ? -11.621 7.671 9.561 1.00 90.88 353 TRP A C 1
ATOM 2729 O O . TRP A 1 353 ? -10.721 7.542 8.733 1.00 90.88 353 TRP A O 1
ATOM 2739 N N . GLY A 1 354 ? -12.863 7.219 9.345 1.00 89.25 354 GLY A N 1
ATOM 2740 C CA . GLY A 1 354 ? -13.294 6.598 8.091 1.00 89.25 354 GLY A CA 1
ATOM 2741 C C . GLY A 1 354 ? -13.192 7.572 6.915 1.00 89.25 354 GLY A C 1
ATOM 2742 O O . GLY A 1 354 ? -12.630 7.236 5.874 1.00 89.25 354 GLY A O 1
ATOM 2743 N N . ALA A 1 355 ? -13.631 8.820 7.109 1.00 87.69 355 ALA A N 1
ATOM 2744 C CA . ALA A 1 355 ? -13.459 9.890 6.125 1.00 87.69 355 ALA A CA 1
ATOM 2745 C C . ALA A 1 355 ? -11.974 10.217 5.868 1.00 87.69 355 ALA A C 1
ATOM 2747 O O . ALA A 1 355 ? -11.576 10.418 4.719 1.00 87.69 355 ALA A O 1
ATOM 2748 N N . ALA A 1 356 ? -11.139 10.227 6.917 1.00 91.31 356 ALA A N 1
ATOM 2749 C CA . ALA A 1 356 ? -9.693 10.427 6.780 1.00 91.31 356 ALA A CA 1
ATOM 2750 C C . ALA A 1 356 ? -9.024 9.297 5.972 1.00 91.31 356 ALA A C 1
ATOM 2752 O O . ALA A 1 356 ? -8.220 9.573 5.080 1.00 91.31 356 ALA A O 1
ATOM 2753 N N . LEU A 1 357 ? -9.390 8.038 6.238 1.00 93.50 357 LEU A N 1
ATOM 2754 C CA . LEU A 1 357 ? -8.927 6.865 5.493 1.00 93.50 357 LEU A CA 1
ATOM 2755 C C . LEU A 1 357 ? -9.336 6.941 4.017 1.00 93.50 357 LEU A C 1
ATOM 2757 O O . LEU A 1 357 ? -8.502 6.748 3.132 1.00 93.50 357 LEU A O 1
ATOM 2761 N N . LEU A 1 358 ? -10.607 7.256 3.751 1.00 91.56 358 LEU A N 1
ATOM 2762 C CA . LEU A 1 358 ? -11.139 7.405 2.400 1.00 91.56 358 LEU A CA 1
ATOM 2763 C C . LEU A 1 358 ? -10.367 8.466 1.615 1.00 91.56 358 LEU A C 1
ATOM 2765 O O . LEU A 1 358 ? -9.812 8.161 0.560 1.00 91.56 358 LEU A O 1
ATOM 2769 N N . LEU A 1 359 ? -10.268 9.687 2.143 1.00 89.69 359 LEU A N 1
ATOM 2770 C CA . LEU A 1 359 ? -9.551 10.767 1.469 1.00 89.69 359 LEU A CA 1
ATOM 2771 C C . LEU A 1 359 ? -8.077 10.411 1.239 1.00 89.69 359 LEU A C 1
ATOM 2773 O O . LEU A 1 359 ? -7.556 10.611 0.140 1.00 89.69 359 LEU A O 1
ATOM 2777 N N . GLY A 1 360 ? -7.410 9.881 2.266 1.00 92.38 360 GLY A N 1
ATOM 2778 C CA . GLY A 1 360 ? -6.005 9.501 2.198 1.00 92.38 360 GLY A CA 1
ATOM 2779 C C . GLY A 1 360 ? -5.730 8.438 1.134 1.00 92.38 360 GLY A C 1
ATOM 2780 O O . GLY A 1 360 ? -4.823 8.599 0.316 1.00 92.38 360 GLY A O 1
ATOM 2781 N N . SER A 1 361 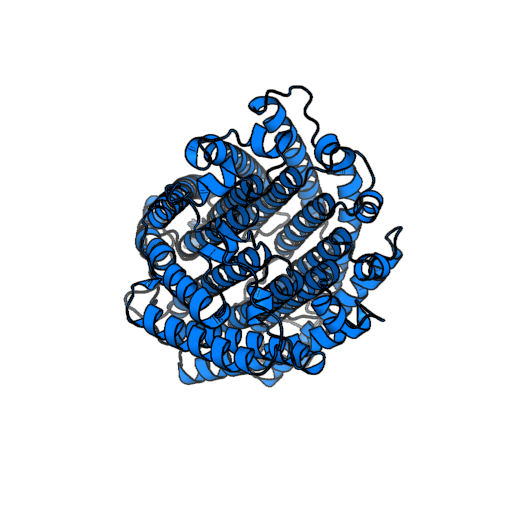? -6.562 7.393 1.081 1.00 94.12 361 SER A N 1
ATOM 2782 C CA . SER A 1 361 ? -6.458 6.330 0.072 1.00 94.12 361 SER A CA 1
ATOM 2783 C C . SER A 1 361 ? -6.643 6.855 -1.358 1.00 94.12 361 SER A C 1
ATOM 2785 O O . SER A 1 361 ? -5.943 6.425 -2.274 1.00 94.12 361 SER A O 1
ATOM 2787 N N . LEU A 1 362 ? -7.521 7.842 -1.551 1.00 92.56 362 LEU A N 1
ATOM 2788 C CA . LEU A 1 362 ? -7.802 8.428 -2.860 1.00 92.56 362 LEU A CA 1
ATOM 2789 C C . LEU A 1 362 ? -6.700 9.377 -3.332 1.00 92.56 362 LEU A C 1
ATOM 2791 O O . LEU A 1 362 ? -6.312 9.328 -4.498 1.00 92.56 362 LEU A O 1
ATOM 2795 N N . LYS A 1 363 ? -6.120 10.178 -2.431 1.00 93.50 363 LYS A N 1
ATOM 2796 C CA . LYS A 1 363 ? -4.908 10.959 -2.736 1.00 93.50 363 LYS A CA 1
ATOM 2797 C C . LYS A 1 363 ? -3.738 10.047 -3.117 1.00 93.50 363 LYS A C 1
ATOM 2799 O O . LYS A 1 363 ? -3.025 10.335 -4.078 1.00 93.50 363 LYS A O 1
ATOM 2804 N N . LEU A 1 364 ? -3.565 8.934 -2.398 1.00 95.69 364 LEU A N 1
ATOM 2805 C CA . LEU A 1 364 ? -2.542 7.934 -2.710 1.00 95.69 364 LEU A CA 1
ATOM 2806 C C . LEU A 1 364 ? -2.761 7.328 -4.094 1.00 95.69 364 LEU A C 1
ATOM 2808 O O . LEU A 1 364 ? -1.816 7.237 -4.872 1.00 95.69 364 LEU A O 1
ATOM 2812 N N . LEU A 1 365 ? -4.003 6.980 -4.423 1.00 95.19 365 LEU A N 1
ATOM 2813 C CA . LEU A 1 365 ? -4.361 6.475 -5.741 1.00 95.19 365 LEU A CA 1
ATOM 2814 C C . LEU A 1 365 ? -4.031 7.472 -6.862 1.00 95.19 365 LEU A C 1
ATOM 2816 O O . LEU A 1 365 ? -3.434 7.079 -7.863 1.00 95.19 365 LEU A O 1
ATOM 2820 N N . VAL A 1 366 ? -4.356 8.758 -6.691 1.00 93.12 366 VAL A N 1
ATOM 2821 C CA . VAL A 1 366 ? -4.017 9.782 -7.693 1.00 93.12 366 VAL A CA 1
ATOM 2822 C C . VAL A 1 366 ? -2.511 9.860 -7.909 1.00 93.12 366 VAL A C 1
ATOM 2824 O O . VAL A 1 366 ? -2.061 9.884 -9.051 1.00 93.12 366 VAL A O 1
ATOM 2827 N N . VAL A 1 367 ? -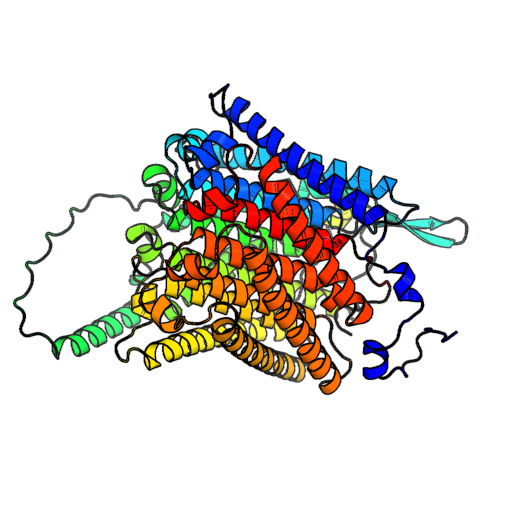1.712 9.880 -6.839 1.00 94.19 367 VAL A N 1
ATOM 2828 C CA . VAL A 1 367 ? -0.254 9.965 -6.990 1.00 94.19 367 VAL A CA 1
ATOM 2829 C C . VAL A 1 367 ? 0.344 8.686 -7.573 1.00 94.19 367 VAL A C 1
ATOM 2831 O O . VAL A 1 367 ? 1.301 8.781 -8.333 1.00 94.19 367 VAL A O 1
ATOM 2834 N N . LEU A 1 368 ? -0.229 7.507 -7.315 1.00 94.69 368 LEU A N 1
ATOM 2835 C CA . LEU A 1 368 ? 0.170 6.272 -8.002 1.00 94.69 368 LEU A CA 1
ATOM 2836 C C . LEU A 1 368 ? -0.135 6.322 -9.507 1.00 94.69 368 LEU A C 1
ATOM 2838 O O . LEU A 1 368 ? 0.682 5.872 -10.311 1.00 94.69 368 LEU A O 1
ATOM 2842 N N . LEU A 1 369 ? -1.275 6.897 -9.898 1.00 93.12 369 LEU A N 1
ATOM 2843 C CA . LEU A 1 369 ? -1.611 7.102 -11.306 1.00 93.12 369 LEU A CA 1
ATOM 2844 C C . LEU A 1 369 ? -0.670 8.120 -11.963 1.00 93.12 369 LEU A C 1
ATOM 2846 O O . LEU A 1 369 ? -0.151 7.855 -13.042 1.00 93.12 369 LEU A O 1
ATOM 2850 N N . LEU A 1 370 ? -0.389 9.242 -11.294 1.00 90.56 370 LEU A N 1
ATOM 2851 C CA . LEU A 1 370 ? 0.574 10.242 -11.765 1.00 90.56 370 LEU A CA 1
ATOM 2852 C C . LEU A 1 370 ? 1.989 9.666 -11.889 1.00 90.56 370 LEU A C 1
ATOM 2854 O O . LEU A 1 370 ? 2.644 9.924 -12.892 1.00 90.56 370 LEU A O 1
ATOM 2858 N N . ASP A 1 371 ? 2.445 8.870 -10.916 1.00 88.81 371 ASP A N 1
ATOM 2859 C CA . ASP A 1 371 ? 3.718 8.137 -10.984 1.00 88.81 371 ASP A CA 1
ATOM 2860 C C . ASP A 1 371 ? 3.742 7.221 -12.211 1.00 88.81 371 ASP A C 1
ATOM 2862 O O . ASP A 1 371 ? 4.714 7.205 -12.953 1.00 88.81 371 ASP A O 1
ATOM 2866 N N . THR A 1 372 ? 2.650 6.511 -12.481 1.00 87.69 372 THR A N 1
ATOM 2867 C CA . THR A 1 372 ? 2.561 5.589 -13.621 1.00 87.69 372 THR A CA 1
ATOM 2868 C C . THR A 1 372 ? 2.588 6.316 -14.961 1.00 87.69 372 THR A C 1
ATOM 2870 O O . THR A 1 372 ? 3.373 5.958 -15.834 1.00 87.69 372 THR A O 1
ATOM 2873 N N . ILE A 1 373 ? 1.799 7.383 -15.103 1.00 85.88 373 ILE A N 1
ATOM 2874 C CA . ILE A 1 373 ? 1.802 8.254 -16.287 1.00 85.88 373 ILE A CA 1
ATOM 2875 C C . ILE A 1 373 ? 3.201 8.826 -16.515 1.00 85.88 373 ILE A C 1
ATOM 2877 O O . ILE A 1 373 ? 3.697 8.835 -17.639 1.00 85.88 373 ILE A O 1
ATOM 2881 N N . TYR A 1 374 ? 3.848 9.281 -15.441 1.00 83.94 374 TYR A N 1
ATOM 2882 C CA . TYR A 1 374 ? 5.206 9.796 -15.490 1.00 83.94 374 TYR A CA 1
ATOM 2883 C C . TYR A 1 374 ? 6.167 8.752 -16.071 1.00 83.94 374 TYR A C 1
ATOM 2885 O O . TYR A 1 374 ? 6.903 9.053 -17.010 1.00 83.94 374 TYR A O 1
ATOM 2893 N N . GLN A 1 375 ? 6.161 7.527 -15.530 1.00 79.38 375 GLN A N 1
ATOM 2894 C CA . GLN A 1 375 ? 7.040 6.450 -15.999 1.00 79.38 375 GLN A CA 1
ATOM 2895 C C . GLN A 1 375 ? 6.734 6.063 -17.453 1.00 79.38 375 GLN A C 1
ATOM 2897 O O . GLN A 1 375 ? 7.655 5.926 -18.254 1.00 79.38 375 GLN A O 1
ATOM 2902 N N . SER A 1 376 ? 5.455 5.951 -17.819 1.00 76.88 376 SER A N 1
ATOM 2903 C CA . SER A 1 376 ? 5.022 5.597 -19.178 1.00 76.88 376 SER A CA 1
ATOM 2904 C C . SER A 1 376 ? 5.455 6.646 -20.215 1.00 76.88 376 SER A C 1
ATOM 2906 O O . SER A 1 376 ? 6.002 6.322 -21.273 1.00 76.88 376 SER A O 1
ATOM 2908 N N . ASN A 1 377 ? 5.321 7.931 -19.871 1.00 75.81 377 ASN A N 1
ATOM 2909 C CA . ASN A 1 377 ? 5.783 9.036 -20.712 1.00 75.81 377 ASN A CA 1
ATOM 2910 C C . ASN A 1 377 ? 7.309 9.086 -20.844 1.00 75.81 377 ASN A C 1
ATOM 2912 O O . ASN A 1 377 ? 7.804 9.601 -21.845 1.00 75.81 377 ASN A O 1
ATOM 2916 N N . CYS A 1 378 ? 8.048 8.562 -19.862 1.00 71.25 378 CYS A N 1
ATOM 2917 C CA . CYS A 1 378 ? 9.490 8.399 -19.991 1.00 71.25 378 CYS A CA 1
ATOM 2918 C C . CYS A 1 378 ? 9.892 7.191 -20.848 1.00 71.25 378 CYS A C 1
ATOM 2920 O O . CYS A 1 378 ? 10.894 7.268 -21.550 1.00 71.25 378 CYS A O 1
ATOM 2922 N N . ALA A 1 379 ? 9.141 6.089 -20.806 1.00 63.06 379 ALA A N 1
ATOM 2923 C CA . ALA A 1 379 ? 9.474 4.867 -21.543 1.00 63.06 379 ALA A CA 1
ATOM 2924 C C . ALA A 1 379 ? 9.208 4.977 -23.058 1.00 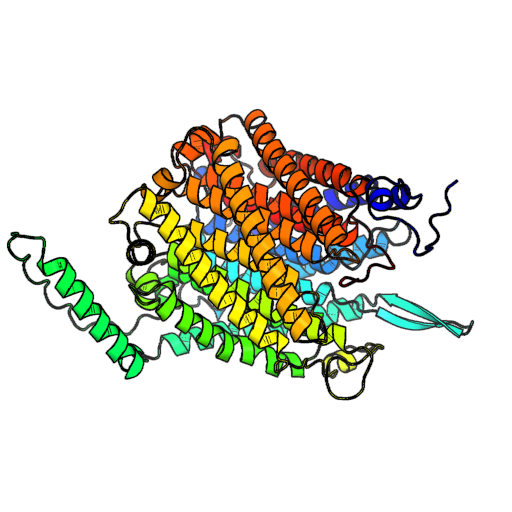63.06 379 ALA A C 1
ATOM 2926 O O . ALA A 1 379 ? 9.959 4.436 -23.863 1.00 63.06 379 ALA A O 1
ATOM 2927 N N . THR A 1 380 ? 8.170 5.714 -23.462 1.00 50.72 380 THR A N 1
ATOM 2928 C CA . THR A 1 380 ? 7.719 5.825 -24.867 1.00 50.72 380 THR A CA 1
ATOM 2929 C C . THR A 1 380 ? 8.635 6.648 -25.789 1.00 50.72 380 THR A C 1
ATOM 2931 O O . THR A 1 380 ? 8.366 6.731 -26.986 1.00 50.72 380 THR A O 1
ATOM 2934 N N . HIS A 1 381 ? 9.708 7.254 -25.270 1.00 46.91 381 HIS A N 1
ATOM 2935 C CA . HIS A 1 381 ? 10.526 8.245 -25.985 1.00 46.91 381 HIS A CA 1
ATOM 2936 C C . HIS A 1 381 ? 11.985 7.857 -26.240 1.00 46.91 381 HIS A C 1
ATOM 2938 O O . HIS A 1 381 ? 12.762 8.683 -26.708 1.00 46.91 381 HIS A O 1
ATOM 2944 N N . ALA A 1 382 ? 12.354 6.588 -26.069 1.00 40.69 382 ALA A N 1
ATOM 2945 C CA . ALA A 1 382 ? 13.663 6.083 -26.494 1.00 40.69 382 ALA A CA 1
ATOM 2946 C C . ALA A 1 382 ? 13.872 6.067 -28.033 1.00 40.69 382 ALA A C 1
ATOM 2948 O O . ALA A 1 382 ? 14.623 5.231 -28.517 1.00 40.69 382 ALA A O 1
ATOM 2949 N N . TYR A 1 383 ? 13.182 6.906 -28.829 1.00 40.78 383 TYR A N 1
ATOM 2950 C CA . TYR A 1 383 ? 13.353 6.885 -30.287 1.00 40.78 383 TYR A CA 1
ATOM 2951 C C . TYR A 1 383 ? 13.218 8.198 -31.078 1.00 40.78 383 TYR A C 1
ATOM 2953 O O . TYR A 1 383 ? 13.554 8.155 -32.260 1.00 40.78 383 TYR A O 1
ATOM 2961 N N . ILE A 1 384 ? 12.771 9.354 -30.551 1.00 37.12 384 ILE A N 1
ATOM 2962 C CA . ILE A 1 384 ? 12.726 10.590 -31.374 1.00 37.12 384 ILE A CA 1
ATOM 2963 C C . ILE A 1 384 ? 12.990 11.871 -30.559 1.00 37.12 384 ILE A C 1
ATOM 2965 O O . ILE A 1 384 ? 12.298 12.164 -29.590 1.00 37.12 384 ILE A O 1
ATOM 2969 N N . ASP A 1 385 ? 13.958 12.627 -31.079 1.00 42.72 385 ASP A N 1
ATOM 2970 C CA . ASP A 1 385 ? 14.565 13.893 -30.653 1.00 42.72 385 ASP A CA 1
ATOM 2971 C C . ASP A 1 385 ? 13.613 14.957 -30.047 1.00 42.72 385 ASP A C 1
ATOM 2973 O O . ASP A 1 385 ? 12.578 15.305 -30.628 1.00 42.72 385 ASP A O 1
ATOM 2977 N N . HIS A 1 386 ? 14.094 15.550 -28.946 1.00 35.69 386 HIS A N 1
ATOM 2978 C CA . HIS A 1 386 ? 13.708 16.804 -28.270 1.00 35.69 386 HIS A CA 1
ATOM 2979 C C . HIS A 1 386 ? 12.724 16.722 -27.082 1.00 35.69 386 HIS A C 1
ATOM 2981 O O . HIS A 1 386 ? 11.525 16.982 -27.191 1.00 35.69 386 HIS A O 1
ATOM 2987 N N . GLY A 1 387 ? 13.314 16.576 -25.884 1.00 44.09 387 GLY A N 1
ATOM 2988 C CA . GLY A 1 387 ? 12.900 17.300 -24.667 1.00 44.09 387 GLY A CA 1
ATOM 2989 C C . GLY A 1 387 ? 12.507 16.459 -23.450 1.00 44.09 387 GLY A C 1
ATOM 2990 O O . GLY A 1 387 ? 12.221 17.029 -22.397 1.00 44.09 387 GLY A O 1
ATOM 2991 N N . LEU A 1 388 ? 12.441 15.133 -23.589 1.00 47.47 388 LEU A N 1
ATOM 2992 C CA . LEU A 1 388 ? 11.637 14.258 -22.736 1.00 47.47 388 LEU A CA 1
ATOM 2993 C C . LEU A 1 388 ? 12.302 12.876 -22.626 1.00 47.47 388 LEU A C 1
ATOM 2995 O O . LEU A 1 388 ? 12.449 12.198 -23.630 1.00 47.47 388 LEU A O 1
ATOM 2999 N N . CYS A 1 389 ? 12.726 12.505 -21.412 1.00 54.06 389 CYS A N 1
ATOM 3000 C CA . CYS A 1 389 ? 13.385 11.243 -21.016 1.00 54.06 389 CYS A CA 1
ATOM 3001 C C . CYS A 1 389 ? 14.265 10.556 -22.102 1.00 54.06 389 CYS A C 1
ATOM 3003 O O . CYS A 1 389 ? 13.999 9.425 -22.494 1.00 54.06 389 CYS A O 1
ATOM 3005 N N . GLU A 1 390 ? 15.341 11.222 -22.551 1.00 47.56 390 GLU A N 1
ATOM 3006 C CA . GLU A 1 390 ? 16.327 10.682 -23.515 1.00 47.56 390 GLU A CA 1
ATOM 3007 C C . GLU A 1 390 ? 17.561 10.012 -22.846 1.00 47.56 390 GLU A C 1
ATOM 3009 O O . GLU A 1 390 ? 18.369 10.679 -22.201 1.00 47.56 390 GLU A O 1
ATOM 3014 N N . GLU A 1 391 ? 17.661 8.683 -23.036 1.00 54.41 391 GLU A N 1
ATOM 3015 C CA . GLU A 1 391 ? 18.777 7.843 -23.559 1.00 54.41 391 GLU A CA 1
ATOM 3016 C C . GLU A 1 391 ? 20.223 7.797 -22.951 1.00 54.41 391 GLU A C 1
ATOM 3018 O O . GLU A 1 391 ? 20.707 8.694 -22.266 1.00 54.41 391 GLU A O 1
ATOM 3023 N N . PRO A 1 392 ? 21.026 6.740 -23.234 1.00 48.69 392 PRO A N 1
ATOM 3024 C CA . PRO A 1 392 ? 21.071 5.417 -22.598 1.00 48.69 392 PRO A CA 1
ATOM 3025 C C . PRO A 1 392 ? 22.319 5.222 -21.701 1.00 48.69 392 PRO A C 1
ATOM 3027 O O . PRO A 1 392 ? 22.596 4.123 -21.217 1.00 48.69 392 PRO A O 1
ATOM 3030 N N . LYS A 1 393 ? 23.116 6.274 -21.478 1.00 54.47 393 LYS A N 1
ATOM 3031 C CA . LYS A 1 393 ? 24.335 6.218 -20.660 1.00 54.47 393 LYS A CA 1
ATOM 3032 C C . LYS A 1 393 ? 24.155 7.091 -19.439 1.00 54.47 393 LYS A C 1
ATOM 3034 O O . LYS A 1 393 ? 24.517 8.266 -19.447 1.00 54.47 393 LYS A O 1
ATOM 3039 N N . TYR A 1 394 ? 23.635 6.494 -18.368 1.00 61.03 394 TYR A N 1
ATOM 3040 C CA . TYR A 1 394 ? 23.733 7.122 -17.061 1.00 61.03 394 TYR A CA 1
ATOM 3041 C C . TYR A 1 394 ? 25.189 7.524 -16.824 1.00 61.03 394 TYR A C 1
ATOM 3043 O O . TYR A 1 394 ? 26.079 6.680 -16.961 1.00 61.03 394 TYR A O 1
ATOM 3051 N N . PRO A 1 395 ? 25.458 8.789 -16.472 1.00 69.38 395 PRO A N 1
ATOM 3052 C CA . PRO A 1 395 ? 26.810 9.200 -16.166 1.00 69.38 395 PRO A CA 1
ATOM 3053 C C . PRO A 1 395 ? 27.407 8.282 -15.097 1.00 69.38 395 PRO A C 1
ATOM 3055 O O . PRO A 1 395 ? 26.753 7.953 -14.101 1.00 69.38 395 PRO A O 1
ATOM 3058 N N . ASN A 1 396 ? 28.673 7.905 -15.281 1.00 75.44 396 ASN A N 1
ATOM 3059 C CA . ASN A 1 396 ? 29.418 7.093 -14.314 1.00 75.44 396 ASN A CA 1
ATOM 3060 C C . ASN A 1 396 ? 29.704 7.859 -12.998 1.00 75.44 396 ASN A C 1
ATOM 3062 O O . ASN A 1 396 ? 30.387 7.344 -12.124 1.00 75.44 396 ASN A O 1
ATOM 3066 N N . SER A 1 397 ? 29.213 9.097 -12.844 1.00 82.44 397 SER A N 1
ATOM 3067 C CA . SER A 1 397 ? 29.370 9.917 -11.642 1.00 82.44 397 SER A CA 1
ATOM 3068 C C . SER A 1 397 ? 28.024 10.383 -11.089 1.00 82.44 397 SER A C 1
ATOM 3070 O O . SER A 1 397 ? 27.076 10.643 -11.835 1.00 82.44 397 SER A O 1
ATOM 3072 N N . LEU A 1 398 ? 27.959 10.562 -9.764 1.00 83.19 398 LEU A N 1
ATOM 3073 C CA . LEU A 1 398 ? 26.764 11.079 -9.095 1.00 83.19 398 LEU A CA 1
ATOM 3074 C C . LEU A 1 398 ? 26.376 12.465 -9.613 1.00 83.19 398 LEU A C 1
ATOM 3076 O O . LEU A 1 398 ? 25.212 12.704 -9.910 1.00 83.19 398 LEU A O 1
ATOM 3080 N N . GLY A 1 399 ? 27.353 13.366 -9.751 1.00 84.88 399 GLY A N 1
ATOM 3081 C CA . GLY A 1 399 ? 27.111 14.728 -10.225 1.00 84.88 399 GLY A CA 1
ATOM 3082 C C . GLY A 1 399 ? 26.507 14.759 -11.628 1.00 84.88 399 GLY A C 1
ATOM 3083 O O . GLY A 1 399 ? 25.586 15.530 -11.872 1.00 84.88 399 GLY A O 1
ATOM 3084 N N . GLY A 1 400 ? 26.967 13.875 -12.521 1.00 80.12 400 GLY A N 1
ATOM 3085 C CA . GLY A 1 400 ? 26.376 13.736 -13.847 1.00 80.12 400 GLY A CA 1
ATOM 3086 C C . GLY A 1 400 ? 24.923 13.274 -13.773 1.00 80.12 400 GLY A C 1
ATOM 3087 O O . GLY A 1 400 ? 24.073 13.892 -14.399 1.00 80.12 400 GLY A O 1
ATOM 3088 N N . ARG A 1 401 ? 24.622 12.245 -12.967 1.00 78.06 401 ARG A N 1
ATOM 3089 C CA . ARG A 1 401 ? 23.248 11.745 -12.778 1.00 78.06 401 ARG A CA 1
ATOM 3090 C C . ARG A 1 401 ? 22.315 12.830 -12.233 1.00 78.06 401 ARG A C 1
ATOM 3092 O O . ARG A 1 401 ? 21.268 13.069 -12.816 1.00 78.06 401 ARG A O 1
ATOM 3099 N N . LEU A 1 402 ? 22.748 13.553 -11.196 1.00 82.31 402 LEU A N 1
ATOM 3100 C CA . LEU A 1 402 ? 21.992 14.660 -10.591 1.00 82.31 402 LEU A CA 1
ATOM 3101 C C . LEU A 1 402 ? 21.691 15.804 -11.573 1.00 82.31 402 LEU A C 1
ATOM 3103 O O . LEU A 1 402 ? 20.689 16.504 -11.400 1.00 82.31 402 LEU A O 1
ATOM 3107 N N . ALA A 1 403 ? 22.557 15.995 -12.572 1.00 79.88 403 ALA A N 1
ATOM 3108 C CA . ALA A 1 403 ? 22.442 17.035 -13.589 1.00 79.88 403 ALA A CA 1
ATOM 3109 C C . ALA A 1 403 ? 21.588 16.634 -14.805 1.00 79.88 403 ALA A C 1
ATOM 3111 O O . ALA A 1 403 ? 21.230 17.515 -15.586 1.00 79.88 403 ALA A O 1
ATOM 3112 N N . VAL A 1 404 ? 21.245 15.348 -14.977 1.00 73.50 404 VAL A N 1
ATOM 3113 C CA . VAL A 1 404 ? 20.364 14.901 -16.070 1.00 73.50 404 VAL A CA 1
ATOM 3114 C C . VAL A 1 404 ? 19.008 15.584 -15.930 1.00 73.50 404 VAL A C 1
ATOM 3116 O O . VAL A 1 404 ? 18.485 15.714 -14.827 1.00 73.50 404 VAL A O 1
ATOM 3119 N N . SER A 1 405 ? 18.414 16.023 -17.035 1.00 69.19 405 SER A N 1
ATOM 3120 C CA . SER A 1 405 ? 17.027 16.482 -17.086 1.00 69.19 405 SER A CA 1
ATOM 3121 C C . SER A 1 405 ? 16.132 15.334 -17.546 1.00 69.19 405 SER A C 1
ATOM 3123 O O . SER A 1 405 ? 16.202 14.934 -18.702 1.00 69.19 405 SER A O 1
ATOM 3125 N N . ALA A 1 406 ? 15.291 14.812 -16.656 1.00 65.56 406 ALA A N 1
ATOM 3126 C CA . ALA A 1 406 ? 14.374 13.710 -16.948 1.00 65.56 406 ALA A CA 1
ATOM 3127 C C . ALA A 1 406 ? 12.921 14.173 -16.791 1.00 65.56 406 ALA A C 1
ATOM 3129 O O . ALA A 1 406 ? 12.136 13.518 -16.114 1.00 65.56 406 ALA A O 1
ATOM 3130 N N . ILE A 1 407 ? 12.584 15.342 -17.345 1.00 66.12 407 ILE A N 1
ATOM 3131 C CA . ILE A 1 407 ? 11.235 15.913 -17.257 1.00 66.12 407 ILE A CA 1
ATOM 3132 C C . ILE A 1 407 ? 10.379 15.248 -18.347 1.00 66.12 407 ILE A C 1
ATOM 3134 O O . ILE A 1 407 ? 10.704 15.422 -19.517 1.00 66.12 407 ILE A O 1
ATOM 3138 N N . PRO A 1 408 ? 9.328 14.478 -18.014 1.00 66.56 408 PRO A N 1
ATOM 3139 C CA . PRO A 1 408 ? 8.411 13.909 -18.990 1.00 66.56 408 PRO A CA 1
ATOM 3140 C C . PRO A 1 408 ? 7.393 14.952 -19.448 1.00 66.56 408 PRO A C 1
ATOM 3142 O O . PRO A 1 408 ? 7.193 15.988 -18.810 1.00 66.56 408 PRO A O 1
ATOM 3145 N N . ASP A 1 409 ? 6.702 14.647 -20.544 1.00 64.62 409 ASP A N 1
ATOM 3146 C CA . ASP A 1 409 ? 5.694 15.538 -21.103 1.00 64.62 409 ASP A CA 1
ATOM 3147 C C . ASP A 1 409 ? 4.407 15.357 -20.325 1.00 64.62 409 ASP A C 1
ATOM 3149 O O . ASP A 1 409 ? 3.576 14.502 -20.630 1.00 64.62 409 ASP A O 1
ATOM 3153 N N . VAL A 1 410 ? 4.270 16.124 -19.252 1.00 58.22 410 VAL A N 1
ATOM 3154 C CA . VAL A 1 410 ? 3.110 16.028 -18.362 1.00 58.22 410 VAL A CA 1
ATOM 3155 C C . VAL A 1 410 ? 1.827 16.521 -19.057 1.00 58.22 410 VAL A C 1
ATOM 3157 O O . VAL A 1 410 ? 0.731 16.235 -18.582 1.00 58.22 410 VAL A O 1
ATOM 3160 N N . LEU A 1 411 ? 1.930 17.232 -20.189 1.00 60.81 411 LEU A N 1
ATOM 3161 C CA . LEU A 1 411 ? 0.792 17.822 -20.909 1.00 60.81 411 LEU A CA 1
ATOM 3162 C C . LEU A 1 411 ? 0.294 16.983 -22.094 1.00 60.81 411 LEU A C 1
ATOM 3164 O O . LEU A 1 411 ? -0.650 17.384 -22.778 1.00 60.81 411 LEU A O 1
ATOM 3168 N N . ARG A 1 412 ? 0.877 15.806 -22.326 1.00 72.50 412 ARG A N 1
ATOM 3169 C CA . ARG A 1 412 ? 0.359 14.824 -23.284 1.00 72.50 412 ARG A CA 1
ATOM 3170 C C . ARG A 1 412 ? -1.082 14.451 -22.970 1.00 72.50 412 ARG A C 1
ATOM 3172 O O . ARG A 1 412 ? -1.395 14.181 -21.818 1.00 72.50 412 ARG A O 1
ATOM 3179 N N . TRP A 1 413 ? -1.939 14.367 -23.990 1.00 76.25 413 TRP A N 1
ATOM 3180 C CA . TRP A 1 413 ? -3.378 14.101 -23.835 1.00 76.25 413 TRP A CA 1
ATOM 3181 C C . TRP A 1 413 ? -3.713 12.774 -23.129 1.00 76.25 413 TRP A C 1
ATOM 3183 O O . TRP A 1 413 ? -4.787 12.672 -22.540 1.00 76.25 413 TRP A O 1
ATOM 3193 N N . GLN A 1 414 ? -2.800 11.796 -23.109 1.00 78.00 414 GLN A N 1
ATOM 3194 C CA . GLN A 1 414 ? -2.939 10.549 -22.345 1.00 78.00 414 GLN A CA 1
ATOM 3195 C C . GLN A 1 414 ? -3.061 10.796 -20.827 1.00 78.00 414 GLN A C 1
ATOM 3197 O O . GLN A 1 414 ? -3.906 10.204 -20.154 1.00 78.00 414 GLN A O 1
ATOM 3202 N N . ALA A 1 415 ? -2.272 11.729 -20.284 1.00 79.00 415 ALA A N 1
ATOM 3203 C CA . ALA A 1 415 ? -2.244 12.047 -18.857 1.00 79.00 415 ALA A CA 1
ATOM 3204 C C . ALA A 1 415 ? -3.571 12.629 -18.311 1.00 79.00 415 ALA A C 1
ATOM 3206 O O . ALA A 1 415 ? -4.116 12.075 -17.350 1.00 79.00 415 ALA A O 1
ATOM 3207 N N . PRO A 1 416 ? -4.146 13.709 -18.889 1.00 84.88 416 PRO A N 1
ATOM 3208 C CA . PRO A 1 416 ? -5.427 14.234 -18.444 1.00 84.88 416 PRO A CA 1
ATOM 3209 C C . PRO A 1 416 ? -6.570 13.255 -18.720 1.00 84.88 416 PRO A C 1
ATOM 3211 O O . PRO A 1 416 ? -7.518 13.236 -17.942 1.00 84.88 416 PRO A O 1
ATOM 3214 N N . LEU A 1 417 ? -6.488 12.413 -19.760 1.00 88.62 417 LEU A N 1
ATOM 3215 C CA . LEU A 1 417 ? -7.505 11.392 -20.016 1.00 88.62 417 LEU A CA 1
ATOM 3216 C C . LEU A 1 417 ? -7.585 10.380 -18.865 1.00 88.62 417 LEU A C 1
ATOM 3218 O O . LEU A 1 417 ? -8.675 10.122 -18.356 1.00 88.62 417 LEU A O 1
ATOM 3222 N N . ALA A 1 418 ? -6.439 9.867 -18.412 1.00 89.38 418 ALA A N 1
ATOM 3223 C CA . ALA A 1 418 ? -6.364 8.955 -17.275 1.00 89.38 418 ALA A CA 1
ATOM 3224 C C . ALA A 1 418 ? -6.873 9.591 -15.973 1.00 89.38 418 ALA A C 1
ATOM 3226 O O . ALA A 1 418 ? -7.627 8.959 -15.233 1.00 89.38 418 ALA A O 1
ATOM 3227 N N . LEU A 1 419 ? -6.533 10.858 -15.715 1.00 89.38 419 LEU A N 1
ATOM 3228 C CA . LEU A 1 419 ? -7.042 11.585 -14.549 1.00 89.38 419 LEU A CA 1
ATOM 3229 C C . LEU A 1 419 ? -8.558 11.799 -14.618 1.00 89.38 419 LEU A C 1
ATOM 3231 O O . LEU A 1 419 ? -9.251 11.546 -13.637 1.00 89.38 419 LEU A O 1
ATOM 3235 N N . VAL A 1 420 ? -9.095 12.223 -15.766 1.00 91.50 420 VAL A N 1
ATOM 3236 C CA . VAL A 1 420 ? -10.546 12.392 -15.950 1.00 91.50 420 VAL A CA 1
ATOM 3237 C C . VAL A 1 420 ? -11.266 11.058 -15.775 1.00 91.50 420 VAL A C 1
ATOM 3239 O O . VAL A 1 420 ? -12.276 11.005 -15.072 1.00 91.50 420 VAL A O 1
ATOM 3242 N N . LEU A 1 421 ? -10.737 9.974 -16.348 1.00 94.38 421 LEU A N 1
ATOM 3243 C CA . LEU A 1 421 ? -11.314 8.648 -16.169 1.00 94.38 421 LEU A CA 1
ATOM 3244 C C . LEU A 1 421 ? -11.285 8.208 -14.705 1.00 94.38 421 LEU A C 1
ATOM 3246 O O . LEU A 1 421 ? -12.276 7.657 -14.240 1.00 94.38 421 LEU A O 1
ATOM 3250 N N . LEU A 1 422 ? -10.212 8.491 -13.959 1.00 93.69 422 LEU A N 1
ATOM 3251 C CA . LEU A 1 422 ? -10.170 8.218 -12.523 1.00 93.69 422 LEU A CA 1
ATOM 3252 C C . LEU A 1 422 ? -11.307 8.943 -11.788 1.00 93.69 422 LEU A C 1
ATOM 3254 O O . LEU A 1 422 ? -12.012 8.325 -10.996 1.00 93.69 422 LEU A O 1
ATOM 3258 N N . LEU A 1 423 ? -11.539 10.228 -12.071 1.00 92.75 423 LEU A N 1
ATOM 3259 C CA . LEU A 1 423 ? -12.629 10.984 -11.439 1.00 92.75 423 LEU A CA 1
ATOM 3260 C C . LEU A 1 423 ? -14.007 10.386 -11.774 1.00 92.75 423 LEU A C 1
ATOM 3262 O O . LEU A 1 423 ? -14.836 10.211 -10.877 1.00 92.75 423 LEU A O 1
ATOM 3266 N N . LEU A 1 424 ? -14.234 10.017 -13.039 1.00 93.81 424 LEU A N 1
ATOM 3267 C CA . LEU A 1 424 ? -15.463 9.350 -13.483 1.00 93.81 424 LEU A CA 1
ATOM 3268 C C . LEU A 1 424 ? -15.638 7.970 -12.838 1.00 93.81 424 LEU A C 1
ATOM 3270 O O . LEU A 1 424 ? -16.744 7.619 -12.429 1.00 93.81 424 LEU A O 1
ATOM 3274 N N . LEU A 1 425 ? -14.552 7.210 -12.704 1.00 94.94 425 LEU A N 1
ATOM 3275 C CA . LEU A 1 425 ? -14.536 5.916 -12.035 1.00 94.94 425 LEU A CA 1
ATOM 3276 C C . LEU A 1 425 ? -14.953 6.065 -10.568 1.00 94.94 425 LEU A C 1
ATOM 3278 O O . LEU A 1 425 ? -15.833 5.341 -10.114 1.00 94.94 425 LEU A O 1
ATOM 3282 N N . LEU A 1 426 ? -14.423 7.052 -9.841 1.00 94.00 426 LEU A N 1
ATOM 3283 C CA . LEU A 1 426 ? -14.820 7.311 -8.451 1.00 94.00 426 LEU A CA 1
ATOM 3284 C C . LEU A 1 426 ? -16.312 7.654 -8.316 1.00 94.00 426 LEU A C 1
ATOM 3286 O O . LEU A 1 426 ? -16.964 7.205 -7.371 1.00 94.00 426 LEU A O 1
ATOM 3290 N N . LEU A 1 427 ? -16.881 8.398 -9.271 1.00 93.94 427 LEU A N 1
ATOM 3291 C CA . LEU A 1 427 ? -18.324 8.660 -9.320 1.00 93.94 427 LEU A CA 1
ATOM 3292 C C . LEU A 1 427 ? -19.133 7.390 -9.589 1.00 93.94 427 LEU A C 1
ATOM 3294 O O . LEU A 1 427 ? -20.160 7.171 -8.944 1.00 93.94 427 LEU A O 1
ATOM 3298 N N . ALA A 1 428 ? -18.668 6.547 -10.511 1.00 94.31 428 ALA A N 1
ATOM 3299 C CA . ALA A 1 428 ? -19.303 5.270 -10.808 1.00 94.31 428 ALA A CA 1
ATOM 3300 C C . ALA A 1 428 ? -19.292 4.348 -9.578 1.00 94.31 428 ALA A C 1
ATOM 3302 O O . ALA A 1 428 ? -20.323 3.771 -9.242 1.00 94.31 428 ALA A O 1
ATOM 3303 N N . ILE A 1 429 ? -18.178 4.274 -8.846 1.00 94.69 429 ILE A N 1
ATOM 3304 C CA . ILE A 1 429 ? -18.076 3.496 -7.602 1.00 94.69 429 ILE A CA 1
ATOM 3305 C C . ILE A 1 429 ? -19.016 4.052 -6.541 1.00 94.69 429 ILE A C 1
ATOM 3307 O O . ILE A 1 429 ? -19.764 3.289 -5.932 1.00 94.69 429 ILE A O 1
ATOM 3311 N N . LYS A 1 430 ? -19.025 5.376 -6.341 1.00 93.62 430 LYS A N 1
ATOM 3312 C CA . LYS A 1 430 ? -19.939 6.033 -5.399 1.00 93.62 430 LYS A CA 1
ATOM 3313 C C . LYS A 1 430 ? -21.395 5.679 -5.716 1.00 93.62 430 LYS A C 1
ATOM 3315 O O . LYS A 1 430 ? -22.160 5.340 -4.813 1.00 93.62 430 LYS A O 1
ATOM 3320 N N . LEU A 1 431 ? -21.770 5.702 -6.997 1.00 93.31 431 LEU A N 1
ATOM 3321 C CA . LEU A 1 431 ? -23.097 5.297 -7.451 1.00 93.31 431 LEU A CA 1
ATOM 3322 C C . LEU A 1 431 ? -23.370 3.813 -7.166 1.00 93.31 431 LEU A C 1
ATOM 3324 O O . LEU A 1 431 ? -24.425 3.496 -6.626 1.00 93.31 431 LEU A O 1
ATOM 3328 N N . LEU A 1 432 ? -22.437 2.910 -7.474 1.00 92.94 432 LEU A N 1
ATOM 3329 C CA . LEU A 1 432 ? -22.595 1.471 -7.230 1.00 92.94 432 LEU A CA 1
ATOM 3330 C C . LEU A 1 432 ? -22.759 1.149 -5.740 1.00 92.94 432 LEU A C 1
ATOM 3332 O O . LEU A 1 432 ? -23.646 0.378 -5.377 1.00 92.94 432 LEU A O 1
ATOM 3336 N N . VAL A 1 433 ? -21.962 1.776 -4.870 1.00 92.50 433 VAL A N 1
ATOM 3337 C CA . VAL A 1 433 ? -22.076 1.630 -3.411 1.00 92.50 433 VAL A CA 1
ATOM 3338 C C . VAL A 1 433 ? -23.426 2.157 -2.922 1.00 92.50 433 VAL A C 1
ATOM 3340 O O . VAL A 1 433 ? -24.122 1.465 -2.179 1.00 92.50 433 VAL A O 1
ATOM 3343 N N . ARG A 1 434 ? -23.853 3.337 -3.395 1.00 92.81 434 ARG A N 1
ATOM 3344 C CA . ARG A 1 434 ? -25.176 3.889 -3.071 1.00 92.81 434 ARG A CA 1
ATOM 3345 C C . ARG A 1 434 ? -26.299 2.949 -3.507 1.00 92.81 434 ARG A C 1
ATOM 3347 O O . ARG A 1 434 ? -27.204 2.698 -2.720 1.00 92.81 434 ARG A O 1
ATOM 3354 N N . LEU A 1 435 ? -26.245 2.423 -4.731 1.00 92.25 435 LEU A N 1
ATOM 3355 C CA . LEU A 1 435 ? -27.255 1.503 -5.258 1.00 92.25 435 LEU A CA 1
ATOM 3356 C C . LEU A 1 435 ? -27.300 0.199 -4.457 1.00 92.25 435 LEU A C 1
ATOM 3358 O O . LEU A 1 435 ? -28.390 -0.254 -4.118 1.00 92.25 435 LEU A O 1
ATOM 3362 N N . ARG A 1 436 ? -26.141 -0.373 -4.098 1.00 90.62 436 ARG A N 1
ATOM 3363 C CA . ARG A 1 436 ? -26.062 -1.596 -3.281 1.00 90.62 436 ARG A CA 1
ATOM 3364 C C . ARG A 1 436 ? -26.844 -1.450 -1.976 1.00 90.62 436 ARG A C 1
ATOM 3366 O O . ARG A 1 436 ? -27.598 -2.352 -1.630 1.00 90.62 436 ARG A O 1
ATOM 3373 N N . PHE A 1 437 ? -26.697 -0.322 -1.285 1.00 91.44 437 PHE A N 1
ATOM 3374 C CA . PHE A 1 437 ? -27.384 -0.073 -0.016 1.00 91.44 437 PHE A CA 1
ATOM 3375 C C . PHE A 1 437 ? -28.831 0.404 -0.182 1.00 91.44 437 PHE A C 1
ATOM 3377 O O . PHE A 1 437 ? -29.701 -0.014 0.582 1.00 91.44 437 PHE A O 1
ATOM 3384 N N . ALA A 1 438 ? -29.124 1.197 -1.216 1.00 89.62 438 ALA A N 1
ATOM 3385 C CA . ALA A 1 438 ? -30.479 1.670 -1.505 1.00 89.62 438 ALA A CA 1
ATOM 3386 C C . ALA A 1 438 ? -31.462 0.525 -1.815 1.00 89.62 438 ALA A C 1
ATOM 3388 O O . ALA A 1 438 ? -32.658 0.655 -1.562 1.00 89.62 438 ALA A O 1
ATOM 3389 N N . LEU A 1 439 ? -30.967 -0.610 -2.327 1.00 88.38 439 LEU A N 1
ATOM 3390 C CA . LEU A 1 439 ? -31.769 -1.821 -2.537 1.00 88.38 439 LEU A CA 1
ATOM 3391 C C . LEU A 1 439 ? -32.248 -2.477 -1.229 1.00 88.38 439 LEU A C 1
ATOM 3393 O O . LEU A 1 439 ? -33.218 -3.231 -1.259 1.00 88.38 439 LEU A O 1
ATOM 3397 N N . LEU A 1 440 ? -31.582 -2.213 -0.100 1.00 89.00 440 LEU A N 1
ATOM 3398 C CA . LEU A 1 440 ? -31.960 -2.722 1.225 1.00 89.00 440 LEU A CA 1
ATOM 3399 C C . LEU A 1 440 ? -32.750 -1.689 2.028 1.00 89.00 440 LEU A C 1
ATOM 3401 O O . LEU A 1 440 ? -33.712 -2.039 2.705 1.00 89.00 440 LEU A O 1
ATOM 3405 N N . SER A 1 441 ? -32.349 -0.420 1.943 1.00 88.88 441 SER A N 1
ATOM 3406 C CA . SER A 1 441 ? -32.986 0.687 2.649 1.00 88.88 441 SER A CA 1
ATOM 3407 C C . SER A 1 441 ? -33.176 1.868 1.704 1.00 88.88 441 SER A C 1
ATOM 3409 O O . SER A 1 441 ? -32.225 2.564 1.351 1.00 88.88 441 SER A O 1
ATOM 3411 N N . SER A 1 442 ? -34.423 2.122 1.304 1.00 82.94 442 SER A N 1
ATOM 3412 C CA . SER A 1 442 ? -34.764 3.207 0.375 1.00 82.94 442 SER A CA 1
ATOM 3413 C C . SER A 1 442 ? -34.500 4.605 0.943 1.00 82.94 442 SER A C 1
ATOM 3415 O O . SER A 1 442 ? -34.433 5.562 0.178 1.00 82.94 442 SER A O 1
ATOM 3417 N N . SER A 1 443 ? -34.367 4.733 2.268 1.00 86.06 443 SER A N 1
ATOM 3418 C CA . SER A 1 443 ? -34.029 5.983 2.958 1.00 86.06 443 SER A CA 1
ATOM 3419 C C . SER A 1 443 ? -32.526 6.158 3.193 1.00 86.06 443 SER A C 1
ATOM 3421 O O . SER A 1 443 ? -32.126 7.140 3.812 1.00 86.06 443 SER A O 1
ATOM 3423 N N . PHE A 1 444 ? -31.685 5.216 2.753 1.00 89.44 444 PHE A N 1
ATOM 3424 C CA . PHE A 1 444 ? -30.243 5.302 2.958 1.00 89.44 444 PHE A CA 1
ATOM 3425 C C . PHE A 1 444 ? -29.614 6.432 2.133 1.00 89.44 444 PHE A C 1
ATOM 3427 O O . PHE A 1 444 ? -29.774 6.507 0.911 1.00 89.44 444 PHE A O 1
ATOM 3434 N N . SER A 1 445 ? -28.823 7.263 2.810 1.00 90.38 445 SER A N 1
ATOM 3435 C CA . SER A 1 445 ? -28.012 8.318 2.213 1.00 90.38 445 SER A CA 1
ATOM 3436 C C . SER A 1 445 ? -26.533 8.003 2.415 1.00 90.38 445 SER A C 1
ATOM 3438 O O . SER A 1 445 ? -26.033 7.951 3.540 1.00 90.38 445 SER A O 1
ATOM 3440 N N . LEU A 1 446 ? -25.822 7.784 1.304 1.00 90.38 446 LEU A N 1
ATOM 3441 C CA . LEU A 1 446 ? -24.380 7.538 1.338 1.00 90.38 446 LEU A CA 1
ATOM 3442 C C . LEU A 1 446 ? -23.620 8.776 1.827 1.00 90.38 446 LEU A C 1
ATOM 3444 O O . LEU A 1 446 ? -22.654 8.635 2.565 1.00 90.38 446 LEU A O 1
ATOM 3448 N N . ASP A 1 447 ? -24.058 9.971 1.432 1.00 89.75 447 ASP A N 1
ATOM 3449 C CA . ASP A 1 447 ? -23.380 11.219 1.788 1.00 89.75 447 ASP A CA 1
ATOM 3450 C C . ASP A 1 447 ? -23.466 11.469 3.304 1.00 89.75 447 ASP A C 1
ATOM 3452 O O . ASP A 1 447 ? -22.451 11.770 3.934 1.00 89.75 447 ASP A O 1
ATOM 3456 N N . ASP A 1 448 ? -24.631 11.221 3.913 1.00 88.00 448 ASP A N 1
ATOM 3457 C CA . ASP A 1 448 ? -24.809 11.352 5.365 1.00 88.00 448 ASP A CA 1
ATOM 3458 C C . ASP A 1 448 ? -24.001 10.302 6.134 1.00 88.00 448 ASP A C 1
ATOM 3460 O O . ASP A 1 448 ? -23.346 10.633 7.120 1.00 88.00 448 ASP A O 1
ATOM 3464 N N . SER A 1 449 ? -23.964 9.054 5.647 1.00 89.75 449 SER A N 1
ATOM 3465 C CA . SER A 1 449 ? -23.141 8.000 6.257 1.00 89.75 449 SER A CA 1
ATOM 3466 C C . SER A 1 449 ? -21.639 8.298 6.150 1.00 89.75 449 SER A C 1
ATOM 3468 O O . SER A 1 449 ? -20.886 8.031 7.079 1.00 89.75 449 SER A O 1
ATOM 3470 N N . LEU A 1 450 ? -21.168 8.895 5.051 1.00 89.00 450 LEU A N 1
ATOM 3471 C CA . LEU A 1 450 ? -19.765 9.315 4.943 1.00 89.00 450 LEU A CA 1
ATOM 3472 C C . LEU A 1 450 ? -19.444 10.520 5.845 1.00 89.00 450 LEU A C 1
ATOM 3474 O O . LEU A 1 450 ? -18.302 10.674 6.283 1.00 89.00 450 LEU A O 1
ATOM 3478 N N . ALA A 1 451 ? -20.432 11.373 6.123 1.00 86.75 451 ALA A N 1
ATOM 3479 C CA . ALA A 1 451 ? -20.303 12.534 6.998 1.00 86.75 451 ALA A CA 1
ATOM 3480 C C . ALA A 1 451 ? -20.453 12.206 8.493 1.00 86.75 451 ALA A C 1
ATOM 3482 O O . ALA A 1 451 ? -20.060 13.018 9.343 1.00 86.75 451 ALA A O 1
ATOM 3483 N N . ASP A 1 452 ? -21.029 11.057 8.836 1.00 88.00 452 ASP A N 1
ATOM 3484 C CA . ASP A 1 452 ? -21.214 10.617 10.212 1.00 88.00 452 ASP A CA 1
ATOM 3485 C C . ASP A 1 452 ? -19.975 9.869 10.730 1.00 88.00 452 ASP A C 1
ATOM 3487 O O . ASP A 1 452 ? -19.508 8.891 10.153 1.00 88.00 452 ASP A O 1
ATOM 3491 N N . ALA A 1 453 ? -19.426 10.348 11.848 1.00 84.88 453 ALA A N 1
ATOM 3492 C CA . ALA A 1 453 ? -18.293 9.712 12.513 1.00 84.88 453 ALA A CA 1
ATOM 3493 C C . ALA A 1 453 ? -18.677 8.409 13.226 1.00 84.88 453 ALA A C 1
ATOM 3495 O O . ALA A 1 453 ? -17.787 7.626 13.559 1.00 84.88 453 ALA A O 1
ATOM 3496 N N . SER A 1 454 ? -19.972 8.190 13.473 1.00 85.31 454 SER A N 1
ATOM 3497 C CA . SER A 1 454 ? -20.476 6.965 14.086 1.00 85.31 454 SER A CA 1
ATOM 3498 C C . SER A 1 454 ? -20.566 5.795 13.103 1.00 85.31 454 SER A C 1
ATOM 3500 O O . SER A 1 454 ? -20.592 4.658 13.554 1.00 85.31 454 SER A O 1
ATOM 3502 N N . THR A 1 455 ? -20.538 6.059 11.788 1.00 86.50 455 THR A N 1
ATOM 3503 C CA . THR A 1 455 ? -20.607 5.030 10.742 1.00 86.50 455 THR A CA 1
ATOM 3504 C C . THR A 1 455 ? -19.303 4.946 9.955 1.00 86.50 455 THR A C 1
ATOM 3506 O O . THR A 1 455 ? -19.084 5.664 8.978 1.00 86.50 455 THR A O 1
ATOM 3509 N N . SER A 1 456 ? -18.404 4.063 10.382 1.00 89.56 456 SER A N 1
ATOM 3510 C CA . SER A 1 456 ? -17.085 3.902 9.758 1.00 89.56 456 SER A CA 1
ATOM 3511 C C . SER A 1 456 ? -17.062 2.830 8.663 1.00 89.56 456 SER A C 1
ATOM 3513 O O . SER A 1 456 ? -16.274 2.933 7.719 1.00 89.56 456 SER A O 1
ATOM 3515 N N . ALA A 1 457 ? -17.930 1.818 8.744 1.00 93.62 457 ALA A N 1
ATOM 3516 C CA . ALA A 1 457 ? -17.951 0.665 7.846 1.00 93.62 457 ALA A CA 1
ATOM 3517 C C . ALA A 1 457 ? -18.133 1.069 6.374 1.00 93.62 457 ALA A C 1
ATOM 3519 O O . ALA A 1 457 ? -17.363 0.648 5.506 1.00 93.62 457 ALA A O 1
ATOM 3520 N N . THR A 1 458 ? -19.097 1.949 6.095 1.00 92.62 458 THR A N 1
ATOM 3521 C CA . THR A 1 458 ? -19.376 2.460 4.745 1.00 92.62 458 THR A CA 1
ATOM 3522 C C . THR A 1 458 ? -18.164 3.166 4.136 1.00 92.62 458 THR A C 1
ATOM 3524 O O . THR A 1 458 ? -17.824 2.928 2.974 1.00 92.62 458 THR A O 1
ATOM 3527 N N . ALA A 1 459 ? -17.479 4.008 4.918 1.00 92.44 459 ALA A N 1
ATOM 3528 C CA . ALA A 1 459 ? -16.312 4.753 4.454 1.00 92.44 459 ALA A CA 1
ATOM 3529 C C . ALA A 1 459 ? -15.123 3.828 4.148 1.00 92.44 459 ALA A C 1
ATOM 3531 O O . ALA A 1 459 ? -14.465 4.000 3.123 1.00 92.44 459 ALA A O 1
ATOM 3532 N N . ILE A 1 460 ? -14.885 2.812 4.986 1.00 95.56 460 ILE A N 1
ATOM 3533 C CA . ILE A 1 460 ? -13.826 1.808 4.790 1.00 95.56 460 ILE A CA 1
ATOM 3534 C C . ILE A 1 460 ? -14.066 1.006 3.509 1.00 95.56 460 ILE A C 1
ATOM 3536 O O . ILE A 1 460 ? -13.156 0.850 2.694 1.00 95.56 460 ILE A O 1
ATOM 3540 N N . VAL A 1 461 ? -15.294 0.525 3.298 1.00 95.44 461 VAL A N 1
ATOM 3541 C CA . VAL A 1 461 ? -15.649 -0.244 2.096 1.00 95.44 461 VAL A CA 1
ATOM 3542 C C . VAL A 1 461 ? -15.540 0.613 0.844 1.00 95.44 461 VAL A C 1
ATOM 3544 O O . VAL A 1 461 ? -15.002 0.167 -0.170 1.00 95.44 461 VAL A O 1
ATOM 3547 N N . PHE A 1 462 ? -16.001 1.862 0.900 1.00 95.38 462 PHE A N 1
ATOM 3548 C CA . PHE A 1 462 ? -15.861 2.773 -0.228 1.00 95.38 462 PHE A CA 1
ATOM 3549 C C . PHE A 1 462 ? -14.387 3.088 -0.529 1.00 95.38 462 PHE A C 1
ATOM 3551 O O . PHE A 1 462 ? -14.001 3.101 -1.701 1.00 95.38 462 PHE A O 1
ATOM 3558 N N . ALA A 1 463 ? -13.545 3.245 0.498 1.00 95.69 463 ALA A N 1
ATOM 3559 C CA . ALA A 1 463 ? -12.102 3.420 0.347 1.00 95.69 463 ALA A CA 1
ATOM 3560 C C . ALA A 1 463 ? -11.449 2.194 -0.310 1.00 95.69 463 ALA A C 1
ATOM 3562 O O . ALA A 1 463 ? -10.729 2.334 -1.297 1.00 95.69 463 ALA A O 1
ATOM 3563 N N . GLY A 1 464 ? -11.749 0.987 0.178 1.00 96.50 464 GLY A N 1
ATOM 3564 C CA . GLY A 1 464 ? -11.205 -0.265 -0.353 1.00 96.50 464 GLY A CA 1
ATOM 3565 C C . GLY A 1 464 ? -11.609 -0.541 -1.802 1.00 96.50 464 GLY A C 1
ATOM 3566 O O . GLY A 1 464 ? -10.752 -0.872 -2.622 1.00 96.50 464 GLY A O 1
ATOM 3567 N N . HIS A 1 465 ? -12.886 -0.349 -2.149 1.00 95.31 465 HIS A N 1
ATOM 3568 C CA . HIS A 1 465 ? -13.353 -0.480 -3.533 1.00 95.31 465 HIS A CA 1
ATOM 3569 C C . HIS A 1 465 ? -12.704 0.544 -4.456 1.00 95.31 465 HIS A C 1
ATOM 3571 O O . HIS A 1 465 ? -12.235 0.182 -5.536 1.00 95.31 465 HIS A O 1
ATOM 3577 N N . SER A 1 466 ? -12.651 1.805 -4.025 1.00 96.06 466 SER A N 1
ATOM 3578 C CA . SER A 1 466 ? -12.059 2.876 -4.823 1.00 96.06 466 SER A CA 1
ATOM 3579 C C . SER A 1 466 ? -10.570 2.660 -5.045 1.00 96.06 466 SER A C 1
ATOM 3581 O O . SER A 1 466 ? -10.093 2.801 -6.166 1.00 96.06 466 SER A O 1
ATOM 3583 N N . PHE A 1 467 ? -9.841 2.249 -4.006 1.00 97.31 467 PHE A N 1
ATOM 3584 C CA . PHE A 1 467 ? -8.424 1.939 -4.122 1.00 97.31 467 PHE A CA 1
ATOM 3585 C C . PHE A 1 467 ? -8.187 0.709 -5.007 1.00 97.31 467 PHE A C 1
ATOM 3587 O O . PHE A 1 467 ? -7.378 0.774 -5.927 1.00 97.31 467 PHE A O 1
ATOM 3594 N N . GLY A 1 468 ? -8.930 -0.385 -4.801 1.00 96.94 468 GLY A N 1
ATOM 3595 C CA . GLY A 1 468 ? -8.811 -1.611 -5.597 1.00 96.94 468 GLY A CA 1
ATOM 3596 C C . GLY A 1 468 ? -9.103 -1.400 -7.086 1.00 96.94 468 GLY A C 1
ATOM 3597 O O . GLY A 1 468 ? -8.300 -1.793 -7.928 1.00 96.94 468 GLY A O 1
ATOM 3598 N N . GLN A 1 469 ? -10.207 -0.730 -7.430 1.00 95.75 469 GLN A N 1
ATOM 3599 C CA . GLN A 1 469 ? -10.520 -0.396 -8.828 1.00 95.75 469 GLN A CA 1
ATOM 3600 C C . GLN A 1 469 ? -9.575 0.664 -9.399 1.00 95.75 469 GLN A C 1
ATOM 3602 O O . GLN A 1 469 ? -9.223 0.627 -10.574 1.00 95.75 469 GLN A O 1
ATOM 3607 N N . GLY A 1 470 ? -9.100 1.579 -8.563 1.00 96.44 470 GLY A N 1
ATOM 3608 C CA . GLY A 1 470 ? -8.047 2.505 -8.933 1.00 96.44 470 GLY A CA 1
ATOM 3609 C C . GLY A 1 470 ? -6.753 1.807 -9.350 1.00 96.44 470 GLY A C 1
ATOM 3610 O O . GLY A 1 470 ? -6.155 2.184 -10.353 1.00 96.44 470 GLY A O 1
ATOM 3611 N N . LEU A 1 471 ? -6.340 0.759 -8.630 1.00 96.69 471 LEU A N 1
ATOM 3612 C CA . LEU A 1 471 ? -5.176 -0.046 -9.008 1.00 96.69 471 LEU A CA 1
ATOM 3613 C C . LEU A 1 471 ? -5.362 -0.720 -10.372 1.00 96.69 471 LEU A C 1
ATOM 3615 O O . LEU A 1 471 ? -4.397 -0.820 -11.122 1.00 96.69 471 LEU A O 1
ATOM 3619 N N . VAL A 1 472 ? -6.583 -1.127 -10.730 1.00 95.19 472 VAL A N 1
ATOM 3620 C CA . VAL A 1 472 ? -6.879 -1.618 -12.086 1.00 95.19 472 VAL A CA 1
ATOM 3621 C C . VAL A 1 472 ? -6.547 -0.547 -13.124 1.00 95.19 472 VAL A C 1
ATOM 3623 O O . VAL A 1 472 ? -5.785 -0.822 -14.046 1.00 95.19 472 VAL A O 1
ATOM 3626 N N . LEU A 1 473 ? -7.058 0.677 -12.947 1.00 94.75 473 LEU A N 1
ATOM 3627 C CA . LEU A 1 473 ? -6.784 1.796 -13.854 1.00 94.75 473 LEU A CA 1
ATOM 3628 C C . LEU A 1 473 ? -5.285 2.125 -13.927 1.00 94.75 473 LEU A C 1
ATOM 3630 O O . LEU A 1 473 ? -4.763 2.369 -15.009 1.00 94.75 473 LEU A O 1
ATOM 3634 N N . VAL A 1 474 ? -4.585 2.093 -12.790 1.00 94.31 474 VAL A N 1
ATOM 3635 C CA . VAL A 1 474 ? -3.123 2.251 -12.733 1.00 94.31 474 VAL A CA 1
ATOM 3636 C C . VAL A 1 474 ? -2.421 1.171 -13.567 1.00 94.31 474 VAL A C 1
ATOM 3638 O O . VAL A 1 474 ? -1.509 1.482 -14.328 1.00 94.31 474 VAL A O 1
ATOM 3641 N N . GLY A 1 475 ? -2.874 -0.083 -13.490 1.00 90.44 475 GLY A N 1
ATOM 3642 C CA . GLY A 1 475 ? -2.351 -1.168 -14.321 1.00 90.44 475 GLY A CA 1
ATOM 3643 C C . GLY A 1 475 ? -2.508 -0.880 -15.816 1.00 90.44 475 GLY A C 1
ATOM 3644 O O . GLY A 1 475 ? -1.533 -0.966 -16.554 1.00 90.44 475 GLY A O 1
ATOM 3645 N N . VAL A 1 476 ? -3.698 -0.450 -16.246 1.00 89.81 476 VAL A N 1
ATOM 3646 C CA . VAL A 1 476 ? -3.974 -0.103 -17.655 1.00 89.81 476 VAL A CA 1
ATOM 3647 C C . VAL A 1 476 ? -3.144 1.097 -18.120 1.00 89.81 476 VAL A C 1
ATOM 3649 O O . VAL A 1 476 ? -2.591 1.089 -19.214 1.00 89.81 476 VAL A O 1
ATOM 3652 N N . ALA A 1 477 ? -2.998 2.120 -17.276 1.00 89.19 477 ALA A N 1
ATOM 3653 C CA . ALA A 1 477 ? -2.227 3.323 -17.591 1.00 89.19 477 ALA A CA 1
ATOM 3654 C C . ALA A 1 477 ? -0.706 3.086 -17.672 1.00 89.19 477 ALA A C 1
ATOM 3656 O O . ALA A 1 477 ? 0.024 3.984 -18.088 1.00 89.19 477 ALA A O 1
ATOM 3657 N N . THR A 1 478 ? -0.216 1.908 -17.266 1.00 85.25 478 THR A N 1
ATOM 3658 C CA . THR A 1 478 ? 1.215 1.572 -17.318 1.00 85.25 478 THR A CA 1
ATOM 3659 C C . THR A 1 478 ? 1.716 1.504 -18.764 1.00 85.25 478 THR A C 1
ATOM 3661 O O . THR A 1 478 ? 2.788 2.034 -19.062 1.00 85.25 478 THR A O 1
ATOM 3664 N N . CYS A 1 479 ? 0.914 0.938 -19.669 1.00 78.31 479 CYS A N 1
ATOM 3665 C CA . CYS A 1 479 ? 1.265 0.742 -21.074 1.00 78.31 479 CYS A CA 1
ATOM 3666 C C . CYS A 1 479 ? 0.412 1.635 -21.976 1.00 78.31 479 CYS A C 1
ATOM 3668 O O . CYS A 1 479 ? -0.627 1.226 -22.489 1.00 78.31 479 CYS A O 1
ATOM 3670 N N . ALA A 1 480 ? 0.827 2.894 -22.127 1.00 77.88 480 ALA A N 1
ATOM 3671 C CA . ALA A 1 480 ? 0.105 3.861 -22.942 1.00 77.88 480 ALA A CA 1
ATOM 3672 C C . ALA A 1 480 ? 0.421 3.703 -24.441 1.00 77.88 480 ALA A C 1
ATOM 3674 O O . ALA A 1 480 ? 1.581 3.787 -24.841 1.00 77.88 480 ALA A O 1
ATOM 3675 N N . ASP A 1 481 ? -0.613 3.550 -25.277 1.00 78.25 481 ASP A N 1
ATOM 3676 C CA . ASP A 1 481 ? -0.479 3.639 -26.738 1.00 78.25 481 ASP A CA 1
ATOM 3677 C C . ASP A 1 481 ? -0.156 5.091 -27.160 1.00 78.25 481 ASP A C 1
ATOM 3679 O O . ASP A 1 481 ? -0.658 6.078 -26.599 1.00 78.25 481 ASP A O 1
ATOM 3683 N N . ALA A 1 482 ? 0.716 5.230 -28.160 1.00 78.00 482 ALA A N 1
ATOM 3684 C CA . ALA A 1 482 ? 1.074 6.516 -28.748 1.00 78.00 482 ALA A CA 1
ATOM 3685 C C . ALA A 1 482 ? -0.117 7.172 -29.472 1.00 78.00 482 ALA A C 1
ATOM 3687 O O . ALA A 1 482 ? -0.238 8.401 -29.483 1.00 78.00 482 ALA A O 1
ATOM 3688 N N . ASP A 1 483 ? -1.007 6.369 -30.058 1.00 84.62 483 ASP A N 1
ATOM 3689 C CA . ASP A 1 483 ? -2.264 6.823 -30.635 1.00 84.62 483 ASP A CA 1
ATOM 3690 C C . ASP A 1 483 ? -3.287 7.094 -29.531 1.00 84.62 483 ASP A C 1
ATOM 3692 O O . ASP A 1 483 ? -3.736 6.199 -28.819 1.00 84.62 483 ASP A O 1
ATOM 3696 N N . VAL A 1 484 ? -3.693 8.358 -29.413 1.00 84.81 484 VAL A N 1
ATOM 3697 C CA . VAL A 1 484 ? -4.618 8.810 -28.364 1.00 84.81 484 VAL A CA 1
ATOM 3698 C C . VAL A 1 484 ? -5.980 8.111 -28.460 1.00 84.81 484 VAL A C 1
ATOM 3700 O O . VAL A 1 484 ? -6.623 7.892 -27.436 1.00 84.81 484 VAL A O 1
ATOM 3703 N N . GLY A 1 485 ? -6.430 7.751 -29.668 1.00 87.69 485 GLY A N 1
ATOM 3704 C CA . GLY A 1 485 ? -7.710 7.079 -29.885 1.00 87.69 485 GLY A CA 1
ATOM 3705 C C . GLY A 1 485 ? -7.700 5.635 -29.385 1.00 87.69 485 GLY A C 1
ATOM 3706 O O . GLY A 1 485 ? -8.605 5.241 -28.649 1.00 87.69 485 GLY A O 1
ATOM 3707 N N . ARG A 1 486 ? -6.663 4.868 -29.738 1.00 85.12 486 ARG A N 1
ATOM 3708 C CA . ARG A 1 486 ? -6.434 3.514 -29.214 1.00 85.12 486 ARG A CA 1
ATOM 3709 C C . ARG A 1 486 ? -6.169 3.532 -27.719 1.00 85.12 486 ARG A C 1
ATOM 3711 O O . ARG A 1 486 ? -6.850 2.816 -26.999 1.00 85.12 486 ARG A O 1
ATOM 3718 N N . HIS A 1 487 ? -5.318 4.441 -27.243 1.00 86.19 487 HIS A N 1
ATOM 3719 C CA . HIS A 1 487 ? -5.076 4.611 -25.813 1.00 86.19 487 HIS A CA 1
ATOM 3720 C C . HIS A 1 487 ? -6.377 4.866 -25.050 1.00 86.19 487 HIS A C 1
ATOM 3722 O O . HIS A 1 487 ? -6.612 4.250 -24.017 1.00 86.19 487 HIS A O 1
ATOM 3728 N N . ALA A 1 488 ? -7.256 5.730 -25.567 1.00 89.50 488 ALA A N 1
ATOM 3729 C CA . ALA A 1 488 ? -8.565 5.938 -24.968 1.00 89.50 488 ALA A CA 1
ATOM 3730 C C . ALA A 1 488 ? -9.401 4.652 -24.978 1.00 89.50 488 ALA A C 1
ATOM 3732 O O . ALA A 1 488 ? -9.943 4.276 -23.941 1.00 89.50 488 ALA A O 1
ATOM 3733 N N . ALA A 1 489 ? -9.498 3.963 -26.117 1.00 89.44 489 ALA A N 1
ATOM 3734 C CA . ALA A 1 489 ? -10.258 2.721 -26.225 1.00 89.44 489 ALA A CA 1
ATOM 3735 C C . ALA A 1 489 ? -9.778 1.654 -25.227 1.00 89.44 489 ALA A C 1
ATOM 3737 O O . ALA A 1 489 ? -10.608 1.069 -24.530 1.00 89.44 489 ALA A O 1
ATOM 3738 N N . ASP A 1 490 ? -8.465 1.468 -25.098 1.00 87.69 490 ASP A N 1
ATOM 3739 C CA . ASP A 1 490 ? -7.858 0.533 -24.152 1.00 87.69 490 ASP A CA 1
ATOM 3740 C C . ASP A 1 490 ? -8.113 0.965 -22.712 1.00 87.69 490 ASP A C 1
ATOM 3742 O O . ASP A 1 490 ? -8.596 0.177 -21.898 1.00 87.69 490 ASP A O 1
ATOM 3746 N N . LEU A 1 491 ? -7.879 2.243 -22.410 1.00 90.75 491 LEU A N 1
ATOM 3747 C CA . LEU A 1 491 ? -8.074 2.804 -21.083 1.00 90.75 491 LEU A CA 1
ATOM 3748 C C . LEU A 1 491 ? -9.524 2.624 -20.602 1.00 90.75 491 LEU A C 1
ATOM 3750 O O . LEU A 1 491 ? -9.748 2.132 -19.496 1.00 90.75 491 LEU A O 1
ATOM 3754 N N . PHE A 1 492 ? -10.518 2.962 -21.429 1.00 91.94 492 PHE A N 1
ATOM 3755 C CA . PHE A 1 492 ? -11.934 2.774 -21.096 1.00 91.94 492 PHE A CA 1
ATOM 3756 C C . PHE A 1 492 ? -12.337 1.292 -21.081 1.00 91.94 492 PHE A C 1
ATOM 3758 O O . PHE A 1 492 ? -13.008 0.851 -20.145 1.00 91.94 492 PHE A O 1
ATOM 3765 N N . GLY A 1 493 ? -11.941 0.522 -22.097 1.00 92.19 493 GLY A N 1
ATOM 3766 C CA . GLY A 1 493 ? -12.333 -0.875 -22.274 1.00 92.19 493 GLY A CA 1
ATOM 3767 C C . GLY A 1 493 ? -11.807 -1.774 -21.160 1.00 92.19 493 GLY A C 1
ATOM 3768 O O . GLY A 1 493 ? -12.585 -2.463 -20.496 1.00 92.19 493 GLY A O 1
ATOM 3769 N N . TRP A 1 494 ? -10.504 -1.718 -20.889 1.00 91.75 494 TRP A N 1
ATOM 3770 C CA . TRP A 1 494 ? -9.877 -2.529 -19.849 1.00 91.75 494 TRP A CA 1
ATOM 3771 C C . TRP A 1 494 ? -10.277 -2.102 -18.439 1.00 91.75 494 TRP A C 1
ATOM 3773 O O . TRP A 1 494 ? -10.517 -2.963 -17.590 1.00 91.75 494 TRP A O 1
ATOM 3783 N N . THR A 1 495 ? -10.461 -0.801 -18.190 1.00 93.81 495 THR A N 1
ATOM 3784 C CA . THR A 1 495 ? -11.004 -0.336 -16.902 1.00 93.81 495 THR A CA 1
ATOM 3785 C C . THR A 1 495 ? -12.420 -0.870 -16.684 1.00 93.81 495 THR A C 1
ATOM 3787 O O . THR A 1 495 ? -12.728 -1.349 -15.592 1.00 93.81 495 THR A O 1
ATOM 3790 N N . ALA A 1 496 ? -13.275 -0.872 -17.714 1.00 94.44 496 ALA A N 1
ATOM 3791 C CA . ALA A 1 496 ? -14.622 -1.434 -17.622 1.00 94.44 496 ALA A CA 1
ATOM 3792 C C . ALA A 1 496 ? -14.605 -2.952 -17.370 1.00 94.44 496 ALA A C 1
ATOM 3794 O O . ALA A 1 496 ? -15.324 -3.431 -16.490 1.00 94.44 496 ALA A O 1
ATOM 3795 N N . ILE A 1 497 ? -13.754 -3.704 -18.080 1.00 95.06 497 ILE A N 1
ATOM 3796 C CA . ILE A 1 497 ? -13.567 -5.147 -17.852 1.00 95.06 497 ILE A CA 1
ATOM 3797 C C . ILE A 1 497 ? -13.124 -5.399 -16.408 1.00 95.06 497 ILE A C 1
ATOM 3799 O O . ILE A 1 497 ? -13.737 -6.202 -15.706 1.00 95.06 497 ILE A O 1
ATOM 3803 N N . GLY A 1 498 ? -12.110 -4.680 -15.925 1.00 94.31 498 GLY A N 1
ATOM 3804 C CA . GLY A 1 498 ? -11.633 -4.835 -14.555 1.00 94.31 498 GLY A CA 1
ATOM 3805 C C . GLY A 1 498 ? -12.680 -4.451 -13.502 1.00 94.31 498 GLY A C 1
ATOM 3806 O O . GLY A 1 498 ? -12.779 -5.130 -12.481 1.00 94.31 498 GLY A O 1
ATOM 3807 N N . CYS A 1 499 ? -13.532 -3.452 -13.763 1.00 93.62 499 CYS A N 1
ATOM 3808 C CA . CYS A 1 499 ? -14.679 -3.138 -12.901 1.00 93.62 499 CYS A CA 1
ATOM 3809 C C . CYS A 1 499 ? -15.668 -4.307 -12.816 1.00 93.62 499 CYS A C 1
ATOM 3811 O O . CYS A 1 499 ? -16.123 -4.649 -11.724 1.00 93.62 499 CYS A O 1
ATOM 3813 N N . VAL A 1 500 ? -15.978 -4.952 -13.946 1.00 95.69 500 VAL A N 1
ATOM 3814 C CA . VAL A 1 500 ? -16.844 -6.141 -13.971 1.00 95.69 500 VAL A CA 1
ATOM 3815 C C . VAL A 1 500 ? -16.212 -7.285 -13.178 1.00 95.69 500 VAL A C 1
ATOM 3817 O O . VAL A 1 500 ? -16.887 -7.879 -12.339 1.00 95.69 500 VAL A O 1
ATOM 3820 N N . LEU A 1 501 ? -14.921 -7.566 -13.378 1.00 96.50 501 LEU A N 1
ATOM 3821 C CA . LEU A 1 501 ? -14.214 -8.616 -12.635 1.00 96.50 501 LEU A CA 1
ATOM 3822 C C . LEU A 1 501 ? -14.197 -8.344 -11.127 1.00 96.50 501 LEU A C 1
ATOM 3824 O O . LEU A 1 501 ? -14.446 -9.254 -10.341 1.00 96.50 501 LEU A O 1
ATOM 3828 N N . MET A 1 502 ? -13.988 -7.091 -10.719 1.00 94.50 502 MET A N 1
ATOM 3829 C CA . MET A 1 502 ? -14.065 -6.666 -9.319 1.00 94.50 502 MET A CA 1
ATOM 3830 C C . MET A 1 502 ? -15.455 -6.900 -8.714 1.00 94.50 502 MET A C 1
ATOM 3832 O O . MET A 1 502 ? -15.555 -7.439 -7.614 1.00 94.50 502 MET A O 1
ATOM 3836 N N . LEU A 1 503 ? -16.528 -6.555 -9.434 1.00 93.44 503 LEU A N 1
ATOM 3837 C CA . LEU A 1 503 ? -17.903 -6.802 -8.980 1.00 93.44 503 LEU A CA 1
ATOM 3838 C C . LEU A 1 503 ? -18.198 -8.299 -8.849 1.00 93.44 503 LEU A C 1
ATOM 3840 O O . LEU A 1 503 ? -18.797 -8.733 -7.866 1.00 93.44 503 LEU A O 1
ATOM 3844 N N . VAL A 1 504 ? -17.753 -9.111 -9.811 1.00 95.69 504 VAL A N 1
ATOM 3845 C CA . VAL A 1 504 ? -17.909 -10.570 -9.734 1.00 95.69 504 VAL A CA 1
ATOM 3846 C C . VAL A 1 504 ? -17.128 -11.132 -8.545 1.00 95.69 504 VAL A C 1
ATOM 3848 O O . VAL A 1 504 ? -17.678 -11.932 -7.789 1.00 95.69 504 VAL A O 1
ATOM 3851 N N . SER A 1 505 ? -15.891 -10.682 -8.324 1.00 95.38 505 SER A N 1
ATOM 3852 C CA . SER A 1 505 ? -15.092 -11.040 -7.148 1.00 95.38 505 SER A CA 1
ATOM 3853 C C . SER A 1 505 ? -15.790 -10.687 -5.840 1.00 95.38 505 SER A C 1
ATOM 3855 O O . SER A 1 505 ? -15.853 -11.528 -4.948 1.00 95.38 505 SER A O 1
ATOM 3857 N N . GLN A 1 506 ? -16.368 -9.491 -5.730 1.00 91.81 506 GLN A N 1
ATOM 3858 C CA . GLN A 1 506 ? -17.124 -9.078 -4.547 1.00 91.81 506 GLN A CA 1
ATOM 3859 C C . GLN A 1 506 ? -18.300 -10.030 -4.281 1.00 91.81 506 GLN A C 1
ATOM 3861 O O . GLN A 1 506 ? -18.445 -10.543 -3.175 1.00 91.81 506 GLN A O 1
ATOM 3866 N N . LEU A 1 507 ? -19.088 -10.365 -5.309 1.00 91.62 507 LEU A N 1
ATOM 3867 C CA . LEU A 1 507 ? -20.212 -11.300 -5.178 1.00 91.62 507 LEU A CA 1
ATOM 3868 C C . LEU A 1 507 ? -19.774 -12.719 -4.783 1.00 91.62 507 LEU A C 1
ATOM 3870 O O . LEU A 1 507 ? -20.483 -13.401 -4.038 1.00 91.62 507 LEU A O 1
ATOM 3874 N N . LEU A 1 508 ? -18.634 -13.187 -5.301 1.00 92.00 508 LEU A N 1
ATOM 3875 C CA . LEU A 1 508 ? -18.056 -14.478 -4.928 1.00 92.00 508 LEU A CA 1
ATOM 3876 C C . LEU A 1 508 ? -17.587 -14.464 -3.471 1.00 92.00 508 LEU A C 1
ATOM 3878 O O . LEU A 1 508 ? -17.906 -15.383 -2.719 1.00 92.00 508 LEU A O 1
ATOM 3882 N N . ASN A 1 509 ? -16.888 -13.413 -3.055 1.00 90.69 509 ASN A N 1
ATOM 3883 C CA . ASN A 1 509 ? -16.336 -13.285 -1.713 1.00 90.69 509 ASN A CA 1
ATOM 3884 C C . ASN A 1 509 ? -17.430 -13.122 -0.647 1.00 90.69 509 ASN A C 1
ATOM 3886 O O . ASN A 1 509 ? -17.373 -13.805 0.379 1.00 90.69 509 ASN A O 1
ATOM 3890 N N . ASP A 1 510 ? -18.471 -12.334 -0.925 1.00 90.12 510 ASP A N 1
ATOM 3891 C CA . ASP A 1 510 ? -19.660 -12.210 -0.072 1.00 90.12 510 ASP A CA 1
ATOM 3892 C C . ASP A 1 510 ? -20.306 -13.587 0.170 1.00 90.12 510 ASP A C 1
ATOM 3894 O O . ASP A 1 510 ? -20.684 -13.934 1.288 1.00 90.12 510 ASP A O 1
ATOM 3898 N N . LYS A 1 511 ? -20.398 -14.425 -0.872 1.00 89.44 511 LYS A N 1
ATOM 3899 C CA . LYS A 1 511 ? -21.036 -15.747 -0.775 1.00 89.44 511 LYS A CA 1
ATOM 3900 C C . LYS A 1 511 ? -20.146 -16.827 -0.166 1.00 89.44 511 LYS A C 1
ATOM 3902 O O . LYS A 1 511 ? -20.665 -17.719 0.507 1.00 89.44 511 LYS A O 1
ATOM 3907 N N . LEU A 1 512 ? -18.846 -16.803 -0.452 1.00 91.38 512 LEU A N 1
ATOM 3908 C CA . LEU A 1 512 ? -17.934 -17.910 -0.152 1.00 91.38 512 LEU A CA 1
ATOM 3909 C C . LEU A 1 512 ? -17.065 -17.646 1.079 1.00 91.38 512 LEU A C 1
ATOM 3911 O O . LEU A 1 512 ? -16.896 -18.550 1.899 1.00 91.38 512 LEU A O 1
ATOM 3915 N N . ILE A 1 513 ? -16.544 -16.426 1.232 1.00 86.38 513 ILE A N 1
ATOM 3916 C CA . ILE A 1 513 ? -15.668 -16.060 2.351 1.00 86.38 513 ILE A CA 1
ATOM 3917 C C . ILE A 1 513 ? -16.508 -15.702 3.575 1.00 86.38 513 ILE A C 1
ATOM 3919 O O . ILE A 1 513 ? -16.404 -16.375 4.604 1.00 86.38 513 ILE A O 1
ATOM 3923 N N . VAL A 1 514 ? -17.396 -14.712 3.445 1.00 87.50 514 VAL A N 1
ATOM 3924 C CA . VAL A 1 514 ? -18.254 -14.219 4.541 1.00 87.50 514 VAL A CA 1
ATOM 3925 C C . VAL A 1 514 ? -19.639 -14.884 4.498 1.00 87.50 514 VAL A C 1
ATOM 3927 O O . VAL A 1 514 ? -20.694 -14.262 4.588 1.00 87.50 514 VAL A O 1
ATOM 3930 N N . ARG A 1 515 ? -19.650 -16.211 4.342 1.00 88.56 515 ARG A N 1
ATOM 3931 C CA . ARG A 1 515 ? -20.881 -16.984 4.115 1.00 88.56 515 ARG A CA 1
ATOM 3932 C C . ARG A 1 515 ? -21.881 -16.891 5.275 1.00 88.56 515 ARG A C 1
ATOM 3934 O O . ARG A 1 515 ? -21.525 -16.962 6.454 1.00 88.56 515 ARG A O 1
ATOM 3941 N N . GLY A 1 516 ? -23.172 -16.868 4.947 1.00 86.94 516 GLY A N 1
ATOM 3942 C CA . GLY A 1 516 ? -24.257 -16.906 5.936 1.00 86.94 516 GLY A CA 1
ATOM 3943 C C . GLY A 1 516 ? -24.400 -15.620 6.755 1.00 86.94 516 GLY A C 1
ATOM 3944 O O . GLY A 1 516 ? -24.851 -15.685 7.896 1.00 86.94 516 GLY A O 1
ATOM 3945 N N . LEU A 1 517 ? -23.956 -14.493 6.202 1.00 89.56 517 LEU A N 1
ATOM 3946 C CA . LEU A 1 517 ? -24.249 -13.131 6.636 1.00 89.56 517 LEU A CA 1
ATOM 3947 C C . LEU A 1 517 ? -24.584 -12.320 5.376 1.00 89.56 517 LEU A C 1
ATOM 3949 O O . LEU A 1 517 ? -24.018 -12.570 4.314 1.00 89.56 517 LEU A O 1
ATOM 3953 N N . SER A 1 518 ? -25.513 -11.370 5.471 1.00 91.50 518 SER A N 1
ATOM 3954 C CA . SER A 1 518 ? -25.669 -10.360 4.422 1.00 91.50 518 SER A CA 1
ATOM 3955 C C . SER A 1 518 ? -24.634 -9.268 4.666 1.00 91.50 518 SER A C 1
ATOM 3957 O O . SER A 1 518 ? -24.813 -8.469 5.583 1.00 91.50 518 SER A O 1
ATOM 3959 N N . ASN A 1 519 ? -23.563 -9.233 3.868 1.00 92.56 519 ASN A N 1
ATOM 3960 C CA . ASN A 1 519 ? -22.516 -8.215 4.015 1.00 92.56 519 ASN A CA 1
ATOM 3961 C C . ASN A 1 519 ? -23.101 -6.808 3.920 1.00 92.56 519 ASN A C 1
ATOM 3963 O O . ASN A 1 519 ? -22.835 -5.974 4.773 1.00 92.56 519 ASN A O 1
ATOM 3967 N N . ALA A 1 520 ? -23.988 -6.566 2.955 1.00 91.88 520 ALA A N 1
ATOM 3968 C CA . ALA A 1 520 ? -24.609 -5.260 2.793 1.00 91.88 520 ALA A CA 1
ATOM 3969 C C . ALA A 1 520 ? -25.443 -4.829 4.017 1.00 91.88 520 ALA A C 1
ATOM 3971 O O . ALA A 1 520 ? -25.384 -3.664 4.392 1.00 91.88 520 ALA A O 1
ATOM 3972 N N . GLN A 1 521 ? -26.158 -5.754 4.676 1.00 92.75 521 GLN A N 1
ATOM 3973 C CA . GLN A 1 521 ? -26.850 -5.442 5.934 1.00 92.75 521 GLN A CA 1
ATOM 3974 C C . GLN A 1 521 ? -25.850 -5.195 7.068 1.00 92.75 521 GLN A C 1
ATOM 3976 O O . GLN A 1 521 ? -25.974 -4.211 7.782 1.00 92.75 521 GLN A O 1
ATOM 3981 N N . ALA A 1 522 ? -24.826 -6.040 7.197 1.00 94.12 522 ALA A N 1
ATOM 3982 C CA . ALA A 1 522 ? -23.815 -5.890 8.238 1.00 94.12 522 ALA A CA 1
ATOM 3983 C C . ALA A 1 522 ? -23.055 -4.558 8.135 1.00 94.12 522 ALA A C 1
ATOM 3985 O O . ALA A 1 522 ? -22.697 -3.982 9.153 1.00 94.12 522 ALA A O 1
ATOM 3986 N N . LEU A 1 523 ? -22.831 -4.054 6.920 1.00 94.19 523 LEU A N 1
ATOM 3987 C CA . LEU A 1 523 ? -22.237 -2.736 6.693 1.00 94.19 523 LEU A CA 1
ATOM 3988 C C . LEU A 1 523 ? -23.182 -1.591 7.078 1.00 94.19 523 LEU A C 1
ATOM 3990 O O . LEU A 1 523 ? -22.713 -0.596 7.618 1.00 94.19 523 LEU A O 1
ATOM 3994 N N . LEU A 1 524 ? -24.492 -1.733 6.834 1.00 92.12 524 LEU A N 1
ATOM 3995 C CA . LEU A 1 524 ? -25.501 -0.776 7.313 1.00 92.12 524 LEU A CA 1
ATOM 3996 C C . LEU A 1 524 ? -25.607 -0.771 8.844 1.00 92.12 524 LEU A C 1
ATOM 3998 O O . LEU A 1 524 ? -25.855 0.278 9.429 1.00 92.12 524 LEU A O 1
ATOM 4002 N N . ASP A 1 525 ? -25.361 -1.918 9.476 1.00 93.00 525 ASP A N 1
ATOM 4003 C CA . ASP A 1 525 ? -25.294 -2.077 10.933 1.00 93.00 525 ASP A CA 1
ATOM 4004 C C . ASP A 1 525 ? -23.912 -1.674 11.513 1.00 93.00 525 ASP A C 1
ATOM 4006 O O . ASP A 1 525 ? -23.599 -1.988 12.660 1.00 93.00 525 ASP A O 1
ATOM 4010 N N . ASP A 1 526 ? -23.070 -1.010 10.713 1.00 93.50 526 ASP A N 1
ATOM 4011 C CA . ASP A 1 526 ? -21.708 -0.555 11.028 1.00 93.50 526 ASP A CA 1
ATOM 4012 C C . ASP A 1 526 ? -20.733 -1.645 11.521 1.00 93.50 526 ASP A C 1
ATOM 4014 O O . ASP A 1 526 ? -19.843 -1.412 12.340 1.00 93.50 526 ASP A O 1
ATOM 4018 N N . ASN A 1 527 ? -20.837 -2.868 10.994 1.00 95.44 527 ASN A N 1
ATOM 4019 C CA . ASN A 1 527 ? -19.862 -3.917 11.286 1.00 95.44 527 ASN A CA 1
ATOM 4020 C C . ASN A 1 527 ? -18.514 -3.633 10.589 1.00 95.44 527 ASN A C 1
ATOM 4022 O O . ASN A 1 527 ? -18.267 -4.020 9.441 1.00 95.44 527 ASN A O 1
ATOM 4026 N N . VAL A 1 528 ? -17.605 -2.996 11.330 1.00 95.12 528 VAL A N 1
ATOM 4027 C CA . VAL A 1 528 ? -16.251 -2.639 10.877 1.00 95.12 528 VAL A CA 1
ATOM 4028 C C . VAL A 1 528 ? -15.405 -3.864 10.503 1.00 95.12 528 VAL A C 1
ATOM 4030 O O . VAL A 1 528 ? -14.577 -3.774 9.599 1.00 95.12 528 VAL A O 1
ATOM 4033 N N . ALA A 1 529 ? -15.609 -5.026 11.130 1.00 96.31 529 ALA A N 1
ATOM 4034 C CA . ALA A 1 529 ? -14.858 -6.238 10.790 1.00 96.31 529 ALA A CA 1
ATOM 4035 C C . ALA A 1 529 ? -15.186 -6.733 9.373 1.00 96.31 529 ALA A C 1
ATOM 4037 O O . ALA A 1 529 ? -14.279 -7.047 8.598 1.00 96.31 529 ALA A O 1
ATOM 4038 N N . VAL A 1 530 ? -16.476 -6.740 9.014 1.00 96.56 530 VAL A N 1
ATOM 4039 C CA . VAL A 1 530 ? -16.936 -7.038 7.647 1.00 96.56 530 VAL A CA 1
ATOM 4040 C C . VAL A 1 530 ? -16.404 -5.991 6.671 1.00 96.56 530 VAL A C 1
ATOM 4042 O O . VAL A 1 530 ? -15.902 -6.351 5.608 1.00 96.56 530 VAL A O 1
ATOM 4045 N N . ALA A 1 531 ? -16.432 -4.711 7.056 1.00 96.12 531 ALA A N 1
ATOM 4046 C CA . ALA A 1 531 ? -15.915 -3.623 6.231 1.00 96.12 531 ALA A CA 1
ATOM 4047 C C . ALA A 1 531 ? -14.423 -3.766 5.906 1.00 96.12 531 ALA A C 1
ATOM 4049 O O . ALA A 1 531 ? -14.034 -3.630 4.746 1.00 96.12 531 ALA A O 1
ATOM 4050 N N . MET A 1 532 ? -13.593 -4.082 6.906 1.00 96.50 532 MET A N 1
ATOM 4051 C CA . MET A 1 532 ? -12.162 -4.326 6.710 1.00 96.50 532 MET A CA 1
ATOM 4052 C C . MET A 1 532 ? -11.927 -5.509 5.776 1.00 96.50 532 MET A C 1
ATOM 4054 O O . MET A 1 532 ? -11.126 -5.403 4.847 1.00 96.50 532 MET A O 1
ATOM 4058 N N . MET A 1 533 ? -12.650 -6.613 5.985 1.00 95.44 533 MET A N 1
ATOM 4059 C CA . MET A 1 533 ? -12.517 -7.810 5.157 1.00 95.44 533 MET A CA 1
ATOM 4060 C C . MET A 1 533 ? -12.872 -7.529 3.691 1.00 95.44 533 MET A C 1
ATOM 4062 O O . MET A 1 533 ? -12.101 -7.872 2.793 1.00 95.44 533 MET A O 1
ATOM 4066 N N . GLU A 1 534 ? -13.997 -6.854 3.443 1.00 96.12 534 GLU A N 1
ATOM 4067 C CA . GLU A 1 534 ? -14.450 -6.514 2.091 1.00 96.12 534 GLU A CA 1
ATOM 4068 C C . GLU A 1 534 ? -13.512 -5.502 1.405 1.00 96.12 534 GLU A C 1
ATOM 4070 O O . GLU A 1 534 ? -13.175 -5.641 0.222 1.00 96.12 534 GLU A O 1
ATOM 4075 N N . ALA A 1 535 ? -13.002 -4.520 2.157 1.00 96.81 535 ALA A N 1
ATOM 4076 C CA . ALA A 1 535 ? -11.998 -3.583 1.665 1.00 96.81 535 ALA A CA 1
ATOM 4077 C C . ALA A 1 535 ? -10.687 -4.298 1.293 1.00 96.81 535 ALA A C 1
ATOM 4079 O O . ALA A 1 535 ? -10.168 -4.093 0.196 1.00 96.81 535 ALA A O 1
ATOM 4080 N N . GLY A 1 536 ? -10.176 -5.183 2.155 1.00 96.88 536 GLY A N 1
ATOM 4081 C CA . GLY A 1 536 ? -8.964 -5.964 1.893 1.00 96.88 536 GLY A CA 1
ATOM 4082 C C . GLY A 1 536 ? -9.088 -6.869 0.671 1.00 96.88 536 GLY A C 1
ATOM 4083 O O . GLY A 1 536 ? -8.183 -6.911 -0.159 1.00 96.88 536 GLY A O 1
ATOM 4084 N N . GLN A 1 537 ? -10.232 -7.536 0.504 1.00 96.06 537 GLN A N 1
ATOM 4085 C CA . GLN A 1 537 ? -10.538 -8.344 -0.682 1.00 96.06 537 GLN A CA 1
ATOM 4086 C C . GLN A 1 537 ? -10.553 -7.518 -1.968 1.00 96.06 537 GLN A C 1
ATOM 4088 O O . GLN A 1 537 ? -10.052 -7.969 -3.003 1.00 96.06 537 GLN A O 1
ATOM 4093 N N . SER A 1 538 ? -11.103 -6.306 -1.898 1.00 97.00 538 SER A N 1
ATOM 4094 C CA . SER A 1 538 ? -11.129 -5.373 -3.023 1.00 97.00 538 SER A CA 1
ATOM 4095 C C . SER A 1 538 ? -9.720 -4.931 -3.406 1.00 97.00 538 SER A C 1
ATOM 4097 O O . SER A 1 538 ? -9.350 -4.990 -4.577 1.00 97.00 538 SER A O 1
ATOM 4099 N N . VAL A 1 539 ? -8.890 -4.568 -2.426 1.00 98.12 539 VAL A N 1
ATOM 4100 C CA . VAL A 1 539 ? -7.487 -4.209 -2.676 1.00 98.12 539 VAL A CA 1
ATOM 4101 C C . VAL A 1 539 ? -6.702 -5.402 -3.227 1.00 98.12 539 VAL A C 1
ATOM 4103 O O . VAL A 1 539 ? -6.004 -5.256 -4.227 1.00 98.12 539 VAL A O 1
ATOM 4106 N N . ALA A 1 540 ? -6.852 -6.593 -2.642 1.00 97.56 540 ALA A N 1
ATOM 4107 C CA . ALA A 1 540 ? -6.192 -7.816 -3.098 1.00 97.56 540 ALA A CA 1
ATOM 4108 C C . ALA A 1 540 ? -6.565 -8.168 -4.549 1.00 97.56 540 ALA A C 1
ATOM 4110 O O . ALA A 1 540 ? -5.695 -8.449 -5.374 1.00 97.56 540 ALA A O 1
ATOM 4111 N N . THR A 1 541 ? -7.853 -8.094 -4.890 1.00 97.25 541 THR A N 1
ATOM 4112 C CA . THR A 1 541 ? -8.329 -8.341 -6.258 1.00 97.25 541 THR A CA 1
ATOM 4113 C C . THR A 1 541 ? -7.826 -7.265 -7.222 1.00 97.25 541 THR A C 1
ATOM 4115 O O . THR A 1 541 ? -7.368 -7.599 -8.314 1.00 97.25 541 THR A O 1
ATOM 4118 N N . GLY A 1 542 ? -7.821 -5.996 -6.805 1.00 97.25 542 GLY A N 1
ATOM 4119 C CA . GLY A 1 542 ? -7.255 -4.891 -7.578 1.00 97.25 542 GLY A CA 1
ATOM 4120 C C . GLY A 1 542 ? -5.769 -5.081 -7.891 1.00 97.25 542 GLY A C 1
ATOM 4121 O O . GLY A 1 542 ? -5.355 -4.864 -9.024 1.00 97.25 542 GLY A O 1
ATOM 4122 N N . VAL A 1 543 ? -4.974 -5.563 -6.928 1.00 97.19 543 VAL A N 1
ATOM 4123 C CA . VAL A 1 543 ? -3.549 -5.898 -7.122 1.00 97.19 543 VAL A CA 1
ATOM 4124 C C . VAL A 1 543 ? -3.360 -7.016 -8.154 1.00 97.19 543 VAL A C 1
ATOM 4126 O O . VAL A 1 543 ? -2.471 -6.923 -9.002 1.00 97.19 543 VAL A O 1
ATOM 4129 N N . VAL A 1 544 ? -4.189 -8.063 -8.109 1.00 95.62 544 VAL A N 1
ATOM 4130 C CA . VAL A 1 544 ? -4.134 -9.177 -9.071 1.00 95.62 544 VAL A CA 1
ATOM 4131 C C . VAL A 1 544 ? -4.501 -8.708 -10.477 1.00 95.62 544 VAL A C 1
ATOM 4133 O O . VAL A 1 544 ? -3.752 -8.968 -11.413 1.00 95.62 544 VAL A O 1
ATOM 4136 N N . ILE A 1 545 ? -5.616 -7.986 -10.630 1.00 95.00 545 ILE A N 1
ATOM 4137 C CA . ILE A 1 545 ? -6.058 -7.484 -11.939 1.00 95.00 545 ILE A CA 1
ATOM 4138 C C . ILE A 1 545 ? -5.053 -6.462 -12.482 1.00 95.00 545 ILE A C 1
ATOM 4140 O O . ILE A 1 545 ? -4.710 -6.496 -13.658 1.00 95.00 545 ILE A O 1
ATOM 4144 N N . HIS A 1 546 ? -4.501 -5.590 -11.634 1.00 93.75 546 HIS A N 1
ATOM 4145 C CA . HIS A 1 546 ? -3.385 -4.731 -12.027 1.00 93.75 546 HIS A CA 1
ATOM 4146 C C . HIS A 1 546 ? -2.236 -5.568 -12.606 1.00 93.75 546 HIS A C 1
ATOM 4148 O O . HIS A 1 546 ? -1.633 -5.187 -13.605 1.00 93.75 546 HIS A O 1
ATOM 4154 N N . ALA A 1 547 ? -1.859 -6.680 -11.969 1.00 90.50 547 ALA A N 1
ATOM 4155 C CA . ALA A 1 547 ? -0.749 -7.501 -12.443 1.00 90.50 547 ALA A CA 1
ATOM 4156 C C . ALA A 1 547 ? -1.022 -8.136 -13.815 1.00 90.50 547 ALA A C 1
ATOM 4158 O O . ALA A 1 547 ? -0.102 -8.183 -14.629 1.00 90.50 547 ALA A O 1
ATOM 4159 N N . THR A 1 548 ? -2.259 -8.568 -14.083 1.00 88.56 548 THR A N 1
ATOM 4160 C CA . THR A 1 548 ? -2.645 -9.126 -15.390 1.00 88.56 548 THR A CA 1
ATOM 4161 C C . THR A 1 548 ? -2.690 -8.068 -16.489 1.00 88.56 548 THR A C 1
ATOM 4163 O O . THR A 1 548 ? -2.312 -8.365 -17.613 1.00 88.56 548 THR A O 1
ATOM 4166 N N . MET A 1 549 ? -3.105 -6.837 -16.166 1.00 85.44 549 MET A N 1
ATOM 4167 C CA . MET A 1 549 ? -3.168 -5.720 -17.123 1.00 85.44 549 MET A CA 1
ATOM 4168 C C . MET A 1 549 ? -1.778 -5.274 -17.592 1.00 85.44 549 MET A C 1
ATOM 4170 O O . MET A 1 549 ? -1.617 -4.864 -18.732 1.00 85.44 549 MET A O 1
ATOM 4174 N N . VAL A 1 550 ? -0.774 -5.357 -16.712 1.00 78.50 550 VAL A N 1
ATOM 4175 C CA . VAL A 1 550 ? 0.610 -4.997 -17.053 1.00 78.50 550 VAL A CA 1
ATOM 4176 C C . VAL A 1 550 ? 1.315 -6.111 -17.833 1.00 78.50 550 VAL A C 1
ATOM 4178 O O . VAL A 1 550 ? 2.128 -5.823 -18.691 1.00 78.50 550 VAL A O 1
ATOM 4181 N N . GLY A 1 551 ? 1.042 -7.387 -17.551 1.00 57.62 551 GLY A N 1
ATOM 4182 C CA . GLY A 1 551 ? 1.710 -8.519 -18.216 1.00 57.62 551 GLY A CA 1
ATOM 4183 C C . GLY A 1 551 ? 1.057 -8.951 -19.536 1.00 57.62 551 GLY A C 1
ATOM 4184 O O . GLY A 1 551 ? 0.848 -10.148 -19.698 1.00 57.62 551 GLY A O 1
ATOM 4185 N N . GLY A 1 552 ? 0.664 -7.999 -20.393 1.00 59.69 552 GLY A N 1
ATOM 4186 C CA . GLY A 1 552 ? -0.294 -8.139 -21.506 1.00 59.69 552 GLY A CA 1
ATOM 4187 C C . GLY A 1 552 ? -0.106 -9.298 -22.508 1.00 59.69 552 GLY A C 1
ATOM 4188 O O . GLY A 1 552 ? 0.899 -10.004 -22.528 1.00 59.69 552 GLY A O 1
ATOM 4189 N N . GLY A 1 553 ? -1.137 -9.508 -23.337 1.00 59.06 553 GLY A N 1
ATOM 4190 C CA . GLY A 1 553 ? -1.146 -10.443 -24.472 1.00 59.06 553 GLY A CA 1
ATOM 4191 C C . GLY A 1 553 ? -1.069 -9.701 -25.809 1.00 59.06 553 GLY A C 1
ATOM 4192 O O . GLY A 1 553 ? -1.422 -8.528 -25.875 1.00 59.06 553 GLY A O 1
ATOM 4193 N N . THR A 1 554 ? -0.642 -10.383 -26.874 1.00 65.25 554 THR A N 1
ATOM 4194 C CA . THR A 1 554 ? -0.346 -9.750 -28.175 1.00 65.25 554 THR A CA 1
ATOM 4195 C C . THR A 1 554 ? -1.591 -9.289 -28.938 1.00 65.25 554 THR A C 1
ATOM 4197 O O . THR A 1 554 ? -1.516 -8.413 -29.800 1.00 65.25 554 THR A O 1
ATOM 4200 N N . ASP A 1 555 ? -2.755 -9.852 -28.607 1.00 78.19 555 ASP A N 1
ATOM 4201 C CA . ASP A 1 555 ? -4.055 -9.409 -29.093 1.00 78.19 555 ASP A CA 1
ATOM 4202 C C . ASP A 1 555 ? -5.110 -9.398 -27.973 1.00 78.19 555 ASP A C 1
ATOM 4204 O O . ASP A 1 555 ? -4.911 -9.928 -26.876 1.00 78.19 555 ASP A O 1
ATOM 4208 N N . PHE A 1 556 ? -6.267 -8.790 -28.254 1.00 82.62 556 PHE A N 1
ATOM 4209 C CA . PHE A 1 556 ? -7.351 -8.653 -27.279 1.00 82.62 556 PHE A CA 1
ATOM 4210 C C . PHE A 1 556 ? -7.857 -9.999 -26.734 1.00 82.62 556 PHE A C 1
ATOM 4212 O O . PHE A 1 556 ? -8.184 -10.093 -25.552 1.00 82.62 556 PHE A O 1
ATOM 4219 N N . ALA A 1 557 ? -7.958 -11.035 -27.573 1.00 83.38 557 ALA A N 1
ATOM 4220 C CA . ALA A 1 557 ? -8.490 -12.327 -27.153 1.00 83.38 557 ALA A CA 1
ATOM 4221 C C . ALA A 1 557 ? -7.506 -13.049 -26.226 1.00 83.38 557 ALA A C 1
ATOM 4223 O O . ALA A 1 557 ? -7.922 -13.606 -25.208 1.00 83.38 557 ALA A O 1
ATOM 4224 N N . GLU A 1 558 ? -6.212 -12.989 -26.541 1.00 78.62 558 GLU A N 1
ATOM 4225 C CA . GLU A 1 558 ? -5.140 -13.493 -25.688 1.00 78.62 558 GLU A CA 1
ATOM 4226 C C . GLU A 1 558 ? -5.088 -12.735 -24.357 1.00 78.62 558 GLU A C 1
ATOM 4228 O O . GLU A 1 558 ? -5.117 -13.363 -23.297 1.00 78.62 558 GLU A O 1
ATOM 4233 N N . ALA A 1 559 ? -5.085 -11.399 -24.397 1.00 82.50 559 ALA A N 1
ATOM 4234 C CA . ALA A 1 559 ? -5.051 -10.559 -23.203 1.00 82.50 559 ALA A CA 1
ATOM 4235 C C . ALA A 1 559 ? -6.278 -10.786 -22.301 1.00 82.50 559 ALA A C 1
ATOM 4237 O O . ALA A 1 559 ? -6.170 -10.832 -21.072 1.00 82.50 559 ALA A O 1
ATOM 4238 N N . LEU A 1 560 ? -7.461 -10.973 -22.897 1.00 88.69 560 LEU A N 1
ATOM 4239 C CA . LEU A 1 560 ? -8.684 -11.257 -22.150 1.00 88.69 560 LEU A CA 1
ATOM 4240 C C . LEU A 1 560 ? -8.636 -12.666 -21.551 1.00 88.69 560 LEU A C 1
ATOM 4242 O O . LEU A 1 560 ? -8.978 -12.849 -20.383 1.00 88.69 560 LEU A O 1
ATOM 4246 N N . GLY A 1 561 ? -8.190 -13.656 -22.329 1.00 88.56 561 GLY A N 1
ATOM 4247 C CA . GLY A 1 561 ? -8.032 -15.036 -21.878 1.00 88.56 561 GLY A CA 1
ATOM 4248 C C . GLY A 1 561 ? -7.063 -15.154 -20.701 1.00 88.56 561 GLY A C 1
ATOM 4249 O O . GLY A 1 561 ? -7.418 -15.740 -19.677 1.00 88.56 561 GLY A O 1
ATOM 4250 N N . SER A 1 562 ? -5.877 -14.550 -20.805 1.00 84.50 562 SER A N 1
ATOM 4251 C CA . SER A 1 562 ? -4.869 -14.554 -19.738 1.00 84.50 562 SER A CA 1
ATOM 4252 C C . SER A 1 562 ? -5.378 -13.848 -18.478 1.00 84.50 562 SER A C 1
ATOM 4254 O O . SER A 1 562 ? -5.309 -14.418 -17.385 1.00 84.50 562 SER A O 1
ATOM 4256 N N . THR A 1 563 ? -5.983 -12.665 -18.632 1.00 90.44 563 THR A N 1
ATOM 4257 C CA . THR A 1 563 ? -6.594 -11.906 -17.532 1.00 90.44 563 THR A CA 1
ATOM 4258 C C . THR A 1 563 ? -7.631 -12.743 -16.795 1.00 90.44 563 THR A C 1
ATOM 4260 O O . THR A 1 563 ? -7.567 -12.858 -15.572 1.00 90.44 563 THR A O 1
ATOM 4263 N N . LEU A 1 564 ? -8.557 -13.381 -17.519 1.00 93.56 564 LEU A N 1
ATOM 4264 C CA . LEU A 1 564 ? -9.595 -14.216 -16.915 1.00 93.56 564 LEU A CA 1
ATOM 4265 C C . LEU A 1 564 ? -9.010 -15.430 -16.188 1.00 93.56 564 LEU A C 1
ATOM 4267 O O . LEU A 1 564 ? -9.434 -15.727 -15.072 1.00 93.56 564 LEU A O 1
ATOM 4271 N N . ILE A 1 565 ? -8.034 -16.117 -16.784 1.00 93.00 565 ILE A N 1
ATOM 4272 C CA . ILE A 1 565 ? -7.412 -17.307 -16.190 1.00 93.00 565 ILE A CA 1
ATOM 4273 C C . ILE A 1 565 ? -6.698 -16.953 -14.884 1.00 93.00 565 ILE A C 1
ATOM 4275 O O . ILE A 1 565 ? -6.974 -17.568 -13.853 1.00 93.00 565 ILE A O 1
ATOM 4279 N N . PHE A 1 566 ? -5.808 -15.958 -14.899 1.00 92.44 566 PHE A N 1
ATOM 4280 C CA . PHE A 1 566 ? -5.059 -15.577 -13.701 1.00 92.44 566 PHE A CA 1
ATOM 4281 C C . PHE A 1 566 ? -5.961 -14.959 -12.639 1.00 92.44 566 PHE A C 1
ATOM 4283 O O . PHE A 1 566 ? -5.799 -15.276 -11.462 1.00 92.44 566 PHE A O 1
ATOM 4290 N N . TRP A 1 567 ? -6.967 -14.174 -13.034 1.00 95.44 567 TRP A N 1
ATOM 4291 C CA . TRP A 1 567 ? -7.986 -13.700 -12.105 1.00 95.44 567 TRP A CA 1
ATOM 4292 C C . TRP A 1 567 ? -8.710 -14.875 -11.428 1.00 95.44 567 TRP A C 1
ATOM 4294 O O . TRP A 1 567 ? -8.709 -14.937 -10.199 1.00 95.44 567 TRP A O 1
ATOM 4304 N N . VAL A 1 568 ? -9.242 -15.851 -12.180 1.00 96.31 568 VAL A N 1
ATOM 4305 C CA . VAL A 1 568 ? -9.919 -17.032 -11.603 1.00 96.31 568 VAL A CA 1
ATOM 4306 C C . VAL A 1 568 ? -8.989 -17.805 -10.668 1.00 96.31 568 VAL A C 1
ATOM 4308 O O . VAL A 1 568 ? -9.379 -18.117 -9.542 1.00 96.31 568 VAL A O 1
ATOM 4311 N N . LEU A 1 569 ? -7.760 -18.103 -11.099 1.00 95.62 569 LEU A N 1
ATOM 4312 C CA . LEU A 1 569 ? -6.801 -18.858 -10.289 1.00 95.62 569 LEU A CA 1
ATOM 4313 C C . LEU A 1 569 ? -6.446 -18.123 -8.992 1.00 95.62 569 LEU A C 1
ATOM 4315 O O . LEU A 1 569 ? -6.421 -18.739 -7.927 1.00 95.62 569 LEU A O 1
ATOM 4319 N N . SER A 1 570 ? -6.230 -16.809 -9.051 1.00 95.88 570 SER A N 1
ATOM 4320 C CA . SER A 1 570 ? -5.991 -15.998 -7.860 1.00 95.88 570 SER A CA 1
ATOM 4321 C C . SER A 1 570 ? -7.201 -15.966 -6.929 1.00 95.88 570 SER A C 1
ATOM 4323 O O . SER A 1 570 ? -7.017 -16.123 -5.726 1.00 95.88 570 SER A O 1
ATOM 4325 N N . GLN A 1 571 ? -8.432 -15.835 -7.439 1.00 95.88 571 GLN A N 1
ATOM 4326 C CA . GLN A 1 571 ? -9.632 -15.914 -6.592 1.00 95.88 571 GLN A CA 1
ATOM 4327 C C . GLN A 1 571 ? -9.727 -17.278 -5.892 1.00 95.88 571 GLN A C 1
ATOM 4329 O O . GLN A 1 571 ? -9.972 -17.338 -4.689 1.00 95.88 571 GLN A O 1
ATOM 4334 N N . VAL A 1 572 ? -9.458 -18.376 -6.608 1.00 95.50 572 VAL A N 1
ATOM 4335 C CA . VAL A 1 572 ? -9.418 -19.727 -6.024 1.00 95.50 572 VAL A CA 1
ATOM 4336 C C . VAL A 1 572 ? -8.353 -19.834 -4.930 1.00 95.50 572 VAL A C 1
ATOM 4338 O O . VAL A 1 572 ? -8.627 -20.408 -3.879 1.00 95.50 572 VAL A O 1
ATOM 4341 N N . LEU A 1 573 ? -7.162 -19.268 -5.134 1.00 93.75 573 LEU A N 1
ATOM 4342 C CA . LEU A 1 573 ? -6.089 -19.285 -4.137 1.00 93.75 573 LEU A CA 1
ATOM 4343 C C . LEU A 1 573 ? -6.418 -18.447 -2.894 1.00 93.75 573 LEU A C 1
ATOM 4345 O O . LEU A 1 573 ? -6.137 -18.894 -1.782 1.00 93.75 573 LEU A O 1
ATOM 4349 N N . LEU A 1 574 ? -7.054 -17.281 -3.053 1.00 93.31 574 LEU A N 1
ATOM 4350 C CA . LEU A 1 574 ? -7.532 -16.473 -1.924 1.00 93.31 574 LEU A CA 1
ATOM 4351 C C . LEU A 1 574 ? -8.585 -17.242 -1.107 1.00 93.31 574 LEU A C 1
ATOM 4353 O O . LEU A 1 574 ? -8.480 -17.321 0.116 1.00 93.31 574 LEU A O 1
ATOM 4357 N N . LEU A 1 575 ? -9.544 -17.892 -1.778 1.00 93.19 575 LEU A N 1
ATOM 4358 C CA . LEU A 1 575 ? -10.555 -18.745 -1.137 1.00 93.19 575 LEU A CA 1
ATOM 4359 C C . LEU A 1 575 ? -9.932 -19.946 -0.417 1.00 93.19 575 LEU A C 1
ATOM 4361 O O . LEU A 1 575 ? -10.307 -20.263 0.716 1.00 93.19 575 LEU A O 1
ATOM 4365 N N . LEU A 1 576 ? -8.973 -20.610 -1.067 1.00 92.25 576 LEU A N 1
ATOM 4366 C CA . LEU A 1 576 ? -8.229 -21.723 -0.491 1.00 92.25 576 LEU A CA 1
ATOM 4367 C C . LEU A 1 576 ? -7.491 -21.280 0.772 1.00 92.25 576 LEU A C 1
ATOM 4369 O O . LEU A 1 576 ? -7.530 -21.991 1.776 1.00 92.25 576 LEU A O 1
ATOM 4373 N N . PHE A 1 577 ? -6.858 -20.105 0.745 1.00 90.62 577 PHE A N 1
ATOM 4374 C CA . PHE A 1 577 ? -6.157 -19.576 1.905 1.00 90.62 577 PHE A CA 1
ATOM 4375 C C . PHE A 1 577 ? -7.103 -19.344 3.068 1.00 90.62 577 PHE A C 1
ATOM 4377 O O . PHE A 1 577 ? -6.844 -19.863 4.147 1.00 90.62 577 PHE A O 1
ATOM 4384 N N . THR A 1 578 ? -8.223 -18.651 2.860 1.00 90.31 578 THR A N 1
ATOM 4385 C CA . THR A 1 578 ? -9.207 -18.438 3.929 1.00 90.31 578 THR A CA 1
ATOM 4386 C C . THR A 1 578 ? -9.712 -19.765 4.509 1.00 90.31 578 THR A C 1
ATOM 4388 O O . THR A 1 578 ? -9.839 -19.907 5.724 1.00 90.31 578 THR A O 1
ATOM 4391 N N . ALA A 1 579 ? -9.946 -20.780 3.669 1.00 89.44 579 ALA A N 1
ATOM 4392 C CA . ALA A 1 579 ? -10.375 -22.098 4.133 1.00 89.44 579 ALA A CA 1
ATOM 4393 C C . ALA A 1 579 ? -9.303 -22.826 4.967 1.00 89.44 579 ALA A C 1
ATOM 4395 O O . ALA A 1 579 ? -9.623 -23.449 5.982 1.00 89.44 579 ALA A O 1
ATOM 4396 N N . VAL A 1 580 ? -8.034 -22.759 4.552 1.00 87.81 580 VAL A N 1
ATOM 4397 C CA . VAL A 1 580 ? -6.906 -23.341 5.297 1.00 87.81 580 VAL A CA 1
ATOM 4398 C C . VAL A 1 580 ? -6.659 -22.574 6.591 1.00 87.81 580 VAL A C 1
ATOM 4400 O O . VAL A 1 580 ? -6.485 -23.201 7.633 1.00 87.81 580 VAL A O 1
ATOM 4403 N N . TYR A 1 581 ? -6.706 -21.244 6.539 1.00 85.75 581 TYR A N 1
ATOM 4404 C CA . TYR A 1 581 ? -6.546 -20.354 7.682 1.00 85.75 581 TYR A CA 1
ATOM 4405 C C . TYR A 1 581 ? -7.523 -20.720 8.801 1.00 85.75 581 TYR A C 1
ATOM 4407 O O . TYR A 1 581 ? -7.077 -21.074 9.889 1.00 85.75 581 TYR A O 1
ATOM 4415 N N . ARG A 1 582 ? -8.824 -20.810 8.487 1.00 86.44 582 ARG A N 1
ATOM 4416 C CA . ARG A 1 582 ? -9.876 -21.240 9.428 1.00 86.44 582 ARG A CA 1
ATOM 4417 C C . ARG A 1 582 ? -9.605 -22.602 10.069 1.00 86.44 582 ARG A C 1
ATOM 4419 O O . ARG A 1 582 ? -10.000 -22.851 11.199 1.00 86.44 582 ARG A O 1
ATOM 4426 N N . LYS A 1 583 ? -8.970 -23.523 9.339 1.00 86.19 583 LYS A N 1
ATOM 4427 C CA . LYS A 1 583 ? -8.632 -24.858 9.857 1.00 86.19 583 LYS A CA 1
ATOM 4428 C C . LYS A 1 583 ? -7.396 -24.837 10.764 1.00 86.19 583 LYS A C 1
ATOM 4430 O O . LYS A 1 583 ? -7.207 -25.757 11.557 1.00 86.19 583 LYS A O 1
ATOM 4435 N N . MET A 1 584 ? -6.520 -23.853 10.590 1.00 82.25 584 MET A N 1
ATOM 4436 C CA . MET A 1 584 ? -5.246 -23.753 11.297 1.00 82.25 584 MET A CA 1
ATOM 4437 C C . MET A 1 584 ? -5.311 -22.905 12.563 1.00 82.25 584 MET A C 1
ATOM 4439 O O . MET A 1 584 ? -4.492 -23.138 13.458 1.00 82.25 584 MET A O 1
ATOM 4443 N N . THR A 1 585 ? -6.211 -21.926 12.612 1.00 83.06 585 THR A N 1
ATOM 4444 C CA . THR A 1 585 ? -6.460 -21.091 13.789 1.00 83.06 585 THR A CA 1
ATOM 4445 C C . THR A 1 585 ? -7.261 -21.850 14.840 1.00 83.06 585 THR A C 1
ATOM 4447 O O . THR A 1 585 ? -8.034 -22.757 14.529 1.00 83.06 585 THR A O 1
ATOM 4450 N N . VAL A 1 586 ? -7.073 -21.484 16.109 1.00 85.81 586 VAL A N 1
ATOM 4451 C CA . VAL A 1 586 ? -7.842 -22.070 17.226 1.00 85.81 586 VAL A CA 1
ATOM 4452 C C . VAL A 1 586 ? -9.310 -21.614 17.211 1.00 85.81 586 VAL A C 1
ATOM 4454 O O . VAL A 1 586 ? -10.177 -22.302 17.749 1.00 85.81 586 VAL A O 1
ATOM 4457 N N . PHE A 1 587 ? -9.595 -20.477 16.575 1.00 83.94 587 PHE A N 1
ATOM 4458 C CA . PHE A 1 587 ? -10.918 -19.863 16.479 1.00 83.94 587 PHE A CA 1
ATOM 4459 C C . PHE A 1 587 ? -11.499 -19.931 15.058 1.00 83.94 587 PHE A C 1
ATOM 4461 O O . PHE A 1 587 ? -10.752 -20.024 14.079 1.00 83.94 587 PHE A O 1
ATOM 4468 N N . ASP A 1 588 ? -12.831 -19.836 14.948 1.00 87.31 588 ASP A N 1
ATOM 4469 C CA . ASP A 1 588 ? -13.524 -19.645 13.668 1.00 87.31 588 ASP A CA 1
ATOM 4470 C C . ASP A 1 588 ? -13.504 -18.155 13.289 1.00 87.31 588 ASP A C 1
ATOM 4472 O O . ASP A 1 588 ? -14.207 -17.329 13.876 1.00 87.31 588 ASP A O 1
ATOM 4476 N N . ASP A 1 589 ? -12.673 -17.809 12.306 1.00 86.88 589 ASP A N 1
ATOM 4477 C CA . ASP A 1 589 ? -12.524 -16.449 11.783 1.00 86.88 589 ASP A CA 1
ATOM 4478 C C . ASP A 1 589 ? -13.854 -15.855 11.295 1.00 86.88 589 ASP A C 1
ATOM 4480 O O . ASP A 1 589 ? -14.115 -14.669 11.494 1.00 86.88 589 ASP A O 1
ATOM 4484 N N . LEU A 1 590 ? -14.736 -16.674 10.716 1.00 90.75 590 LEU A N 1
ATOM 4485 C CA . LEU A 1 590 ? -16.031 -16.222 10.221 1.00 90.75 590 LEU A CA 1
ATOM 4486 C C . LEU A 1 590 ? -16.965 -15.829 11.359 1.00 90.75 590 LEU A C 1
ATOM 4488 O O . LEU A 1 590 ? -17.696 -14.848 11.232 1.00 90.75 590 LEU A O 1
ATOM 4492 N N . GLU A 1 591 ? -16.972 -16.595 12.447 1.00 92.06 591 GLU A N 1
ATOM 4493 C CA . GLU A 1 591 ? -17.783 -16.273 13.619 1.00 92.06 591 GLU A CA 1
ATOM 4494 C C . GLU A 1 591 ? -17.318 -14.957 14.248 1.00 92.06 591 GLU A C 1
ATOM 4496 O O . GLU A 1 591 ? -18.142 -14.085 14.517 1.00 92.06 591 GLU A O 1
ATOM 4501 N N . GLN A 1 592 ? -16.001 -14.768 14.363 1.00 94.31 592 GLN A N 1
ATOM 4502 C CA . GLN A 1 592 ? -15.404 -13.532 14.872 1.00 94.31 592 GLN A CA 1
ATOM 4503 C C . GLN A 1 592 ? -15.732 -12.317 13.989 1.00 94.31 592 GLN A C 1
ATOM 4505 O O . GLN A 1 592 ? -16.109 -11.257 14.489 1.00 94.31 592 GLN A O 1
ATOM 4510 N N . ILE A 1 593 ? -15.654 -12.456 12.662 1.00 94.00 593 ILE A N 1
ATOM 4511 C CA . ILE A 1 593 ? -16.034 -11.378 11.734 1.00 94.00 593 ILE A CA 1
ATOM 4512 C C . ILE A 1 593 ? -17.532 -11.057 11.865 1.00 94.00 593 ILE A C 1
ATOM 4514 O O . ILE A 1 593 ? -17.918 -9.887 11.936 1.00 94.00 593 ILE A O 1
ATOM 4518 N N . LYS A 1 594 ? -18.391 -12.081 11.963 1.00 94.12 594 LYS A N 1
ATOM 4519 C CA . LYS A 1 594 ? -19.838 -11.898 12.166 1.00 94.12 594 LYS A CA 1
ATOM 4520 C C . LYS A 1 594 ? -20.161 -11.196 13.480 1.00 94.12 594 LYS A C 1
ATOM 4522 O O . LYS A 1 594 ? -21.092 -10.397 13.504 1.00 94.12 594 LYS A O 1
ATOM 4527 N N . SER A 1 595 ? -19.398 -11.456 14.540 1.00 93.75 595 SER A N 1
ATOM 4528 C CA . SER A 1 595 ? -19.567 -10.797 15.838 1.00 93.75 595 SER A CA 1
ATOM 4529 C C . SER A 1 595 ? -18.960 -9.391 15.906 1.00 93.75 595 SER A C 1
ATOM 4531 O O . SER A 1 595 ? -19.010 -8.771 16.964 1.00 93.75 595 SER A O 1
ATOM 4533 N N . GLY A 1 596 ? -18.377 -8.880 14.815 1.00 93.94 596 GLY A N 1
ATOM 4534 C CA . GLY A 1 596 ? -17.806 -7.531 14.760 1.00 93.94 596 GLY A CA 1
ATOM 4535 C C . GLY A 1 596 ? -16.379 -7.417 15.302 1.00 93.94 596 GLY A C 1
ATOM 4536 O O . GLY A 1 596 ? -15.933 -6.317 15.619 1.00 93.94 596 GLY A O 1
ATOM 4537 N N . ASN A 1 597 ? -15.636 -8.524 15.406 1.00 95.50 597 ASN A N 1
ATOM 4538 C CA . ASN A 1 597 ? -14.244 -8.505 15.851 1.00 95.50 597 ASN A CA 1
ATOM 4539 C C . ASN A 1 597 ? -13.332 -7.875 14.781 1.00 95.50 597 ASN A C 1
ATOM 4541 O O . ASN A 1 597 ? -12.943 -8.517 13.800 1.00 95.50 597 ASN A O 1
ATOM 4545 N N . VAL A 1 598 ? -12.968 -6.607 14.990 1.00 94.88 598 VAL A N 1
ATOM 4546 C CA . VAL A 1 598 ? -12.130 -5.829 14.064 1.00 94.88 598 VAL A CA 1
ATOM 4547 C C . VAL A 1 598 ? -10.747 -6.453 13.870 1.00 94.88 598 VAL A C 1
ATOM 4549 O O . VAL A 1 598 ? -10.221 -6.390 12.761 1.00 94.88 598 VAL A O 1
ATOM 4552 N N . ALA A 1 599 ? -10.176 -7.102 14.891 1.00 93.94 599 ALA A N 1
ATOM 4553 C CA . ALA A 1 599 ? -8.877 -7.765 14.782 1.00 93.94 599 ALA A CA 1
ATOM 4554 C C . ALA A 1 599 ? -8.913 -8.908 13.757 1.00 93.94 599 ALA A C 1
ATOM 4556 O O . ALA A 1 599 ? -8.044 -8.987 12.889 1.00 93.94 599 ALA A O 1
ATOM 4557 N N . ALA A 1 600 ? -9.960 -9.739 13.797 1.00 94.38 600 ALA A N 1
ATOM 4558 C CA . ALA A 1 600 ? -10.156 -10.818 12.830 1.00 94.38 600 ALA A CA 1
ATOM 4559 C C . ALA A 1 600 ? -10.373 -10.276 11.404 1.00 94.38 600 ALA A C 1
ATOM 4561 O O . ALA A 1 600 ? -9.754 -10.762 10.456 1.00 94.38 600 ALA A O 1
ATOM 4562 N N . GLY A 1 601 ? -11.200 -9.233 11.257 1.00 95.25 601 GLY A N 1
ATOM 4563 C CA . GLY A 1 601 ? -11.449 -8.584 9.965 1.00 95.25 601 GLY A CA 1
ATOM 4564 C C . GLY A 1 601 ? -10.191 -7.953 9.358 1.00 95.25 601 GLY A C 1
ATOM 4565 O O . GLY A 1 601 ? -9.884 -8.191 8.192 1.00 95.25 601 GLY A O 1
ATOM 4566 N N . LEU A 1 602 ? -9.431 -7.191 10.152 1.00 95.56 602 LEU A N 1
ATOM 4567 C CA . LEU A 1 602 ? -8.198 -6.529 9.719 1.00 95.56 602 LEU A CA 1
ATOM 4568 C C . LEU A 1 602 ? -7.084 -7.535 9.398 1.00 95.56 602 LEU A C 1
ATOM 4570 O O . LEU A 1 602 ? -6.456 -7.435 8.343 1.00 95.56 602 LEU A O 1
ATOM 4574 N N . GLY A 1 603 ? -6.861 -8.523 10.271 1.00 92.19 603 GLY A N 1
ATOM 4575 C CA . GLY A 1 603 ? -5.854 -9.565 10.057 1.00 92.19 603 GLY A CA 1
ATOM 4576 C C . GLY A 1 603 ? -6.139 -10.385 8.796 1.00 92.19 603 GLY A C 1
ATOM 4577 O O . GLY A 1 603 ? -5.249 -10.583 7.964 1.00 92.19 603 GLY A O 1
ATOM 4578 N N . GLY A 1 604 ? -7.401 -10.783 8.593 1.00 92.12 604 GLY A N 1
ATOM 4579 C CA . GLY A 1 604 ? -7.845 -11.460 7.372 1.00 92.12 604 GLY A CA 1
ATOM 4580 C C . GLY A 1 604 ? -7.640 -10.601 6.121 1.00 92.12 604 GLY A C 1
ATOM 4581 O O . GLY A 1 604 ? -7.031 -11.056 5.150 1.00 92.12 604 GLY A O 1
ATOM 4582 N N . ALA A 1 605 ? -8.067 -9.336 6.165 1.00 95.75 605 ALA A N 1
ATOM 4583 C CA . ALA A 1 605 ? -7.928 -8.378 5.071 1.00 95.75 605 ALA A CA 1
ATOM 4584 C C . ALA A 1 605 ? -6.470 -8.199 4.621 1.00 95.75 605 ALA A C 1
ATOM 4586 O O . ALA A 1 605 ? -6.154 -8.357 3.440 1.00 95.75 605 ALA A O 1
ATOM 4587 N N . MET A 1 606 ? -5.566 -7.903 5.559 1.00 95.56 606 MET A N 1
ATOM 4588 C CA . MET A 1 606 ? -4.152 -7.669 5.250 1.00 95.56 606 MET A CA 1
ATOM 4589 C C . MET A 1 606 ? -3.447 -8.935 4.766 1.00 95.56 606 MET A C 1
ATOM 4591 O O . MET A 1 606 ? -2.585 -8.863 3.891 1.00 95.56 606 MET A O 1
ATOM 4595 N N . THR A 1 607 ? -3.847 -10.105 5.265 1.00 92.50 607 THR A N 1
ATOM 4596 C CA . THR A 1 607 ? -3.297 -11.379 4.790 1.00 92.50 607 THR A CA 1
ATOM 4597 C C . THR A 1 607 ? -3.684 -11.655 3.334 1.00 92.50 607 THR A C 1
ATOM 4599 O O . THR A 1 607 ? -2.835 -12.061 2.539 1.00 92.50 607 THR A O 1
ATOM 4602 N N . LEU A 1 608 ? -4.930 -11.367 2.939 1.00 95.12 608 LEU A N 1
ATOM 4603 C CA . LEU A 1 608 ? -5.352 -11.471 1.535 1.00 95.12 608 LEU A CA 1
ATOM 4604 C C . LEU A 1 608 ? -4.590 -10.492 0.633 1.00 95.12 608 LEU A C 1
ATOM 4606 O O . LEU A 1 608 ? -4.177 -10.865 -0.467 1.00 95.12 608 LEU A O 1
ATOM 4610 N N . VAL A 1 609 ? -4.350 -9.265 1.105 1.00 97.12 609 VAL A N 1
ATOM 4611 C CA . VAL A 1 609 ? -3.519 -8.286 0.386 1.00 97.12 609 VAL A CA 1
ATOM 4612 C C . VAL A 1 609 ? -2.077 -8.788 0.246 1.00 97.12 609 VAL A C 1
ATOM 4614 O O . VAL A 1 609 ? -1.523 -8.724 -0.848 1.00 97.12 609 VAL A O 1
ATOM 4617 N N . SER A 1 610 ? -1.480 -9.347 1.301 1.00 95.00 610 SER A N 1
ATOM 4618 C CA . SER A 1 610 ? -0.136 -9.942 1.260 1.00 95.00 610 SER A CA 1
ATOM 4619 C C . SER A 1 610 ? -0.019 -11.061 0.217 1.00 95.00 610 SER A C 1
ATOM 4621 O O . SER A 1 610 ? 0.912 -11.057 -0.594 1.00 95.00 610 SER A O 1
ATOM 4623 N N . LEU A 1 611 ? -0.996 -11.972 0.167 1.00 93.81 611 LEU A N 1
ATOM 4624 C CA . LEU A 1 611 ? -1.043 -13.040 -0.836 1.00 93.81 611 LEU A CA 1
ATOM 4625 C C . LEU A 1 611 ? -1.135 -12.479 -2.254 1.00 93.81 611 LEU A C 1
ATOM 4627 O O . LEU A 1 611 ? -0.410 -12.927 -3.141 1.00 93.81 611 LEU A O 1
ATOM 4631 N N . ALA A 1 612 ? -1.991 -11.479 -2.473 1.00 96.00 612 ALA A N 1
ATOM 4632 C CA . ALA A 1 612 ? -2.095 -10.812 -3.766 1.00 96.00 612 ALA A CA 1
ATOM 4633 C C . ALA A 1 612 ? -0.778 -10.143 -4.181 1.00 96.00 612 ALA A C 1
ATOM 4635 O O . ALA A 1 612 ? -0.376 -10.256 -5.338 1.00 96.00 612 ALA A O 1
ATOM 4636 N N . LEU A 1 613 ? -0.065 -9.511 -3.243 1.00 94.00 613 LEU A N 1
ATOM 4637 C CA . LEU A 1 613 ? 1.246 -8.909 -3.497 1.00 94.00 613 LEU A CA 1
ATOM 4638 C C . LEU A 1 613 ? 2.303 -9.947 -3.898 1.00 94.00 613 LEU A C 1
ATOM 4640 O O . LEU A 1 613 ? 3.109 -9.649 -4.780 1.00 94.00 613 LEU A O 1
ATOM 4644 N N . GLY A 1 614 ? 2.283 -11.144 -3.300 1.00 89.81 614 GLY A N 1
ATOM 4645 C CA . GLY A 1 614 ? 3.165 -12.256 -3.683 1.00 89.81 614 GLY A CA 1
ATOM 4646 C C . GLY A 1 614 ? 2.777 -12.926 -5.010 1.00 89.81 614 GLY A C 1
ATOM 4647 O O . GLY A 1 614 ? 3.635 -13.408 -5.743 1.00 89.81 614 GLY A O 1
ATOM 4648 N N . MET A 1 615 ? 1.487 -12.924 -5.366 1.00 91.44 615 MET A N 1
ATOM 4649 C CA . MET A 1 615 ? 0.996 -13.420 -6.661 1.00 91.44 615 MET A CA 1
ATOM 4650 C C . MET A 1 615 ? 1.254 -12.441 -7.815 1.00 91.44 615 MET A C 1
ATOM 4652 O O . MET A 1 615 ? 1.382 -12.860 -8.963 1.00 91.44 615 MET A O 1
ATOM 4656 N N . ALA A 1 616 ? 1.341 -11.140 -7.536 1.00 91.06 616 ALA A N 1
ATOM 4657 C CA . ALA A 1 616 ? 1.413 -10.109 -8.568 1.00 91.06 616 ALA A CA 1
ATOM 4658 C C . ALA A 1 616 ? 2.669 -10.201 -9.451 1.00 91.06 616 ALA A C 1
ATOM 4660 O O . ALA A 1 616 ? 2.591 -9.964 -10.656 1.00 91.06 616 ALA A O 1
ATOM 4661 N N . TYR A 1 617 ? 3.832 -10.526 -8.879 1.00 84.69 617 TYR A N 1
ATOM 4662 C CA . TYR A 1 617 ? 5.082 -10.604 -9.640 1.00 84.69 617 TYR A CA 1
ATOM 4663 C C . TYR A 1 617 ? 5.118 -11.761 -10.649 1.00 84.69 617 TYR A C 1
ATOM 4665 O O . TYR A 1 617 ? 5.358 -11.477 -11.823 1.00 84.69 617 TYR A O 1
ATOM 4673 N N . PRO A 1 618 ? 4.849 -13.033 -10.277 1.00 83.00 618 PRO A N 1
ATOM 4674 C CA . PRO A 1 618 ? 4.850 -14.128 -11.247 1.00 83.00 618 PRO A CA 1
ATOM 4675 C C . PRO A 1 618 ? 3.780 -13.956 -12.334 1.00 83.00 618 PRO A C 1
ATOM 4677 O O . PRO A 1 618 ? 4.044 -14.303 -13.481 1.00 83.00 618 PRO A O 1
ATOM 4680 N N . ILE A 1 619 ? 2.614 -13.372 -12.018 1.00 86.75 619 ILE A N 1
ATOM 4681 C CA . ILE A 1 619 ? 1.606 -13.026 -13.036 1.00 86.75 619 ILE A CA 1
ATOM 4682 C C . ILE A 1 619 ? 2.211 -12.055 -14.050 1.00 86.75 619 ILE A C 1
ATOM 4684 O O . ILE A 1 619 ? 2.251 -12.360 -15.237 1.00 86.75 619 ILE A O 1
ATOM 4688 N N . ARG A 1 620 ? 2.728 -10.920 -13.566 1.00 82.44 620 ARG A N 1
ATOM 4689 C CA . ARG A 1 620 ? 3.238 -9.839 -14.413 1.00 82.44 620 ARG A CA 1
ATOM 4690 C C . ARG A 1 620 ? 4.427 -10.270 -15.264 1.00 82.44 620 ARG A C 1
ATOM 4692 O O . ARG A 1 620 ? 4.468 -9.953 -16.437 1.00 82.44 620 ARG A O 1
ATOM 4699 N N . GLN A 1 621 ? 5.404 -10.938 -14.657 1.00 77.31 621 GLN A N 1
ATOM 4700 C CA . GLN A 1 621 ? 6.691 -11.228 -15.294 1.00 77.31 621 GLN A CA 1
ATOM 4701 C C . GLN A 1 621 ? 6.655 -12.482 -16.160 1.00 77.31 621 GLN A C 1
ATOM 4703 O O . GLN A 1 621 ? 7.437 -12.596 -17.104 1.00 77.31 621 GLN A O 1
ATOM 4708 N N . TYR A 1 622 ? 5.794 -13.449 -15.817 1.00 76.06 622 TYR A N 1
ATOM 4709 C CA . TYR A 1 622 ? 5.813 -14.751 -16.468 1.00 76.06 622 TYR A CA 1
ATOM 4710 C C . TYR A 1 622 ? 4.581 -15.065 -17.303 1.00 76.06 622 TYR A C 1
ATOM 4712 O O . TYR A 1 622 ? 4.731 -15.676 -18.364 1.00 76.06 622 TYR A O 1
ATOM 4720 N N . GLY A 1 623 ? 3.380 -14.739 -16.822 1.00 74.69 623 GLY A N 1
ATOM 4721 C CA . GLY A 1 623 ? 2.142 -15.127 -17.504 1.00 74.69 623 GLY A CA 1
ATOM 4722 C C . GLY A 1 623 ? 2.010 -16.640 -17.757 1.00 74.69 623 GLY A C 1
ATOM 4723 O O . GLY A 1 623 ? 1.237 -17.049 -18.616 1.00 74.69 623 GLY A O 1
ATOM 4724 N N . SER A 1 624 ? 2.750 -17.487 -17.024 1.00 77.75 624 SER A N 1
ATOM 4725 C CA . SER A 1 624 ? 2.738 -18.953 -17.162 1.00 77.75 624 SER A CA 1
ATOM 4726 C C . SER A 1 624 ? 2.145 -19.604 -15.918 1.00 77.75 624 SER A C 1
ATOM 4728 O O . SER A 1 624 ? 2.581 -19.330 -14.798 1.00 77.75 624 SER A O 1
ATOM 4730 N N . ILE A 1 625 ? 1.182 -20.509 -16.111 1.00 83.00 625 ILE A N 1
ATOM 4731 C CA . ILE A 1 625 ? 0.558 -21.276 -15.022 1.00 83.00 625 ILE A CA 1
ATOM 4732 C C . ILE A 1 625 ? 1.588 -22.182 -14.335 1.00 83.00 625 ILE A C 1
ATOM 4734 O O . ILE A 1 625 ? 1.561 -22.311 -13.108 1.00 83.00 625 ILE A O 1
ATOM 4738 N N . ALA A 1 626 ? 2.509 -22.767 -15.109 1.00 79.06 626 ALA A N 1
ATOM 4739 C CA . ALA A 1 626 ? 3.542 -23.673 -14.610 1.00 79.06 626 ALA A CA 1
ATOM 4740 C C . ALA A 1 626 ? 4.511 -22.985 -13.636 1.00 79.06 626 ALA A C 1
ATOM 4742 O O . ALA A 1 626 ? 4.993 -23.626 -12.707 1.00 79.06 626 ALA A O 1
ATOM 4743 N N . VAL A 1 627 ? 4.733 -21.675 -13.786 1.00 77.81 627 VAL A N 1
ATOM 4744 C CA . VAL A 1 627 ? 5.509 -20.867 -12.829 1.00 77.81 627 VAL A CA 1
ATOM 4745 C C . VAL A 1 627 ? 4.609 -20.307 -11.729 1.00 77.81 627 VAL A C 1
ATOM 4747 O O . VAL A 1 627 ? 4.932 -20.394 -10.544 1.00 77.81 627 VAL A O 1
ATOM 4750 N N . PHE A 1 628 ? 3.453 -19.757 -12.104 1.00 84.75 628 PHE A N 1
ATOM 4751 C CA . PHE A 1 628 ? 2.546 -19.076 -11.187 1.00 84.75 628 PHE A CA 1
ATOM 4752 C C . PHE A 1 628 ? 2.063 -19.975 -10.046 1.00 84.75 628 PHE A C 1
ATOM 4754 O O . PHE A 1 628 ? 2.172 -19.585 -8.885 1.00 84.75 628 PHE A O 1
ATOM 4761 N N . VAL A 1 629 ? 1.546 -21.172 -10.348 1.00 86.38 629 VAL A N 1
ATOM 4762 C CA . VAL A 1 629 ? 0.934 -22.035 -9.324 1.00 86.38 629 VAL A CA 1
ATOM 4763 C C . VAL A 1 629 ? 1.960 -22.493 -8.280 1.00 86.38 629 VAL A C 1
ATOM 4765 O O . VAL A 1 629 ? 1.692 -22.307 -7.090 1.00 86.38 629 VAL A O 1
ATOM 4768 N N . PRO A 1 630 ? 3.144 -23.028 -8.646 1.00 82.62 630 PRO A N 1
ATOM 4769 C CA . PRO A 1 630 ? 4.150 -23.404 -7.656 1.00 82.62 630 PRO A CA 1
ATOM 4770 C C . PRO A 1 630 ? 4.657 -22.220 -6.831 1.00 82.62 630 PRO A C 1
ATOM 4772 O O . PRO A 1 630 ? 4.777 -22.344 -5.611 1.00 82.62 630 PRO A O 1
ATOM 4775 N N . VAL A 1 631 ? 4.910 -21.064 -7.459 1.00 81.25 631 VAL A N 1
ATOM 4776 C CA . VAL A 1 631 ? 5.329 -19.845 -6.748 1.00 81.25 631 VAL A CA 1
ATOM 4777 C C . VAL A 1 631 ? 4.262 -19.422 -5.742 1.00 81.25 631 VAL A C 1
ATOM 4779 O O . VAL A 1 631 ? 4.571 -19.212 -4.570 1.00 81.25 631 VAL A O 1
ATOM 4782 N N . ALA A 1 632 ? 3.002 -19.334 -6.172 1.00 87.19 632 ALA A N 1
ATOM 4783 C CA . ALA A 1 632 ? 1.905 -18.887 -5.326 1.00 87.19 632 ALA A CA 1
ATOM 4784 C C . ALA A 1 632 ? 1.665 -19.846 -4.150 1.00 87.19 632 ALA A C 1
ATOM 4786 O O . ALA A 1 632 ? 1.497 -19.391 -3.022 1.00 87.19 632 ALA A O 1
ATOM 4787 N N . LEU A 1 633 ? 1.722 -21.165 -4.373 1.00 87.69 633 LEU A N 1
ATOM 4788 C CA . LEU A 1 633 ? 1.612 -22.165 -3.301 1.00 87.69 633 LEU A CA 1
ATOM 4789 C C . LEU A 1 633 ? 2.810 -22.139 -2.340 1.00 87.69 633 LEU A C 1
ATOM 4791 O O . LEU A 1 633 ? 2.654 -22.395 -1.146 1.00 87.69 633 LEU A O 1
ATOM 4795 N N . THR A 1 634 ? 3.998 -21.798 -2.833 1.00 82.69 634 THR A N 1
ATOM 4796 C CA . THR A 1 634 ? 5.183 -21.625 -1.983 1.00 82.69 634 THR A CA 1
ATOM 4797 C C . THR A 1 634 ? 5.058 -20.373 -1.129 1.00 82.69 634 THR A C 1
ATOM 4799 O O . THR A 1 634 ? 5.234 -20.447 0.083 1.00 82.69 634 THR A O 1
ATOM 4802 N N . GLY A 1 635 ? 4.687 -19.238 -1.729 1.00 82.94 635 GLY A N 1
ATOM 4803 C CA . GLY A 1 635 ? 4.416 -17.993 -1.008 1.00 82.94 635 GLY A CA 1
ATOM 4804 C C . GLY A 1 635 ? 3.314 -18.167 0.037 1.00 82.94 635 GLY A C 1
ATOM 4805 O O . GLY A 1 635 ? 3.470 -17.745 1.179 1.00 82.94 635 GLY A O 1
ATOM 4806 N N . PHE A 1 636 ? 2.252 -18.894 -0.313 1.00 87.00 636 PHE A N 1
ATOM 4807 C CA . PHE A 1 636 ? 1.207 -19.323 0.614 1.00 87.00 636 PHE A CA 1
ATOM 4808 C C . PHE A 1 636 ? 1.790 -20.083 1.811 1.00 87.00 636 PHE A C 1
ATOM 4810 O O . PHE A 1 636 ? 1.533 -19.722 2.959 1.00 87.00 636 PHE A O 1
ATOM 4817 N N . ALA A 1 637 ? 2.584 -21.131 1.564 1.00 85.88 637 ALA A N 1
ATOM 4818 C CA . ALA A 1 637 ? 3.162 -21.951 2.626 1.00 85.88 637 ALA A CA 1
ATOM 4819 C C . ALA A 1 637 ? 4.121 -21.141 3.512 1.00 85.88 637 ALA A C 1
ATOM 4821 O O . ALA A 1 637 ? 4.113 -21.298 4.734 1.00 85.88 637 ALA A O 1
ATOM 4822 N N . LEU A 1 638 ? 4.900 -20.239 2.909 1.00 82.81 638 LEU A N 1
ATOM 4823 C CA . LEU A 1 638 ? 5.798 -19.331 3.615 1.00 82.81 638 LEU A CA 1
ATOM 4824 C C . LEU A 1 638 ? 5.036 -18.349 4.504 1.00 82.81 638 LEU A C 1
ATOM 4826 O O . LEU A 1 638 ? 5.439 -18.169 5.645 1.00 82.81 638 LEU A O 1
ATOM 4830 N N . LEU A 1 639 ? 3.932 -17.757 4.040 1.00 83.25 639 LEU A N 1
ATOM 4831 C CA . LEU A 1 639 ? 3.111 -16.853 4.856 1.00 83.25 639 LEU A CA 1
ATOM 4832 C C . LEU A 1 639 ? 2.455 -17.582 6.036 1.00 83.25 639 LEU A C 1
ATOM 4834 O O . LEU A 1 639 ? 2.437 -17.068 7.154 1.00 83.25 639 LEU A O 1
ATOM 4838 N N . VAL A 1 640 ? 1.990 -18.815 5.822 1.00 84.12 640 VAL A N 1
ATOM 4839 C CA . VAL A 1 640 ? 1.471 -19.668 6.902 1.00 84.12 640 VAL A CA 1
ATOM 4840 C C . VAL A 1 640 ? 2.560 -19.999 7.928 1.00 84.12 640 VAL A C 1
ATOM 4842 O O . VAL A 1 640 ? 2.328 -19.908 9.136 1.00 84.12 640 VAL A O 1
ATOM 4845 N N . ALA A 1 641 ? 3.753 -20.386 7.468 1.00 83.00 641 ALA A N 1
ATOM 4846 C CA . ALA A 1 641 ? 4.885 -20.674 8.344 1.00 83.00 641 ALA A CA 1
ATOM 4847 C C . ALA A 1 641 ? 5.333 -19.419 9.104 1.00 83.00 641 ALA A C 1
ATOM 4849 O O . ALA A 1 641 ? 5.580 -19.478 10.308 1.00 83.00 641 ALA A O 1
ATOM 4850 N N . LEU A 1 642 ? 5.375 -18.282 8.410 1.00 80.81 642 LEU A N 1
ATOM 4851 C CA . LEU A 1 642 ? 5.726 -16.987 8.958 1.00 80.81 642 LEU A CA 1
ATOM 4852 C C . LEU A 1 642 ? 4.821 -16.641 10.132 1.00 80.81 642 LEU A C 1
ATOM 4854 O O . LEU A 1 642 ? 5.362 -16.353 11.187 1.00 80.81 642 LEU A O 1
ATOM 4858 N N . ARG A 1 643 ? 3.490 -16.747 10.008 1.00 80.81 643 ARG A N 1
ATOM 4859 C CA . ARG A 1 643 ? 2.560 -16.475 11.122 1.00 80.81 643 ARG A CA 1
ATOM 4860 C C . ARG A 1 643 ? 2.987 -17.180 12.414 1.00 80.81 643 ARG A C 1
ATOM 4862 O O . ARG A 1 643 ? 3.114 -16.548 13.453 1.00 80.81 643 ARG A O 1
ATOM 4869 N N . ARG A 1 644 ? 3.331 -18.471 12.334 1.00 79.62 644 ARG A N 1
ATOM 4870 C CA . ARG A 1 644 ? 3.809 -19.245 13.497 1.00 79.62 644 ARG A CA 1
ATOM 4871 C C . ARG A 1 644 ? 5.150 -18.761 14.038 1.00 79.62 644 ARG A C 1
ATOM 4873 O O . ARG A 1 644 ? 5.387 -18.842 15.239 1.00 79.62 644 ARG A O 1
ATOM 4880 N N . VAL A 1 645 ? 6.028 -18.285 13.162 1.00 77.94 645 VAL A N 1
ATOM 4881 C CA . VAL A 1 645 ? 7.300 -17.679 13.556 1.00 77.94 645 VAL A CA 1
ATOM 4882 C C . VAL A 1 645 ? 7.060 -16.323 14.230 1.00 77.94 645 VAL A C 1
ATOM 4884 O O . VAL A 1 645 ? 7.660 -16.067 15.267 1.00 77.94 645 VAL A O 1
ATOM 4887 N N . LEU A 1 646 ? 6.168 -15.478 13.706 1.00 73.25 646 LEU A N 1
ATOM 4888 C CA . LEU A 1 646 ? 5.908 -14.130 14.227 1.00 73.25 646 LEU A CA 1
ATOM 4889 C C . LEU A 1 646 ? 5.374 -14.138 15.658 1.00 73.25 646 LEU A C 1
ATOM 4891 O O . LEU A 1 646 ? 5.866 -13.351 16.472 1.00 73.25 646 LEU A O 1
ATOM 4895 N N . ASP A 1 647 ? 4.463 -15.061 15.974 1.00 74.00 647 ASP A N 1
ATOM 4896 C CA . ASP A 1 647 ? 3.933 -15.268 17.329 1.00 74.00 647 ASP A CA 1
ATOM 4897 C C . ASP A 1 647 ? 5.055 -15.456 18.351 1.00 74.00 647 ASP A C 1
ATOM 4899 O O . ASP A 1 647 ? 5.043 -14.885 19.437 1.00 74.00 647 ASP A O 1
ATOM 4903 N N . TRP A 1 648 ? 6.064 -16.250 17.997 1.00 67.81 648 TRP A N 1
ATOM 4904 C CA . TRP A 1 648 ? 7.178 -16.538 18.893 1.00 67.81 648 TRP A CA 1
ATOM 4905 C C . TRP A 1 648 ? 8.189 -15.388 18.974 1.00 67.81 648 TRP A C 1
ATOM 4907 O O . TRP A 1 648 ? 8.849 -15.188 19.994 1.00 67.81 648 TRP A O 1
ATOM 4917 N N . LEU A 1 649 ? 8.341 -14.650 17.878 1.00 69.06 649 LEU A N 1
ATOM 4918 C CA . LEU A 1 649 ? 9.536 -13.865 17.615 1.00 69.06 649 LEU A CA 1
ATOM 4919 C C . LEU A 1 649 ? 9.344 -12.364 17.844 1.00 69.06 649 LEU A C 1
ATOM 4921 O O . LEU A 1 649 ? 10.232 -11.687 18.376 1.00 69.06 649 LEU A O 1
ATOM 4925 N N . ILE A 1 650 ? 8.176 -11.852 17.455 1.00 70.00 650 ILE A N 1
ATOM 4926 C CA . ILE A 1 650 ? 7.856 -10.420 17.462 1.00 70.00 650 ILE A CA 1
ATOM 4927 C C . ILE A 1 650 ? 6.909 -10.060 18.604 1.00 70.00 650 ILE A C 1
ATOM 4929 O O . ILE A 1 650 ? 7.090 -9.006 19.212 1.00 70.00 650 ILE A O 1
ATOM 4933 N N . LEU A 1 651 ? 5.980 -10.952 18.962 1.00 69.88 651 LEU A N 1
ATOM 4934 C CA . LEU A 1 651 ? 5.027 -10.760 20.061 1.00 69.88 651 LEU A CA 1
ATOM 4935 C C . LEU A 1 651 ? 5.269 -11.748 21.226 1.00 69.88 651 LEU A C 1
ATOM 4937 O O . LEU A 1 651 ? 4.373 -12.513 21.566 1.00 69.88 651 LEU A O 1
ATOM 4941 N N . PRO A 1 652 ? 6.455 -11.776 21.876 1.00 60.62 652 PRO A N 1
ATOM 4942 C CA . PRO A 1 652 ? 6.710 -12.731 22.953 1.00 60.62 652 PRO A CA 1
ATOM 4943 C C . PRO A 1 652 ? 5.949 -12.350 24.231 1.00 60.62 652 PRO A C 1
ATOM 4945 O O . PRO A 1 652 ? 6.466 -11.645 25.096 1.00 60.62 652 PRO A O 1
ATOM 4948 N N . GLY A 1 653 ? 4.719 -12.831 24.352 1.00 66.81 653 GLY A N 1
ATOM 4949 C CA . GLY A 1 653 ? 3.873 -12.677 25.531 1.00 66.81 653 GLY A CA 1
ATOM 4950 C C . GLY A 1 653 ? 2.773 -13.724 25.508 1.00 66.81 653 GLY A C 1
ATOM 4951 O O . GLY A 1 653 ? 2.927 -14.784 26.114 1.00 66.81 653 GLY A O 1
ATOM 4952 N N . ASP A 1 654 ? 1.727 -13.432 24.744 1.00 72.00 654 ASP A N 1
ATOM 4953 C CA . ASP A 1 654 ? 0.588 -14.310 24.498 1.00 72.00 654 ASP A CA 1
ATOM 4954 C C . ASP A 1 654 ? 0.562 -14.755 23.027 1.00 72.00 654 ASP A C 1
ATOM 4956 O O . ASP A 1 654 ? 1.264 -14.202 22.177 1.00 72.00 654 ASP A O 1
ATOM 4960 N N . LYS A 1 655 ? -0.194 -15.814 22.714 1.00 82.56 655 LYS A N 1
ATOM 4961 C CA . LYS A 1 655 ? -0.312 -16.273 21.324 1.00 82.56 655 LYS A CA 1
ATOM 4962 C C . LYS A 1 655 ? -1.176 -15.289 20.549 1.00 82.56 655 LYS A C 1
ATOM 4964 O O . LYS A 1 655 ? -2.202 -14.842 21.047 1.00 82.56 655 LYS A O 1
ATOM 4969 N N . LEU A 1 656 ? -0.829 -15.042 19.293 1.00 81.69 656 LEU A N 1
ATOM 4970 C CA . LEU A 1 656 ? -1.598 -14.157 18.420 1.00 81.69 656 LEU A CA 1
ATOM 4971 C C . LEU A 1 656 ? -3.066 -14.583 18.273 1.00 81.69 656 LEU A C 1
ATOM 4973 O O . LEU A 1 656 ? -3.947 -13.732 18.220 1.00 81.69 656 LEU A O 1
ATOM 4977 N N . ASP A 1 657 ? -3.345 -15.888 18.234 1.00 83.44 657 ASP A N 1
ATOM 4978 C CA . ASP A 1 657 ? -4.726 -16.383 18.203 1.00 83.44 657 ASP A CA 1
ATOM 4979 C C . ASP A 1 657 ? -5.514 -15.967 19.464 1.00 83.44 657 ASP A C 1
ATOM 4981 O O . ASP A 1 657 ? -6.699 -15.649 19.361 1.00 83.44 657 ASP A O 1
ATOM 4985 N N . ASP A 1 658 ? -4.860 -15.910 20.630 1.00 84.62 658 ASP A N 1
ATOM 4986 C CA . ASP A 1 658 ? -5.473 -15.458 21.884 1.00 84.62 658 ASP A CA 1
ATOM 4987 C C . ASP A 1 658 ? -5.697 -13.935 21.866 1.00 84.62 658 ASP A C 1
ATOM 4989 O O . ASP A 1 658 ? -6.743 -13.463 22.307 1.00 84.62 658 ASP A O 1
ATOM 4993 N N . GLU A 1 659 ? -4.761 -13.169 21.299 1.00 84.94 659 GLU A N 1
ATOM 4994 C CA . GLU A 1 659 ? -4.876 -11.713 21.112 1.00 84.94 659 GLU A CA 1
ATOM 4995 C C . GLU A 1 659 ? -6.021 -11.342 20.156 1.00 84.94 659 GLU A C 1
ATOM 4997 O O . GLU A 1 659 ? -6.818 -10.446 20.437 1.00 84.94 659 GLU A O 1
ATOM 5002 N N . ILE A 1 660 ? -6.172 -12.072 19.044 1.00 84.06 660 ILE A N 1
ATOM 5003 C CA . ILE A 1 660 ? -7.285 -11.864 18.109 1.00 84.06 660 ILE A CA 1
ATOM 5004 C C . ILE A 1 660 ? -8.620 -12.190 18.786 1.00 84.06 660 ILE A C 1
ATOM 5006 O O . ILE A 1 660 ? -9.579 -11.435 18.626 1.00 84.06 660 ILE A O 1
ATOM 5010 N N . LEU A 1 661 ? -8.697 -13.267 19.576 1.00 86.56 661 LEU A N 1
ATOM 5011 C CA . LEU A 1 661 ? -9.889 -13.591 20.373 1.00 86.56 661 LEU A CA 1
ATOM 5012 C C . LEU A 1 661 ? -10.216 -12.513 21.417 1.00 86.56 661 LEU A C 1
ATOM 5014 O O . LEU A 1 661 ? -11.386 -12.301 21.730 1.00 86.56 661 LEU A O 1
ATOM 5018 N N . GLN A 1 662 ? -9.202 -11.811 21.921 1.00 84.25 662 GLN A N 1
ATOM 5019 C CA . GLN A 1 662 ? -9.346 -10.664 22.820 1.00 84.25 662 GLN A CA 1
ATOM 5020 C C . GLN A 1 662 ? -9.618 -9.341 22.085 1.00 84.25 662 GLN A C 1
ATOM 5022 O O . GLN A 1 662 ? -9.710 -8.296 22.723 1.00 84.25 662 GLN A O 1
ATOM 5027 N N . VAL A 1 663 ? -9.826 -9.377 20.762 1.00 87.62 663 VAL A N 1
ATOM 5028 C CA . VAL A 1 663 ? -10.142 -8.207 19.921 1.00 87.62 663 VAL A CA 1
ATOM 5029 C C . VAL A 1 663 ? -8.977 -7.199 19.857 1.00 87.62 663 VAL A C 1
ATOM 5031 O O . VAL A 1 663 ? -9.167 -6.027 19.524 1.00 87.62 663 VAL A O 1
ATOM 5034 N N . ASN A 1 664 ? -7.739 -7.652 20.095 1.00 87.69 664 ASN A N 1
ATOM 5035 C CA . ASN A 1 664 ? -6.541 -6.830 19.937 1.00 87.69 664 ASN A CA 1
ATOM 5036 C C . ASN A 1 664 ? -6.225 -6.631 18.445 1.00 87.69 664 ASN A C 1
ATOM 5038 O O . ASN A 1 664 ? -5.515 -7.407 17.795 1.00 87.69 664 ASN A O 1
ATOM 5042 N N . TRP A 1 665 ? -6.773 -5.560 17.872 1.00 91.31 665 TRP A N 1
ATOM 5043 C CA . TRP A 1 665 ? -6.545 -5.199 16.472 1.00 91.31 665 TRP A CA 1
ATOM 5044 C C . TRP A 1 665 ? -5.114 -4.714 16.212 1.00 91.31 665 TRP A C 1
ATOM 5046 O O . TRP A 1 665 ? -4.657 -4.760 15.070 1.00 91.31 665 TRP A O 1
ATOM 5056 N N . GLY A 1 666 ? -4.392 -4.280 17.250 1.00 90.81 666 GLY A N 1
ATOM 5057 C CA . GLY A 1 666 ? -2.998 -3.862 17.152 1.00 90.81 666 GLY A CA 1
ATOM 5058 C C . GLY A 1 666 ? -2.073 -5.026 16.796 1.00 90.81 666 GLY A C 1
ATOM 5059 O O . GLY A 1 666 ? -1.253 -4.908 15.882 1.00 90.81 666 GLY A O 1
ATOM 5060 N N . ALA A 1 667 ? -2.252 -6.176 17.449 1.00 89.69 667 ALA A N 1
ATOM 5061 C CA . ALA A 1 667 ? -1.532 -7.404 17.117 1.00 89.69 667 ALA A CA 1
ATOM 5062 C C . ALA A 1 667 ? -1.803 -7.844 15.664 1.00 89.69 667 ALA A C 1
ATOM 5064 O O . ALA A 1 667 ? -0.862 -8.123 14.916 1.00 89.69 667 ALA A O 1
ATOM 5065 N N . ALA A 1 668 ? -3.071 -7.807 15.237 1.00 91.75 668 ALA A N 1
ATOM 5066 C CA . ALA A 1 668 ? -3.468 -8.120 13.862 1.00 91.75 668 ALA A CA 1
ATOM 5067 C C . ALA A 1 668 ? -2.855 -7.153 12.829 1.00 91.75 668 ALA A C 1
ATOM 5069 O O . ALA A 1 668 ? -2.431 -7.579 11.754 1.00 91.75 668 ALA A O 1
ATOM 5070 N N . LEU A 1 669 ? -2.760 -5.858 13.155 1.00 94.19 669 LEU A N 1
ATOM 5071 C CA . LEU A 1 669 ? -2.133 -4.853 12.295 1.00 94.19 669 LEU A CA 1
ATOM 5072 C C . LEU A 1 669 ? -0.627 -5.106 12.117 1.00 94.19 669 LEU A C 1
ATOM 5074 O O . LEU A 1 669 ? -0.124 -5.007 10.998 1.00 94.19 669 LEU A O 1
ATOM 5078 N N . ILE A 1 670 ? 0.094 -5.440 13.193 1.00 92.56 670 ILE A N 1
ATOM 5079 C CA . ILE A 1 670 ? 1.532 -5.755 13.130 1.00 92.56 670 ILE A CA 1
ATOM 5080 C C . ILE A 1 670 ? 1.768 -7.005 12.280 1.00 92.56 670 ILE A C 1
ATOM 5082 O O . ILE A 1 670 ? 2.629 -6.989 11.396 1.00 92.56 670 ILE A O 1
ATOM 5086 N N . GLU A 1 671 ? 0.996 -8.069 12.521 1.00 91.12 671 GLU A N 1
ATOM 5087 C CA . GLU A 1 671 ? 1.073 -9.303 11.737 1.00 91.12 671 GLU A CA 1
ATOM 5088 C C . GLU A 1 671 ? 0.819 -9.018 10.251 1.00 91.12 671 GLU A C 1
ATOM 5090 O O . GLU A 1 671 ? 1.636 -9.371 9.398 1.00 91.12 671 GLU A O 1
ATOM 5095 N N . GLY A 1 672 ? -0.279 -8.325 9.942 1.00 92.94 672 GLY A N 1
ATOM 5096 C CA . GLY A 1 672 ? -0.662 -7.990 8.577 1.00 92.94 672 GLY A CA 1
ATOM 5097 C C . GLY A 1 672 ? 0.368 -7.110 7.869 1.00 92.94 672 GLY A C 1
ATOM 5098 O O . GLY A 1 672 ? 0.698 -7.354 6.708 1.00 92.94 672 GLY A O 1
ATOM 5099 N N . ALA A 1 673 ? 0.922 -6.106 8.553 1.00 94.75 673 ALA A N 1
ATOM 5100 C CA . ALA A 1 673 ? 1.943 -5.225 7.987 1.00 94.75 673 ALA A CA 1
ATOM 5101 C C . ALA A 1 673 ? 3.218 -5.998 7.633 1.00 94.75 673 ALA A C 1
ATOM 5103 O O . ALA A 1 673 ? 3.797 -5.796 6.561 1.00 94.75 673 ALA A O 1
ATOM 5104 N N . LEU A 1 674 ? 3.622 -6.932 8.493 1.00 92.25 674 LEU A N 1
ATOM 5105 C CA . LEU A 1 674 ? 4.776 -7.779 8.243 1.00 92.25 674 LEU A CA 1
ATOM 5106 C C . LEU A 1 674 ? 4.519 -8.818 7.146 1.00 92.25 674 LEU A C 1
ATOM 5108 O O . LEU A 1 674 ? 5.384 -9.043 6.299 1.00 92.25 674 LEU A O 1
ATOM 5112 N N . ALA A 1 675 ? 3.320 -9.398 7.099 1.00 92.44 675 ALA A N 1
ATOM 5113 C CA . ALA A 1 675 ? 2.907 -10.257 5.997 1.00 92.44 675 ALA A CA 1
ATOM 5114 C C . ALA A 1 675 ? 2.957 -9.493 4.664 1.00 92.44 675 ALA A C 1
ATOM 5116 O O . ALA A 1 675 ? 3.500 -10.003 3.685 1.00 92.44 675 ALA A O 1
ATOM 5117 N N . CYS A 1 676 ? 2.453 -8.257 4.603 1.00 94.81 676 CYS A N 1
ATOM 5118 C CA . CYS A 1 676 ? 2.536 -7.413 3.407 1.00 94.81 676 CYS A CA 1
ATOM 5119 C C . CYS A 1 676 ? 3.988 -7.092 3.021 1.00 94.81 676 CYS A C 1
ATOM 5121 O O . CYS A 1 676 ? 4.340 -7.189 1.845 1.00 94.81 676 CYS A O 1
ATOM 5123 N N . ALA A 1 677 ? 4.843 -6.758 3.994 1.00 93.75 677 ALA A N 1
ATOM 5124 C CA . ALA A 1 677 ? 6.276 -6.553 3.775 1.00 93.75 677 ALA A CA 1
ATOM 5125 C C . ALA A 1 677 ? 6.944 -7.793 3.166 1.00 93.75 677 ALA A C 1
ATOM 5127 O O . ALA A 1 677 ? 7.699 -7.686 2.201 1.00 93.75 677 ALA A O 1
ATOM 5128 N N . ILE A 1 678 ? 6.632 -8.978 3.685 1.00 89.44 678 ILE A N 1
ATOM 5129 C CA . ILE A 1 678 ? 7.207 -10.228 3.196 1.00 89.44 678 ILE A CA 1
ATOM 5130 C C . ILE A 1 678 ? 6.663 -10.596 1.819 1.00 89.44 678 ILE A C 1
ATOM 5132 O O . ILE A 1 678 ? 7.460 -10.921 0.945 1.00 89.44 678 ILE A O 1
ATOM 5136 N N . GLY A 1 679 ? 5.359 -10.453 1.570 1.00 90.12 679 GLY A N 1
ATOM 5137 C CA . GLY A 1 679 ? 4.788 -10.622 0.229 1.00 90.12 679 GLY A CA 1
ATOM 5138 C C . GLY A 1 679 ? 5.489 -9.724 -0.800 1.00 90.12 679 GLY A C 1
ATOM 5139 O O . GLY A 1 679 ? 5.875 -10.172 -1.878 1.00 90.12 679 GLY A O 1
ATOM 5140 N N . LEU A 1 680 ? 5.780 -8.476 -0.425 1.00 89.56 680 LEU A N 1
ATOM 5141 C CA . LEU A 1 680 ? 6.555 -7.539 -1.239 1.00 89.56 680 LEU A CA 1
ATOM 5142 C C . LEU A 1 680 ? 8.006 -7.977 -1.489 1.00 89.56 680 LEU A C 1
ATOM 5144 O O . LEU A 1 680 ? 8.493 -7.782 -2.604 1.00 89.56 680 LEU A O 1
ATOM 5148 N N . ILE A 1 681 ? 8.684 -8.542 -0.486 1.00 88.12 681 ILE A N 1
ATOM 5149 C CA . ILE A 1 681 ? 10.070 -9.030 -0.583 1.00 88.12 681 ILE A CA 1
ATOM 5150 C C . ILE A 1 681 ? 10.151 -10.325 -1.393 1.00 88.12 681 ILE A C 1
ATOM 5152 O O . ILE A 1 681 ? 11.079 -10.481 -2.172 1.00 88.12 681 ILE A O 1
ATOM 5156 N N . THR A 1 682 ? 9.176 -11.233 -1.288 1.00 82.75 682 THR A N 1
ATOM 5157 C CA . THR A 1 682 ? 9.206 -12.500 -2.047 1.00 82.75 682 THR A CA 1
ATOM 5158 C C . THR A 1 682 ? 9.264 -12.290 -3.562 1.00 82.75 682 THR A C 1
ATOM 5160 O O . THR A 1 682 ? 9.824 -13.115 -4.280 1.00 82.75 682 THR A O 1
ATOM 5163 N N . ASN A 1 683 ? 8.798 -11.133 -4.039 1.00 79.31 683 ASN A N 1
ATOM 5164 C CA . ASN A 1 683 ? 8.921 -10.714 -5.432 1.00 79.31 683 ASN A CA 1
ATOM 5165 C C . ASN A 1 683 ? 10.376 -10.508 -5.895 1.00 79.31 683 ASN A C 1
ATOM 5167 O O . ASN A 1 683 ? 10.613 -10.482 -7.096 1.00 79.31 683 ASN A O 1
ATOM 5171 N N . THR A 1 684 ? 11.348 -10.352 -4.989 1.00 78.00 684 THR A N 1
ATOM 5172 C CA . THR A 1 684 ? 12.776 -10.231 -5.341 1.00 78.00 684 THR A CA 1
ATOM 5173 C C . THR A 1 684 ? 13.475 -11.585 -5.458 1.00 78.00 684 THR A C 1
ATOM 5175 O O . THR A 1 684 ? 14.621 -11.640 -5.887 1.00 78.00 684 THR A O 1
ATOM 5178 N N . TYR A 1 685 ? 12.827 -12.681 -5.050 1.00 75.69 685 TYR A N 1
ATOM 5179 C CA . TYR A 1 685 ? 13.425 -14.020 -5.102 1.00 75.69 685 TYR A CA 1
ATOM 5180 C C . TYR A 1 685 ? 13.242 -14.701 -6.448 1.00 75.69 685 TYR A C 1
ATOM 5182 O O . TYR A 1 685 ? 13.919 -15.674 -6.734 1.00 75.69 685 TYR A O 1
ATOM 5190 N N . ILE A 1 686 ? 12.341 -14.203 -7.286 1.00 70.00 686 ILE A N 1
ATOM 5191 C CA . ILE A 1 686 ? 12.115 -14.760 -8.611 1.00 70.00 686 ILE A CA 1
ATOM 5192 C C . ILE A 1 686 ? 12.961 -13.942 -9.582 1.00 70.00 686 ILE A C 1
ATOM 5194 O O . ILE A 1 686 ? 12.796 -12.727 -9.675 1.00 70.00 686 ILE A O 1
ATOM 5198 N N . LYS A 1 687 ? 13.882 -14.601 -10.289 1.00 68.38 687 LYS A N 1
ATOM 5199 C CA . LYS A 1 687 ? 14.773 -13.937 -11.249 1.00 68.38 687 LYS A CA 1
ATOM 5200 C C . LYS A 1 687 ? 13.945 -13.219 -12.320 1.00 68.38 687 LYS A C 1
ATOM 5202 O O . LYS A 1 687 ? 12.946 -13.752 -12.794 1.00 68.38 687 LYS A O 1
ATOM 5207 N N . GLN A 1 688 ? 14.329 -12.005 -12.699 1.00 66.69 688 GLN A N 1
ATOM 5208 C CA . GLN A 1 688 ? 13.649 -11.297 -13.783 1.00 66.69 688 GLN A CA 1
ATOM 5209 C C . GLN A 1 688 ? 13.958 -11.980 -15.123 1.00 66.69 688 GLN A C 1
ATOM 5211 O O . GLN A 1 688 ? 15.076 -12.458 -15.339 1.00 66.69 688 GLN A O 1
ATOM 5216 N N . ARG A 1 689 ? 12.981 -12.025 -16.035 1.00 63.44 689 ARG A N 1
ATOM 5217 C CA . ARG A 1 689 ? 13.225 -12.483 -17.407 1.00 63.44 689 ARG A CA 1
ATOM 5218 C C . ARG A 1 689 ? 14.068 -11.439 -18.168 1.00 63.44 689 ARG A C 1
ATOM 5220 O O . ARG A 1 689 ? 13.698 -10.266 -18.130 1.00 63.44 689 ARG A O 1
ATOM 5227 N N . PRO A 1 690 ? 15.158 -11.835 -18.856 1.00 52.09 690 PRO A N 1
ATOM 5228 C CA . PRO A 1 690 ? 16.056 -10.897 -19.537 1.00 52.09 690 PRO A CA 1
ATOM 5229 C C . PRO A 1 690 ? 15.387 -10.091 -20.663 1.00 52.09 690 PRO A C 1
ATOM 5231 O O . PRO A 1 690 ? 15.701 -8.916 -20.816 1.00 52.09 690 PRO A O 1
ATOM 5234 N N . ASP A 1 691 ? 14.440 -10.698 -21.388 1.00 52.88 691 ASP A N 1
ATOM 5235 C CA . ASP A 1 691 ? 13.796 -10.111 -22.578 1.00 52.88 691 ASP A CA 1
ATOM 5236 C C . ASP A 1 691 ? 12.358 -9.627 -22.303 1.00 52.88 691 ASP A C 1
ATOM 5238 O O . ASP A 1 691 ? 11.536 -9.532 -23.213 1.00 52.88 691 ASP A O 1
ATOM 5242 N N . PHE A 1 692 ? 12.001 -9.398 -21.034 1.00 55.56 692 PHE A N 1
ATOM 5243 C CA . PHE A 1 692 ? 10.651 -8.963 -20.678 1.00 55.56 692 PHE A CA 1
ATOM 5244 C C . PHE A 1 692 ? 10.472 -7.472 -20.956 1.00 55.56 692 PHE A C 1
ATOM 5246 O O . PHE A 1 692 ? 10.946 -6.633 -20.185 1.00 55.56 692 PHE A O 1
ATOM 5253 N N . ASP A 1 693 ? 9.749 -7.162 -22.030 1.00 57.16 693 ASP A N 1
ATOM 5254 C CA . ASP A 1 693 ? 9.156 -5.844 -22.202 1.00 57.16 693 ASP A CA 1
ATOM 5255 C C . ASP A 1 693 ? 7.895 -5.749 -21.336 1.00 57.16 693 ASP A C 1
ATOM 5257 O O . ASP A 1 693 ? 7.024 -6.620 -21.368 1.00 57.16 693 ASP A O 1
ATOM 5261 N N . VAL A 1 694 ? 7.826 -4.699 -20.516 1.00 58.94 694 VAL A N 1
ATOM 5262 C CA . VAL A 1 694 ? 6.687 -4.448 -19.622 1.00 58.94 694 VAL A CA 1
ATOM 5263 C C . VAL A 1 694 ? 5.428 -4.142 -20.434 1.00 58.94 694 VAL A C 1
ATOM 5265 O O . VAL A 1 694 ? 4.334 -4.354 -19.926 1.00 58.94 694 VAL A O 1
ATOM 5268 N N . CYS A 1 695 ? 5.581 -3.666 -21.672 1.00 58.81 695 CYS A N 1
ATOM 5269 C CA . CYS A 1 695 ? 4.496 -3.283 -22.565 1.00 58.81 695 CYS A CA 1
ATOM 5270 C C . CYS A 1 695 ? 4.707 -3.923 -23.945 1.00 58.81 695 CYS A C 1
ATOM 5272 O O . CYS A 1 695 ? 5.068 -3.232 -24.895 1.00 58.81 695 CYS A O 1
ATOM 5274 N N . ALA A 1 696 ? 4.552 -5.249 -24.014 1.00 42.28 696 ALA A N 1
ATOM 5275 C CA . ALA A 1 696 ? 4.714 -6.049 -25.232 1.00 42.28 696 ALA A CA 1
ATOM 5276 C C . ALA A 1 696 ? 3.447 -6.104 -26.097 1.00 42.28 696 ALA A C 1
ATOM 5278 O O . ALA A 1 696 ? 2.343 -6.198 -25.509 1.00 42.28 696 ALA A O 1
#

Foldseek 3Di:
DDPPDDDVPDDLVCLQPPDDPCCVVLPLPDPLLVVVLVVVLVLLLVLLVVVQVLCCVPQVPVPDDLLCCCFVVLQQLSLLLLLLLLLLLLLQQLLQQQQPACDPVCVVVRVVSNVVSSVVLSVLLSVLLVCLQVQQLPPDGLSCCRRVVSQNLSSLQSSLSSLLLSLQLSLLNNDQLWDWDQDPVRDTDIDGDSVQSVVSSVVSSVVLNVLLSVLSVVLQVVQLPPPVCCPPVVNVVLVVVVVVVVVVVPVVDDPDDDDDDDDPDDPDDRRQTLSNCSNVVSLNLSSNLSSLLSNLLSLQSSLVSNLFQEPVQSVPRSCCLSVPVLVVLLVCCQCPVLPPDGPCCQCRPQSQNLLSLQSSLLSSLLSLLVSLLLNQQLVVPQDDDDDANDDDHRPNDSVSSHHDDHHGDCPPPLNVLLVVVLSVVLVVLSVVLVVLLCVVPVPDDLSVLSSHSVQNLSSLLSSLLSNLLSLQLSLQSNAADPDPVVSNCSSVVSSVVLNVLLVVLLVCCVPQVLNPDRLSVCSVVRLLLSSLQNSLSSNLLSLQSSLLSQQADPDPVSSVVLSVVSSVVLSVLLSVLSVVVCVPFPDRLSVCSVVSLNLSSNLSSLLSNLLSLLLSLCCNQRSYPSNRVSSSVVLSVVLVVVLVVCQVRNNPDDGLSVCSVVSSNSSSSSSSSNSNSVSSSSSSNRDGDPPDDSHD

Radius of gyration: 25.33 Å; chains: 1; bounding box: 86×65×66 Å

pLDDT: mean 81.05, std 17.32, range [27.11, 98.62]

Organism: Prymnesium parvum (NCBI:txid97485)